Protein AF-0000000083319371 (afdb_homodimer)

Radius of gyration: 29.81 Å; Cα contacts (8 Å, |Δi|>4): 1776; chains: 2; bounding box: 54×99×68 Å

pLDDT: mean 91.1, std 11.88, range [32.25, 98.81]

Foldseek 3Di:
DQDQDPQQEGEDDQPDDLVNLLVCLPPPSHQEYEYEPVHDYDLRNLLSVLVSCQSPVRHEYEYEHAEPHAAECCSCVNRLSHAHYEYANAQHHPPLLSQLSNQNHAEYEDHHAADAEPCSVLSHDLNHQYYEYEYYPHQRYACLSNLSNLQHAYYEYYNHDHPLLSLLNNANHAEYEYEQEAQQDPCSAQSHQRHAYYEYENHEDCERLNCLSVQNYAYYAYEHHHNHAAYQNLLSHQNHAEYHYEQAANHADYDAQLSHQNHAEYAYYNHNHQADVNVLRHPRYQEYEAEAYERDALVRVVVCLVQADHQKYAYYYPDPVRRVSNVVVLVVSQWDDDPRRMTGHDPVCVVVNVVVNVD/DQDQDPQQEGEDDQPDDLVNLLVCLPPPSHQEYEYEPVHDYDLRNLLSVLVSCQSPVRHEYEYEHAEPHAAECCSCVNRLSHAHYEYANAQHHPPLLSQLSNQNHAEYEDHHAADAEPCSVLSHDLNHQYYEYEYYPHQRYACLSVLSNLQHAYYEYYNHDHPLLSLLNNANHAYYEYEQEAQQDPCSAQSHQRHAYYEYENHEDCERLVCLSVANHAYYAYEHHHNHAAYQNLLSHQNHAEYHYEQAANHADYDAQLSHQNHAEYAYYNHNHQADVNVLNHNRHQEYEAEAYERDALVRVVVCLVQADHQKYAYDYPDPVRRVSNVVVLVVSQWDDDPRRMTGHDPVRVVVNVVVNVD

Organism: Saccharibacillus brassicae (NCBI:txid2583377)

Sequence (718 aa):
MEEIGLGGRLQGNANWAPADIAALAAEPSLRILQYSEQEVPDAERLDALNRLFAARPDVELRLYGFHLRPADLSVLKRLPEVQKLSVDCCSRVENLGALGGLAKLRELTLDVFELDSFDVLGEVRSGLDCLALGKTRSKKPDLSVLRRFAGLERLSLAGQRKHLDVLHVLGKLRELTVYGVPLGDLSFLGGNPELAELSLGFGGAEELDGLRAAERLERLSLTSVRGLSRLDVLAALPRLRELKLRNQPKLAALPDLSGLPHLRAIECYEVALESLGWASTAPGLDQLALLDVKTLEAGDFAELLAVCRPPRIRVSMLRAAQREAVSRLLAQTGYVEGKRNEWRMPEVGRNNARQSRQGMEEIGLGGRLQGNANWAPADIAALAAEPSLRILQYSEQEVPDAERLDALNRLFAARPDVELRLYGFHLRPADLSVLKRLPEVQKLSVDCCSRVENLGALGGLAKLRELTLDVFELDSFDVLGEVRSGLDCLALGKTRSKKPDLSVLRRFAGLERLSLAGQRKHLDVLHVLGKLRELTVYGVPLGDLSFLGGNPELAELSLGFGGAEELDGLRAAERLERLSLTSVRGLSRLDVLAALPRLRELKLRNQPKLAALPDLSGLPHLRAIECYEVALESLGWASTAPGLDQLALLDVKTLEAGDFAELLAVCRPPRIRVSMLRAAQREAVSRLLAQTGYVEGKRNEWRMPEVGRNNARQSRQG

Structure (mmCIF, N/CA/C/O backbone):
data_AF-0000000083319371-model_v1
#
loop_
_entity.id
_entity.type
_entity.pdbx_description
1 polymer 'Leucine-rich repeat domain-containing protein'
#
loop_
_atom_site.group_PDB
_atom_site.id
_atom_site.type_symbol
_atom_site.label_atom_id
_atom_site.label_alt_id
_atom_site.label_comp_id
_atom_site.label_asym_id
_atom_site.label_entity_id
_atom_site.label_seq_id
_atom_site.pdbx_PDB_ins_code
_atom_site.Cartn_x
_atom_site.Cartn_y
_atom_site.Cartn_z
_atom_site.occupancy
_atom_site.B_iso_or_equiv
_atom_site.auth_seq_id
_atom_site.auth_comp_id
_atom_site.auth_asym_id
_atom_site.auth_atom_id
_atom_site.pdbx_PDB_model_num
ATOM 1 N N . MET A 1 1 ? 9.289 1.299 21.078 1 35.5 1 MET A N 1
ATOM 2 C CA . MET A 1 1 ? 9.875 0.639 19.922 1 35.5 1 MET A CA 1
ATOM 3 C C . MET A 1 1 ? 8.859 0.542 18.781 1 35.5 1 MET A C 1
ATOM 5 O O . MET A 1 1 ? 7.699 0.182 19.016 1 35.5 1 MET A O 1
ATOM 9 N N . GLU A 1 2 ? 9.094 1.241 17.891 1 45.12 2 GLU A N 1
ATOM 10 C CA . GLU A 1 2 ? 8.164 1.279 16.766 1 45.12 2 GLU A CA 1
ATOM 11 C C . GLU A 1 2 ? 7.773 -0.128 16.328 1 45.12 2 GLU A C 1
ATOM 13 O O . GLU A 1 2 ? 8.617 -1.026 16.281 1 45.12 2 GLU A O 1
ATOM 18 N N . GLU A 1 3 ? 6.695 -0.523 16.531 1 53.25 3 GLU A N 1
ATOM 19 C CA . GLU A 1 3 ? 6.207 -1.876 16.281 1 53.25 3 GLU A CA 1
ATOM 20 C C . GLU A 1 3 ? 6.422 -2.279 14.82 1 53.25 3 GLU A C 1
ATOM 22 O O . GLU A 1 3 ? 6.035 -1.55 13.906 1 53.25 3 GLU A O 1
ATOM 27 N N . ILE A 1 4 ? 7.465 -3.045 14.711 1 46.91 4 ILE A N 1
ATOM 28 C CA . ILE A 1 4 ? 7.672 -3.725 13.438 1 46.91 4 ILE A CA 1
ATOM 29 C C . ILE A 1 4 ? 6.418 -4.516 13.062 1 46.91 4 ILE A C 1
ATOM 31 O O . ILE A 1 4 ? 5.918 -5.309 13.867 1 46.91 4 ILE A O 1
ATOM 35 N N . GLY A 1 5 ? 5.828 -4.094 11.992 1 53.09 5 GLY A N 1
ATOM 36 C CA . GLY A 1 5 ? 4.562 -4.652 11.539 1 53.09 5 GLY A CA 1
ATOM 37 C C . GLY A 1 5 ? 4.707 -6.027 10.914 1 53.09 5 GLY A C 1
ATOM 38 O O . GLY A 1 5 ? 5.754 -6.66 11.031 1 53.09 5 GLY A O 1
ATOM 39 N N . LEU A 1 6 ? 3.738 -6.484 10.273 1 58.5 6 LEU A N 1
ATOM 40 C CA . LEU A 1 6 ? 3.662 -7.738 9.531 1 58.5 6 LEU A CA 1
ATOM 41 C C . LEU A 1 6 ? 4.738 -7.797 8.453 1 58.5 6 LEU A C 1
ATOM 43 O O . LEU A 1 6 ? 4.984 -6.809 7.758 1 58.5 6 LEU A O 1
ATOM 47 N N . GLY A 1 7 ? 5.477 -8.945 8.484 1 65.88 7 GLY A N 1
ATOM 48 C CA . GLY A 1 7 ? 6.473 -9.18 7.453 1 65.88 7 GLY A CA 1
ATOM 49 C C . GLY A 1 7 ? 7.773 -8.438 7.703 1 65.88 7 GLY A C 1
ATOM 50 O O . GLY A 1 7 ? 8.586 -8.273 6.789 1 65.88 7 GLY A O 1
ATOM 51 N N . GLY A 1 8 ? 7.852 -7.848 9.078 1 81.81 8 GLY A N 1
ATOM 52 C CA . GLY A 1 8 ? 9.094 -7.156 9.383 1 81.81 8 GLY A CA 1
ATOM 53 C C . GLY A 1 8 ? 9.148 -5.75 8.82 1 81.81 8 GLY A C 1
ATOM 54 O O . GLY A 1 8 ? 10.227 -5.188 8.648 1 81.81 8 GLY A O 1
ATOM 55 N N . ARG A 1 9 ? 8.039 -5.172 8.555 1 87.94 9 ARG A N 1
ATOM 56 C CA . ARG A 1 9 ? 7.973 -3.848 7.945 1 87.94 9 ARG A CA 1
ATOM 57 C C . ARG A 1 9 ? 7.879 -2.762 9.008 1 87.94 9 ARG A C 1
ATOM 59 O O . ARG A 1 9 ? 7.141 -2.902 9.984 1 87.94 9 ARG A O 1
ATOM 66 N N . LEU A 1 10 ? 8.641 -1.658 8.773 1 88.88 10 LEU A N 1
ATOM 67 C CA . LEU A 1 10 ? 8.617 -0.525 9.688 1 88.88 10 LEU A CA 1
ATOM 68 C C . LEU A 1 10 ? 8.469 0.789 8.93 1 88.88 10 LEU A C 1
ATOM 70 O O . LEU A 1 10 ? 9.227 1.053 7.988 1 88.88 10 LEU A O 1
ATOM 74 N N . GLN A 1 11 ? 7.449 1.521 9.375 1 89 11 GLN A N 1
ATOM 75 C CA . GLN A 1 11 ? 7.23 2.838 8.789 1 89 11 GLN A CA 1
ATOM 76 C C . GLN A 1 11 ? 8.156 3.881 9.414 1 89 11 GLN A C 1
ATOM 78 O O . GLN A 1 11 ? 8.211 4.012 10.633 1 89 11 GLN A O 1
ATOM 83 N N . GLY A 1 12 ? 8.797 4.633 8.523 1 86.06 12 GLY A N 1
ATOM 84 C CA . GLY A 1 12 ? 9.609 5.727 9.016 1 86.06 12 GLY A CA 1
ATOM 85 C C . GLY A 1 12 ? 8.812 6.801 9.727 1 86.06 12 GLY A C 1
ATOM 86 O O . GLY A 1 12 ? 7.645 7.027 9.398 1 86.06 12 GLY A O 1
ATOM 87 N N . ASN A 1 13 ? 9.484 7.406 10.594 1 78.5 13 ASN A N 1
ATOM 88 C CA . ASN A 1 13 ? 8.867 8.438 11.422 1 78.5 13 ASN A CA 1
ATOM 89 C C . ASN A 1 13 ? 9.742 9.68 11.516 1 78.5 13 ASN A C 1
ATOM 91 O O . ASN A 1 13 ? 10.945 9.586 11.758 1 78.5 13 ASN A O 1
ATOM 95 N N . ALA A 1 14 ? 9.125 10.797 11.352 1 70.25 14 ALA A N 1
ATOM 96 C CA . ALA A 1 14 ? 9.844 12.07 11.375 1 70.25 14 ALA A CA 1
ATOM 97 C C . ALA A 1 14 ? 10.398 12.359 12.766 1 70.25 14 ALA A C 1
ATOM 99 O O . ALA A 1 14 ? 11.328 13.156 12.922 1 70.25 14 ALA A O 1
ATOM 100 N N . ASN A 1 15 ? 9.914 11.672 13.695 1 71.31 15 ASN A N 1
ATOM 101 C CA . ASN A 1 15 ? 10.312 11.945 15.078 1 71.31 15 ASN A CA 1
ATOM 102 C C . ASN A 1 15 ? 11.484 11.07 15.508 1 71.31 15 ASN A C 1
ATOM 104 O O . ASN A 1 15 ? 11.969 11.195 16.641 1 71.31 15 ASN A O 1
ATOM 108 N N . TRP A 1 16 ? 11.984 10.328 14.602 1 80.94 16 TRP A N 1
ATOM 109 C CA . TRP A 1 16 ? 13.102 9.461 14.945 1 80.94 16 TRP A CA 1
ATOM 110 C C . TRP A 1 16 ? 14.383 10.273 15.117 1 80.94 16 TRP A C 1
ATOM 112 O O . TRP A 1 16 ? 14.727 11.086 14.266 1 80.94 16 TRP A O 1
ATOM 122 N N . ALA A 1 17 ? 15.039 10.078 16.234 1 78.06 17 ALA A N 1
ATOM 123 C CA . ALA A 1 17 ? 16.422 10.516 16.375 1 78.06 17 ALA A CA 1
ATOM 124 C C . ALA A 1 17 ? 17.375 9.516 15.742 1 78.06 17 ALA A C 1
ATOM 126 O O . ALA A 1 17 ? 17.031 8.344 15.562 1 78.06 17 ALA A O 1
ATOM 127 N N . PRO A 1 18 ? 18.516 9.961 15.391 1 82.94 18 PRO A N 1
ATOM 128 C CA . PRO A 1 18 ? 19.5 9.031 14.82 1 82.94 18 PRO A CA 1
ATOM 129 C C . PRO A 1 18 ? 19.75 7.812 15.703 1 82.94 18 PRO A C 1
ATOM 131 O O . PRO A 1 18 ? 19.938 6.703 15.195 1 82.94 18 PRO A O 1
ATOM 134 N N . ALA A 1 19 ? 19.641 8.047 16.953 1 83.44 19 ALA A N 1
ATOM 135 C CA . ALA A 1 19 ? 19.859 6.941 17.891 1 83.44 19 ALA A CA 1
ATOM 136 C C . ALA A 1 19 ? 18.734 5.906 17.781 1 83.44 19 ALA A C 1
ATOM 138 O O . ALA A 1 19 ? 18.984 4.707 17.953 1 83.44 19 ALA A O 1
ATOM 139 N N . ASP A 1 20 ? 17.562 6.328 17.531 1 85.19 20 ASP A N 1
ATOM 140 C CA . ASP A 1 20 ? 16.438 5.426 17.344 1 85.19 20 ASP A CA 1
ATOM 141 C C . ASP A 1 20 ? 16.641 4.539 16.109 1 85.19 20 ASP A C 1
ATOM 143 O O . ASP A 1 20 ? 16.375 3.338 16.156 1 85.19 20 ASP A O 1
ATOM 147 N N . ILE A 1 21 ? 17.156 5.113 15.125 1 90.31 21 ILE A N 1
ATOM 148 C CA . ILE A 1 21 ? 17.406 4.395 13.883 1 90.31 21 ILE A CA 1
ATOM 149 C C . ILE A 1 21 ? 18.547 3.389 14.086 1 90.31 21 ILE A C 1
ATOM 151 O O . ILE A 1 21 ? 18.453 2.248 13.625 1 90.31 21 ILE A O 1
ATOM 155 N N . ALA A 1 22 ? 19.562 3.812 14.812 1 90.31 22 ALA A N 1
ATOM 156 C CA . ALA A 1 22 ? 20.688 2.924 15.102 1 90.31 22 ALA A CA 1
ATOM 157 C C . ALA A 1 22 ? 20.219 1.689 15.867 1 90.31 22 ALA A C 1
ATOM 159 O O . ALA A 1 22 ? 20.719 0.583 15.633 1 90.31 22 ALA A O 1
ATOM 160 N N . ALA A 1 23 ? 19.297 1.885 16.688 1 90.12 23 ALA A N 1
ATOM 161 C CA . ALA A 1 23 ? 18.781 0.791 17.5 1 90.12 23 ALA A CA 1
ATOM 162 C C . ALA A 1 23 ? 18.031 -0.231 16.641 1 90.12 23 ALA A C 1
ATOM 164 O O . ALA A 1 23 ? 17.969 -1.412 17 1 90.12 23 ALA A O 1
ATOM 165 N N . LEU A 1 24 ? 17.578 0.199 15.547 1 90.81 24 LEU A N 1
ATOM 166 C CA . LEU A 1 24 ? 16.844 -0.688 14.648 1 90.81 24 LEU A CA 1
ATOM 167 C C . LEU A 1 24 ? 17.766 -1.735 14.039 1 90.81 24 LEU A C 1
ATOM 169 O O . LEU A 1 24 ? 17.312 -2.805 13.625 1 90.81 24 LEU A O 1
ATOM 173 N N . ALA A 1 25 ? 19 -1.488 13.961 1 91.38 25 ALA A N 1
ATOM 174 C CA . ALA A 1 25 ? 19.969 -2.412 13.367 1 91.38 25 ALA A CA 1
ATOM 175 C C . ALA A 1 25 ? 20.047 -3.707 14.164 1 91.38 25 ALA A C 1
ATOM 177 O O . ALA A 1 25 ? 20.391 -4.758 13.625 1 91.38 25 ALA A O 1
ATOM 178 N N . ALA A 1 26 ? 19.672 -3.605 15.383 1 90.44 26 ALA A N 1
ATOM 179 C CA . ALA A 1 26 ? 19.766 -4.777 16.25 1 90.44 26 ALA A CA 1
ATOM 180 C C . ALA A 1 26 ? 18.484 -5.582 16.219 1 90.44 26 ALA A C 1
ATOM 182 O O . ALA A 1 26 ? 18.406 -6.66 16.828 1 90.44 26 ALA A O 1
ATOM 183 N N . GLU A 1 27 ? 17.562 -5.148 15.516 1 89.69 27 GLU A N 1
ATOM 184 C CA . GLU A 1 27 ? 16.266 -5.824 15.477 1 89.69 27 GLU A CA 1
ATOM 185 C C . GLU A 1 27 ? 16.25 -6.926 14.422 1 89.69 27 GLU A C 1
ATOM 187 O O . GLU A 1 27 ? 16.094 -6.652 13.234 1 89.69 27 GLU A O 1
ATOM 192 N N . PRO A 1 28 ? 16.219 -8.133 14.781 1 87.94 28 PRO A N 1
ATOM 193 C CA . PRO A 1 28 ? 16.359 -9.227 13.82 1 87.94 28 PRO A CA 1
ATOM 194 C C . PRO A 1 28 ? 15.133 -9.398 12.938 1 87.94 28 PRO A C 1
ATOM 196 O O . PRO A 1 28 ? 15.227 -9.922 11.828 1 87.94 28 PRO A O 1
ATOM 199 N N . SER A 1 29 ? 14.023 -8.969 13.367 1 87.5 29 SER A N 1
ATOM 200 C CA . SER A 1 29 ? 12.781 -9.18 12.625 1 87.5 29 SER A CA 1
ATOM 201 C C . SER A 1 29 ? 12.602 -8.125 11.539 1 87.5 29 SER A C 1
ATOM 203 O O . SER A 1 29 ? 11.742 -8.273 10.664 1 87.5 29 SER A O 1
ATOM 205 N N . LEU A 1 30 ? 13.43 -7.055 11.578 1 91.12 30 LEU A N 1
ATOM 206 C CA . LEU A 1 30 ? 13.312 -5.984 10.594 1 91.12 30 LEU A CA 1
ATOM 207 C C . LEU A 1 30 ? 13.695 -6.477 9.203 1 91.12 30 LEU A C 1
ATOM 209 O O . LEU A 1 30 ? 14.773 -7.051 9.016 1 91.12 30 LEU A O 1
ATOM 213 N N . ARG A 1 31 ? 12.773 -6.27 8.242 1 94 31 ARG A N 1
ATOM 214 C CA . ARG A 1 31 ? 13.047 -6.711 6.875 1 94 31 ARG A CA 1
ATOM 215 C C . ARG A 1 31 ? 12.945 -5.547 5.895 1 94 31 ARG A C 1
ATOM 217 O O . ARG A 1 31 ? 13.719 -5.473 4.934 1 94 31 ARG A O 1
ATOM 224 N N . ILE A 1 32 ? 11.961 -4.637 6.238 1 95.31 32 ILE A N 1
ATOM 225 C CA . ILE A 1 32 ? 11.703 -3.531 5.324 1 95.31 32 ILE A CA 1
ATOM 226 C C . ILE A 1 32 ? 11.547 -2.236 6.117 1 95.31 32 ILE A C 1
ATOM 228 O O . ILE A 1 32 ? 10.766 -2.178 7.07 1 95.31 32 ILE A O 1
ATOM 232 N N . LEU A 1 33 ? 12.25 -1.256 5.777 1 94.44 33 LEU A N 1
ATOM 233 C CA . LEU A 1 33 ? 12.039 0.12 6.219 1 94.44 33 LEU A CA 1
ATOM 234 C C . LEU A 1 33 ? 11.422 0.958 5.102 1 94.44 33 LEU A C 1
ATOM 236 O O . LEU A 1 33 ? 11.938 0.983 3.982 1 94.44 33 LEU A O 1
ATOM 240 N N . GLN A 1 34 ? 10.32 1.585 5.457 1 94.56 34 GLN A N 1
ATOM 241 C CA . GLN A 1 34 ? 9.617 2.264 4.375 1 94.56 34 GLN A CA 1
ATOM 242 C C . GLN A 1 34 ? 9.18 3.662 4.793 1 94.56 34 GLN A C 1
ATOM 244 O O . GLN A 1 34 ? 9.055 3.949 5.988 1 94.56 34 GLN A O 1
ATOM 249 N N . TYR A 1 35 ? 8.961 4.555 3.818 1 92.69 35 TYR A N 1
ATOM 250 C CA . TYR A 1 35 ? 8.344 5.852 4.062 1 92.69 35 TYR A CA 1
ATOM 251 C C . TYR A 1 35 ? 7.504 6.293 2.867 1 92.69 35 TYR A C 1
ATOM 253 O O . TYR A 1 35 ? 7.691 5.793 1.754 1 92.69 35 TYR A O 1
ATOM 261 N N . SER A 1 36 ? 6.539 7.141 3.109 1 91.94 36 SER A N 1
ATOM 262 C CA . SER A 1 36 ? 5.621 7.656 2.1 1 91.94 36 SER A CA 1
ATOM 263 C C . SER A 1 36 ? 5.668 9.18 2.037 1 91.94 36 SER A C 1
ATOM 265 O O . SER A 1 36 ? 6.527 9.805 2.658 1 91.94 36 SER A O 1
ATOM 267 N N . GLU A 1 37 ? 4.832 9.773 1.235 1 88.69 37 GLU A N 1
ATOM 268 C CA . GLU A 1 37 ? 4.914 11.172 0.824 1 88.69 37 GLU A CA 1
ATOM 269 C C . GLU A 1 37 ? 4.723 12.109 2.012 1 88.69 37 GLU A C 1
ATOM 271 O O . GLU A 1 37 ? 5.105 13.281 1.954 1 88.69 37 GLU A O 1
ATOM 276 N N . GLN A 1 38 ? 4.215 11.555 3.088 1 78.94 38 GLN A N 1
ATOM 277 C CA . GLN A 1 38 ? 3.982 12.422 4.234 1 78.94 38 GLN A CA 1
ATOM 278 C C . GLN A 1 38 ? 5.18 12.422 5.184 1 78.94 38 GLN A C 1
ATOM 280 O O . GLN A 1 38 ? 5.301 13.297 6.039 1 78.94 38 GLN A O 1
ATOM 285 N N . GLU A 1 39 ? 6.023 11.469 5.02 1 82.75 39 GLU A N 1
ATOM 286 C CA . GLU A 1 39 ? 7.125 11.328 5.969 1 82.75 39 GLU A CA 1
ATOM 287 C C . GLU A 1 39 ? 8.445 11.07 5.246 1 82.75 39 GLU A C 1
ATOM 289 O O . GLU A 1 39 ? 9.109 10.062 5.488 1 82.75 39 GLU A O 1
ATOM 294 N N . VAL A 1 40 ? 8.906 11.945 4.566 1 87.88 40 VAL A N 1
ATOM 295 C CA . VAL A 1 40 ? 10.195 11.828 3.889 1 87.88 40 VAL A CA 1
ATOM 296 C C . VAL A 1 40 ? 11.32 12.164 4.859 1 87.88 40 VAL A C 1
ATOM 298 O O . VAL A 1 40 ? 11.297 13.219 5.504 1 87.88 40 VAL A O 1
ATOM 301 N N . PRO A 1 41 ? 12.25 11.297 5.004 1 90.19 41 PRO A N 1
ATOM 302 C CA . PRO A 1 41 ? 13.336 11.562 5.953 1 90.19 41 PRO A CA 1
ATOM 303 C C . PRO A 1 41 ? 14.227 12.719 5.52 1 90.19 41 PRO A C 1
ATOM 305 O O . PRO A 1 41 ? 14.453 12.914 4.324 1 90.19 41 PRO A O 1
ATOM 308 N N . ASP A 1 42 ? 14.766 13.406 6.504 1 85.44 42 ASP A N 1
ATOM 309 C CA . ASP A 1 42 ? 15.727 14.469 6.227 1 85.44 42 ASP A CA 1
ATOM 310 C C . ASP A 1 42 ? 17.141 13.914 6.105 1 85.44 42 ASP A C 1
ATOM 312 O O . ASP A 1 42 ? 17.344 12.703 6.148 1 85.44 42 ASP A O 1
ATOM 316 N N . ALA A 1 43 ? 18.141 14.812 5.902 1 85 43 ALA A N 1
ATOM 317 C CA . ALA A 1 43 ? 19.531 14.422 5.625 1 85 43 ALA A CA 1
ATOM 318 C C . ALA A 1 43 ? 20.109 13.617 6.781 1 85 43 ALA A C 1
ATOM 320 O O . ALA A 1 43 ? 20.781 12.602 6.566 1 85 43 ALA A O 1
ATOM 321 N N . GLU A 1 44 ? 19.828 14 7.969 1 84.25 44 GLU A N 1
ATOM 322 C CA . GLU A 1 44 ? 20.391 13.328 9.133 1 84.25 44 GLU A CA 1
ATOM 323 C C . GLU A 1 44 ? 19.844 11.906 9.273 1 84.25 44 GLU A C 1
ATOM 325 O O . GLU A 1 44 ? 20.594 10.969 9.547 1 84.25 44 GLU A O 1
ATOM 330 N N . ARG A 1 45 ? 18.594 11.836 9.117 1 89.62 45 ARG A N 1
ATOM 331 C CA . ARG A 1 45 ? 17.969 10.523 9.188 1 89.62 45 ARG A CA 1
ATOM 332 C C . ARG A 1 45 ? 18.438 9.625 8.047 1 89.62 45 ARG A C 1
ATOM 334 O O . ARG A 1 45 ? 18.656 8.422 8.242 1 89.62 45 ARG A O 1
ATOM 341 N N . LEU A 1 46 ? 18.594 10.203 6.918 1 93.69 46 LEU A N 1
ATOM 342 C CA . LEU A 1 46 ? 19.109 9.43 5.789 1 93.69 46 LEU A CA 1
ATOM 343 C C . LEU A 1 46 ? 20.516 8.898 6.082 1 93.69 46 LEU A C 1
ATOM 345 O O . LEU A 1 46 ? 20.812 7.75 5.773 1 93.69 46 LEU A O 1
ATOM 349 N N . ASP A 1 47 ? 21.312 9.742 6.703 1 93.12 47 ASP A N 1
ATOM 350 C CA . ASP A 1 47 ? 22.656 9.305 7.066 1 93.12 47 ASP A CA 1
ATOM 351 C C . ASP A 1 47 ? 22.609 8.164 8.07 1 93.12 47 ASP A C 1
ATOM 353 O O . ASP A 1 47 ? 23.375 7.203 7.969 1 93.12 47 ASP A O 1
ATOM 357 N N . ALA A 1 48 ? 21.734 8.312 9 1 92.88 48 ALA A N 1
ATOM 358 C CA . ALA A 1 48 ? 21.562 7.242 9.984 1 92.88 48 ALA A CA 1
ATOM 359 C C . ALA A 1 48 ? 21.047 5.965 9.32 1 92.88 48 ALA A C 1
ATOM 361 O O . ALA A 1 48 ? 21.5 4.867 9.641 1 92.88 48 ALA A O 1
ATOM 362 N N . LEU A 1 49 ? 20.172 6.117 8.414 1 96.38 49 LEU A N 1
ATOM 363 C CA . LEU A 1 49 ? 19.641 4.98 7.668 1 96.38 49 LEU A CA 1
ATOM 364 C C . LEU A 1 49 ? 20.75 4.305 6.867 1 96.38 49 LEU A C 1
ATOM 366 O O . LEU A 1 49 ? 20.812 3.076 6.793 1 96.38 49 LEU A O 1
ATOM 370 N N . ASN A 1 50 ? 21.594 5.109 6.328 1 97.75 50 ASN A N 1
ATOM 371 C CA . ASN A 1 50 ? 22.688 4.535 5.562 1 97.75 50 ASN A CA 1
ATOM 372 C C . ASN A 1 50 ? 23.578 3.654 6.438 1 97.75 50 ASN A C 1
ATOM 374 O O . ASN A 1 50 ? 24.016 2.586 6.008 1 97.75 50 ASN A O 1
ATOM 378 N N . ARG A 1 51 ? 23.844 4.105 7.645 1 97.38 51 ARG A N 1
ATOM 379 C CA . ARG A 1 51 ? 24.625 3.297 8.586 1 97.38 51 ARG A CA 1
ATOM 380 C C . ARG A 1 51 ? 23.891 1.998 8.914 1 97.38 51 ARG A C 1
ATOM 382 O O . ARG A 1 51 ? 24.516 0.94 9.023 1 97.38 51 ARG A O 1
ATOM 389 N N . LEU A 1 52 ? 22.625 2.127 9.039 1 97.19 52 LEU A N 1
ATOM 390 C CA . LEU A 1 52 ? 21.812 0.939 9.281 1 97.19 52 LEU A CA 1
ATOM 391 C C . LEU A 1 52 ? 21.938 -0.05 8.133 1 97.19 52 LEU A C 1
ATOM 393 O O . LEU A 1 52 ? 22.172 -1.243 8.352 1 97.19 52 LEU A O 1
ATOM 397 N N . PHE A 1 53 ? 21.859 0.408 6.938 1 98.06 53 PHE A N 1
ATOM 398 C CA . PHE A 1 53 ? 21.906 -0.467 5.77 1 98.06 53 PHE A CA 1
ATOM 399 C C . PHE A 1 53 ? 23.297 -1.07 5.605 1 98.06 53 PHE A C 1
ATOM 401 O O . PHE A 1 53 ? 23.438 -2.182 5.09 1 98.06 53 PHE A O 1
ATOM 408 N N . ALA A 1 54 ? 24.312 -0.341 6.043 1 98.19 54 ALA A N 1
ATOM 409 C CA . ALA A 1 54 ? 25.672 -0.896 6.035 1 98.19 54 ALA A CA 1
ATOM 410 C C . ALA A 1 54 ? 25.781 -2.092 6.973 1 98.19 54 ALA A C 1
ATOM 412 O O . ALA A 1 54 ? 26.406 -3.094 6.645 1 98.19 54 ALA A O 1
ATOM 413 N N . ALA A 1 55 ? 25.125 -1.972 8.07 1 97.69 55 ALA A N 1
ATOM 414 C CA . ALA A 1 55 ? 25.172 -3.018 9.094 1 97.69 55 ALA A CA 1
ATOM 415 C C . ALA A 1 55 ? 24.203 -4.152 8.758 1 97.69 55 ALA A C 1
ATOM 417 O O . ALA A 1 55 ? 24.438 -5.301 9.133 1 97.69 55 ALA A O 1
ATOM 418 N N . ARG A 1 56 ? 23.156 -3.818 8.078 1 97.69 56 ARG A N 1
ATOM 419 C CA . ARG A 1 56 ? 22.078 -4.758 7.77 1 97.69 56 ARG A CA 1
ATOM 420 C C . ARG A 1 56 ? 21.75 -4.738 6.281 1 97.69 56 ARG A C 1
ATOM 422 O O . ARG A 1 56 ? 20.672 -4.301 5.883 1 97.69 56 ARG A O 1
ATOM 429 N N . PRO A 1 57 ? 22.578 -5.328 5.469 1 97.56 57 PRO A N 1
ATOM 430 C CA . PRO A 1 57 ? 22.359 -5.324 4.02 1 97.56 57 PRO A CA 1
ATOM 431 C C . PRO A 1 57 ? 21.125 -6.121 3.615 1 97.56 57 PRO A C 1
ATOM 433 O O . PRO A 1 57 ? 20.656 -6.02 2.477 1 97.56 57 PRO A O 1
ATOM 436 N N . ASP A 1 58 ? 20.562 -6.871 4.551 1 96.81 58 ASP A N 1
ATOM 437 C CA . ASP A 1 58 ? 19.391 -7.699 4.293 1 96.81 58 ASP A CA 1
ATOM 438 C C . ASP A 1 58 ? 18.109 -6.871 4.352 1 96.81 58 ASP A C 1
ATOM 440 O O . ASP A 1 58 ? 17.062 -7.316 3.902 1 96.81 58 ASP A O 1
ATOM 444 N N . VAL A 1 59 ? 18.188 -5.645 4.902 1 97 59 VAL A N 1
ATOM 445 C CA . VAL A 1 59 ? 17 -4.812 5.082 1 97 59 VAL A CA 1
ATOM 446 C C . VAL A 1 59 ? 16.719 -4.031 3.801 1 97 59 VAL A C 1
ATOM 448 O O . VAL A 1 59 ? 17.625 -3.438 3.219 1 97 59 VAL A O 1
ATOM 451 N N . GLU A 1 60 ? 15.469 -4.039 3.414 1 98.12 60 GLU A N 1
ATOM 452 C CA . GLU A 1 60 ? 15.023 -3.363 2.199 1 98.12 60 GLU A CA 1
ATOM 453 C C . GLU A 1 60 ? 14.523 -1.953 2.504 1 98.12 60 GLU A C 1
ATOM 455 O O . GLU A 1 60 ? 13.836 -1.734 3.506 1 98.12 60 GLU A O 1
ATOM 460 N N . LEU A 1 61 ? 14.922 -1.017 1.719 1 98.25 61 LEU A N 1
ATOM 461 C CA . LEU A 1 61 ? 14.305 0.306 1.726 1 98.25 61 LEU A CA 1
ATOM 462 C C . LEU A 1 61 ? 13.133 0.364 0.754 1 98.25 61 LEU A C 1
ATOM 464 O O . LEU A 1 61 ? 13.266 -0.026 -0.408 1 98.25 61 LEU A O 1
ATOM 468 N N . ARG A 1 62 ? 12.039 0.84 1.226 1 97.38 62 ARG A N 1
ATOM 469 C CA . ARG A 1 62 ? 10.859 0.945 0.368 1 97.38 62 ARG A CA 1
ATOM 470 C C . ARG A 1 62 ? 10.297 2.363 0.377 1 97.38 62 ARG A C 1
ATOM 472 O O . ARG A 1 62 ? 9.977 2.902 1.438 1 97.38 62 ARG A O 1
ATOM 479 N N . LEU A 1 63 ? 10.281 3.002 -0.782 1 97.19 63 LEU A N 1
ATOM 480 C CA . LEU A 1 63 ? 9.523 4.227 -1.028 1 97.19 63 LEU A CA 1
ATOM 481 C C . LEU A 1 63 ? 8.18 3.914 -1.67 1 97.19 63 LEU A C 1
ATOM 483 O O . LEU A 1 63 ? 8.117 3.264 -2.717 1 97.19 63 LEU A O 1
ATOM 487 N N . TYR A 1 64 ? 7.117 4.391 -1.014 1 93.44 64 TYR A N 1
ATOM 488 C CA . TYR A 1 64 ? 5.797 4.035 -1.524 1 93.44 64 TYR A CA 1
ATOM 489 C C . TYR A 1 64 ? 4.785 5.141 -1.246 1 93.44 64 TYR A C 1
ATOM 491 O O . TYR A 1 64 ? 5.055 6.051 -0.46 1 93.44 64 TYR A O 1
ATOM 499 N N . GLY A 1 65 ? 3.676 5.055 -1.956 1 90.25 65 GLY A N 1
ATOM 500 C CA . GLY A 1 65 ? 2.553 5.902 -1.597 1 90.25 65 GLY A CA 1
ATOM 501 C C . GLY A 1 65 ? 2.752 7.355 -1.99 1 90.25 65 GLY A C 1
ATOM 502 O O . GLY A 1 65 ? 2.336 8.266 -1.266 1 90.25 65 GLY A O 1
ATOM 503 N N . PHE A 1 66 ? 3.449 7.621 -3.035 1 92.06 66 PHE A N 1
ATOM 504 C CA . PHE A 1 66 ? 3.592 8.969 -3.576 1 92.06 66 PHE A CA 1
ATOM 505 C C . PHE A 1 66 ? 2.596 9.211 -4.703 1 92.06 66 PHE A C 1
ATOM 507 O O . PHE A 1 66 ? 2.791 8.727 -5.824 1 92.06 66 PHE A O 1
ATOM 514 N N . HIS A 1 67 ? 1.556 9.945 -4.406 1 87.75 67 HIS A N 1
ATOM 515 C CA . HIS A 1 67 ? 0.493 10.188 -5.375 1 87.75 67 HIS A CA 1
ATOM 516 C C . HIS A 1 67 ? 0.192 11.68 -5.496 1 87.75 67 HIS A C 1
ATOM 518 O O . HIS A 1 67 ? -0.302 12.141 -6.527 1 87.75 67 HIS A O 1
ATOM 524 N N . LEU A 1 68 ? 0.494 12.383 -4.449 1 88 68 LEU A N 1
ATOM 525 C CA . LEU A 1 68 ? 0.218 13.82 -4.441 1 88 68 LEU A CA 1
ATOM 526 C C . LEU A 1 68 ? 1.452 14.609 -4.855 1 88 68 LEU A C 1
ATOM 528 O O . LEU A 1 68 ? 1.342 15.773 -5.258 1 88 68 LEU A O 1
ATOM 532 N N . ARG A 1 69 ? 2.547 13.984 -4.703 1 88.94 69 ARG A N 1
ATOM 533 C CA . ARG A 1 69 ? 3.822 14.508 -5.188 1 88.94 69 ARG A CA 1
ATOM 534 C C . ARG A 1 69 ? 4.734 13.375 -5.656 1 88.94 69 ARG A C 1
ATOM 536 O O . ARG A 1 69 ? 4.562 12.227 -5.246 1 88.94 69 ARG A O 1
ATOM 543 N N . PRO A 1 70 ? 5.648 13.68 -6.527 1 93.19 70 PRO A N 1
ATOM 544 C CA . PRO A 1 70 ? 6.578 12.633 -6.945 1 93.19 70 PRO A CA 1
ATOM 545 C C . PRO A 1 70 ? 7.562 12.242 -5.844 1 93.19 70 PRO A C 1
ATOM 547 O O . PRO A 1 70 ? 7.938 13.078 -5.023 1 93.19 70 PRO A O 1
ATOM 550 N N . ALA A 1 71 ? 7.918 11.023 -5.789 1 95.81 71 ALA A N 1
ATOM 551 C CA . ALA A 1 71 ? 9.039 10.625 -4.938 1 95.81 71 ALA A CA 1
ATOM 552 C C . ALA A 1 71 ? 10.359 11.18 -5.473 1 95.81 71 ALA A C 1
ATOM 554 O O . ALA A 1 71 ? 10.648 11.055 -6.664 1 95.81 71 ALA A O 1
ATOM 555 N N . ASP A 1 72 ? 11.094 11.82 -4.68 1 95.94 72 ASP A N 1
ATOM 556 C CA . ASP A 1 72 ? 12.391 12.367 -5.062 1 95.94 72 ASP A CA 1
ATOM 557 C C . ASP A 1 72 ? 13.516 11.383 -4.758 1 95.94 72 ASP A C 1
ATOM 559 O O . ASP A 1 72 ? 13.914 11.227 -3.6 1 95.94 72 ASP A O 1
ATOM 563 N N . LEU A 1 73 ? 14.133 10.766 -5.805 1 97.88 73 LEU A N 1
ATOM 564 C CA . LEU A 1 73 ? 15.109 9.703 -5.602 1 97.88 73 LEU A CA 1
ATOM 565 C C . LEU A 1 73 ? 16.5 10.289 -5.375 1 97.88 73 LEU A C 1
ATOM 567 O O . LEU A 1 73 ? 17.453 9.555 -5.105 1 97.88 73 LEU A O 1
ATOM 571 N N . SER A 1 74 ? 16.672 11.672 -5.332 1 96.75 74 SER A N 1
ATOM 572 C CA . SER A 1 74 ? 17.953 12.266 -4.984 1 96.75 74 SER A CA 1
ATOM 573 C C . SER A 1 74 ? 18.391 11.867 -3.58 1 96.75 74 SER A C 1
ATOM 575 O O . SER A 1 74 ? 19.578 11.93 -3.248 1 96.75 74 SER A O 1
ATOM 577 N N . VAL A 1 75 ? 17.453 11.398 -2.783 1 95.94 75 VAL A N 1
ATOM 578 C CA . VAL A 1 75 ? 17.75 10.945 -1.428 1 95.94 75 VAL A CA 1
ATOM 579 C C . VAL A 1 75 ? 18.734 9.789 -1.475 1 95.94 75 VAL A C 1
ATOM 581 O O . VAL A 1 75 ? 19.5 9.578 -0.528 1 95.94 75 VAL A O 1
ATOM 584 N N . LEU A 1 76 ? 18.734 9.047 -2.539 1 98.12 76 LEU A N 1
ATOM 585 C CA . LEU A 1 76 ? 19.562 7.855 -2.654 1 98.12 76 LEU A CA 1
ATOM 586 C C . LEU A 1 76 ? 21.047 8.219 -2.68 1 98.12 76 LEU A C 1
ATOM 588 O O . LEU A 1 76 ? 21.891 7.367 -2.418 1 98.12 76 LEU A O 1
ATOM 592 N N . LYS A 1 77 ? 21.375 9.469 -3.041 1 97.25 77 LYS A N 1
ATOM 593 C CA . LYS A 1 77 ? 22.766 9.922 -3.016 1 97.25 77 LYS A CA 1
ATOM 594 C C . LYS A 1 77 ? 23.359 9.805 -1.613 1 97.25 77 LYS A C 1
ATOM 596 O O . LYS A 1 77 ? 24.562 9.633 -1.456 1 97.25 77 LYS A O 1
ATOM 601 N N . ARG A 1 78 ? 22.5 9.773 -0.634 1 96.62 78 ARG A N 1
ATOM 602 C CA . ARG A 1 78 ? 22.938 9.688 0.753 1 96.62 78 ARG A CA 1
ATOM 603 C C . ARG A 1 78 ? 22.828 8.266 1.282 1 96.62 78 ARG A C 1
ATOM 605 O O . ARG A 1 78 ? 23.078 8.016 2.465 1 96.62 78 ARG A O 1
ATOM 612 N N . LEU A 1 79 ? 22.484 7.348 0.437 1 98.38 79 LEU A N 1
ATOM 613 C CA . LEU A 1 79 ? 22.234 5.977 0.871 1 98.38 79 LEU A CA 1
ATOM 614 C C . LEU A 1 79 ? 23.031 4.988 0.028 1 98.38 79 LEU A C 1
ATOM 616 O O . LEU A 1 79 ? 22.484 4.012 -0.481 1 98.38 79 LEU A O 1
ATOM 620 N N . PRO A 1 80 ? 24.297 5.156 -0.096 1 98.19 80 PRO A N 1
ATOM 621 C CA . PRO A 1 80 ? 25.094 4.285 -0.958 1 98.19 80 PRO A CA 1
ATOM 622 C C . PRO A 1 80 ? 25.141 2.842 -0.461 1 98.19 80 PRO A C 1
ATOM 624 O O . PRO A 1 80 ? 25.531 1.939 -1.208 1 98.19 80 PRO A O 1
ATOM 627 N N . GLU A 1 81 ? 24.703 2.525 0.751 1 98.5 81 GLU A N 1
ATOM 628 C CA . GLU A 1 81 ? 24.844 1.189 1.323 1 98.5 81 GLU A CA 1
ATOM 629 C C . GLU A 1 81 ? 23.609 0.341 1.054 1 98.5 81 GLU A C 1
ATOM 631 O O . GLU A 1 81 ? 23.578 -0.846 1.387 1 98.5 81 GLU A O 1
ATOM 636 N N . VAL A 1 82 ? 22.609 0.889 0.371 1 98.62 82 VAL A N 1
ATOM 637 C CA . VAL A 1 82 ? 21.359 0.17 0.095 1 98.62 82 VAL A CA 1
ATOM 638 C C . VAL A 1 82 ? 21.625 -0.958 -0.899 1 98.62 82 VAL A C 1
ATOM 640 O O . VAL A 1 82 ? 22.203 -0.73 -1.967 1 98.62 82 VAL A O 1
ATOM 643 N N . GLN A 1 83 ? 21.156 -2.162 -0.542 1 98.75 83 GLN A N 1
ATOM 644 C CA . GLN A 1 83 ? 21.328 -3.301 -1.437 1 98.75 83 GLN A CA 1
ATOM 645 C C . GLN A 1 83 ? 19.984 -3.791 -1.972 1 98.75 83 GLN A C 1
ATOM 647 O O . GLN A 1 83 ? 19.938 -4.523 -2.963 1 98.75 83 GLN A O 1
ATOM 652 N N . LYS A 1 84 ? 18.969 -3.516 -1.28 1 98.81 84 LYS A N 1
ATOM 653 C CA . LYS A 1 84 ? 17.594 -3.848 -1.675 1 98.81 84 LYS A CA 1
ATOM 654 C C . LYS A 1 84 ? 16.703 -2.609 -1.667 1 98.81 84 LYS A C 1
ATOM 656 O O . LYS A 1 84 ? 16.547 -1.965 -0.629 1 98.81 84 LYS A O 1
ATOM 661 N N . LEU A 1 85 ? 16.125 -2.287 -2.807 1 98.81 85 LEU A N 1
ATOM 662 C CA . LEU A 1 85 ? 15.328 -1.068 -2.947 1 98.81 85 LEU A CA 1
ATOM 663 C C . LEU A 1 85 ? 14.016 -1.35 -3.674 1 98.81 85 LEU A C 1
ATOM 665 O O . LEU A 1 85 ? 14.008 -2.039 -4.695 1 98.81 85 LEU A O 1
ATOM 669 N N . SER A 1 86 ? 12.984 -0.812 -3.141 1 98.56 86 SER A N 1
ATOM 670 C CA . SER A 1 86 ? 11.695 -0.815 -3.82 1 98.56 86 SER A CA 1
ATOM 671 C C . SER A 1 86 ? 11.117 0.593 -3.914 1 98.56 86 SER A C 1
ATOM 673 O O . SER A 1 86 ? 11.055 1.312 -2.914 1 98.56 86 SER A O 1
ATOM 675 N N . VAL A 1 87 ? 10.773 0.957 -5.047 1 97.94 87 VAL A N 1
ATOM 676 C CA . VAL A 1 87 ? 9.961 2.137 -5.328 1 97.94 87 VAL A CA 1
ATOM 677 C C . VAL A 1 87 ? 8.648 1.715 -5.988 1 97.94 87 VAL A C 1
ATOM 679 O O . VAL A 1 87 ? 8.617 1.408 -7.18 1 97.94 87 VAL A O 1
ATOM 682 N N . ASP A 1 88 ? 7.648 1.707 -5.137 1 93.94 88 ASP A N 1
ATOM 683 C CA . ASP A 1 88 ? 6.434 1.092 -5.668 1 93.94 88 ASP A CA 1
ATOM 684 C C . ASP A 1 88 ? 5.188 1.813 -5.164 1 93.94 88 ASP A C 1
ATOM 686 O O . ASP A 1 88 ? 5.27 2.652 -4.262 1 93.94 88 ASP A O 1
ATOM 690 N N . CYS A 1 89 ? 4.098 1.574 -5.883 1 88.62 89 CYS A N 1
ATOM 691 C CA . CYS A 1 89 ? 2.834 2.229 -5.566 1 88.62 89 CYS A CA 1
ATOM 692 C C . CYS A 1 89 ? 2.979 3.746 -5.613 1 88.62 89 CYS A C 1
ATOM 694 O O . CYS A 1 89 ? 2.508 4.445 -4.715 1 88.62 89 CYS A O 1
ATOM 696 N N . CYS A 1 90 ? 3.678 4.137 -6.598 1 91.81 90 CYS A N 1
ATOM 697 C CA . CYS A 1 90 ? 3.896 5.559 -6.832 1 91.81 90 CYS A CA 1
ATOM 698 C C . CYS A 1 90 ? 3.361 5.98 -8.195 1 91.81 90 CYS A C 1
ATOM 700 O O . CYS A 1 90 ? 3.436 5.215 -9.156 1 91.81 90 CYS A O 1
ATOM 702 N N . SER A 1 91 ? 2.883 7.18 -8.242 1 88.88 91 SER A N 1
ATOM 703 C CA . SER A 1 91 ? 2.443 7.699 -9.531 1 88.88 91 SER A CA 1
ATOM 704 C C . SER A 1 91 ? 3.625 8.195 -10.367 1 88.88 91 SER A C 1
ATOM 706 O O . SER A 1 91 ? 3.748 7.852 -11.539 1 88.88 91 SER A O 1
ATOM 708 N N . ARG A 1 92 ? 4.543 8.969 -9.719 1 92 92 ARG A N 1
ATOM 709 C CA . ARG A 1 92 ? 5.672 9.594 -10.398 1 92 92 ARG A CA 1
ATOM 710 C C . ARG A 1 92 ? 6.902 9.633 -9.5 1 92 92 ARG A C 1
ATOM 712 O O . ARG A 1 92 ? 6.785 9.578 -8.273 1 92 92 ARG A O 1
ATOM 719 N N . VAL A 1 93 ? 8.047 9.734 -10.102 1 95.75 93 VAL A N 1
ATOM 720 C CA . VAL A 1 93 ? 9.305 9.891 -9.391 1 95.75 93 VAL A CA 1
ATOM 721 C C . VAL A 1 93 ? 10.156 10.961 -10.07 1 95.75 93 VAL A C 1
ATOM 723 O O . VAL A 1 93 ? 9.977 11.234 -11.266 1 95.75 93 VAL A O 1
ATOM 726 N N . GLU A 1 94 ? 10.969 11.617 -9.328 1 96.5 94 GLU A N 1
ATOM 727 C CA . GLU A 1 94 ? 11.953 12.57 -9.828 1 96.5 94 GLU A CA 1
ATOM 728 C C . GLU A 1 94 ? 13.375 12.125 -9.5 1 96.5 94 GLU A C 1
ATOM 730 O O . GLU A 1 94 ? 13.586 11.344 -8.562 1 96.5 94 GLU A O 1
ATOM 735 N N . ASN A 1 95 ? 14.367 12.547 -10.391 1 97 95 ASN A N 1
ATOM 736 C CA . ASN A 1 95 ? 15.781 12.266 -10.18 1 97 95 ASN A CA 1
ATOM 737 C C . ASN A 1 95 ? 16.062 10.766 -10.211 1 97 95 ASN A C 1
ATOM 739 O O . ASN A 1 95 ? 16.766 10.242 -9.344 1 97 95 ASN A O 1
ATOM 743 N N . LEU A 1 96 ? 15.422 10.109 -11.109 1 96.5 96 LEU A N 1
ATOM 744 C CA . LEU A 1 96 ? 15.523 8.664 -11.297 1 96.5 96 LEU A CA 1
ATOM 745 C C . LEU A 1 96 ? 16.969 8.25 -11.508 1 96.5 96 LEU A C 1
ATOM 747 O O . LEU A 1 96 ? 17.359 7.129 -11.156 1 96.5 96 LEU A O 1
ATOM 751 N N . GLY A 1 97 ? 17.812 9.156 -12.039 1 96.88 97 GLY A N 1
ATOM 752 C CA . GLY A 1 97 ? 19.203 8.875 -12.32 1 96.88 97 GLY A CA 1
ATOM 753 C C . GLY A 1 97 ? 20 8.531 -11.07 1 96.88 97 GLY A C 1
ATOM 754 O O . GLY A 1 97 ? 21.062 7.91 -11.164 1 96.88 97 GLY A O 1
ATOM 755 N N . ALA A 1 98 ? 19.531 8.859 -9.906 1 97.88 98 ALA A N 1
ATOM 756 C CA . ALA A 1 98 ? 20.219 8.586 -8.648 1 97.88 98 ALA A CA 1
ATOM 757 C C . ALA A 1 98 ? 20.375 7.086 -8.414 1 97.88 98 ALA A C 1
ATOM 759 O O . ALA A 1 98 ? 21.234 6.652 -7.645 1 97.88 98 ALA A O 1
ATOM 760 N N . LEU A 1 99 ? 19.609 6.285 -9.055 1 98.06 99 LEU A N 1
ATOM 761 C CA . LEU A 1 99 ? 19.719 4.832 -8.969 1 98.06 99 LEU A CA 1
ATOM 762 C C . LEU A 1 99 ? 21.109 4.371 -9.398 1 98.06 99 LEU A C 1
ATOM 764 O O . LEU A 1 99 ? 21.625 3.385 -8.867 1 98.06 99 LEU A O 1
ATOM 768 N N . GLY A 1 100 ? 21.688 5.086 -10.344 1 97.44 100 GLY A N 1
ATOM 769 C CA . GLY A 1 100 ? 22.984 4.73 -10.875 1 97.44 100 GLY A CA 1
ATOM 770 C C . GLY A 1 100 ? 24.109 4.855 -9.852 1 97.44 100 GLY A C 1
ATOM 771 O O . GLY A 1 100 ? 25.188 4.277 -10.023 1 97.44 100 GLY A O 1
ATOM 772 N N . GLY A 1 101 ? 23.875 5.559 -8.789 1 96.94 101 GLY A N 1
ATOM 773 C CA . GLY A 1 101 ? 24.875 5.777 -7.758 1 96.94 101 GLY A CA 1
ATOM 774 C C . GLY A 1 101 ? 24.906 4.68 -6.711 1 96.94 101 GLY A C 1
ATOM 775 O O . GLY A 1 101 ? 25.781 4.668 -5.84 1 96.94 101 GLY A O 1
ATOM 776 N N . LEU A 1 102 ? 24.016 3.701 -6.809 1 98.31 102 LEU A N 1
ATOM 777 C CA . LEU A 1 102 ? 23.953 2.625 -5.828 1 98.31 102 LEU A CA 1
ATOM 778 C C . LEU A 1 102 ? 24.844 1.453 -6.25 1 98.31 102 LEU A C 1
ATOM 780 O O . LEU A 1 102 ? 24.344 0.458 -6.785 1 98.31 102 LEU A O 1
ATOM 784 N N . ALA A 1 103 ? 26.047 1.462 -5.863 1 97.81 103 ALA A N 1
ATOM 785 C CA . ALA A 1 103 ? 27.078 0.53 -6.328 1 97.81 103 ALA A CA 1
ATOM 786 C C . ALA A 1 103 ? 26.891 -0.849 -5.703 1 97.81 103 ALA A C 1
ATOM 788 O O . ALA A 1 103 ? 27.406 -1.845 -6.211 1 97.81 103 ALA A O 1
ATOM 789 N N . LYS A 1 104 ? 26.109 -0.946 -4.648 1 98.38 104 LYS A N 1
ATOM 790 C CA . LYS A 1 104 ? 25.984 -2.217 -3.939 1 98.38 104 LYS A CA 1
ATOM 791 C C . LYS A 1 104 ? 24.609 -2.846 -4.168 1 98.38 104 LYS A C 1
ATOM 793 O O . LYS A 1 104 ? 24.297 -3.887 -3.59 1 98.38 104 LYS A O 1
ATOM 798 N N . LEU A 1 105 ? 23.797 -2.227 -5 1 98.56 105 LEU A N 1
ATOM 799 C CA . LEU A 1 105 ? 22.406 -2.656 -5.199 1 98.56 105 LEU A CA 1
ATOM 800 C C . LEU A 1 105 ? 22.359 -4.074 -5.758 1 98.56 105 LEU A C 1
ATOM 802 O O . LEU A 1 105 ? 23.094 -4.406 -6.695 1 98.56 105 LEU A O 1
ATOM 806 N N . ARG A 1 106 ? 21.469 -4.938 -5.219 1 98.5 106 ARG A N 1
ATOM 807 C CA . ARG A 1 106 ? 21.328 -6.324 -5.648 1 98.5 106 ARG A CA 1
ATOM 808 C C . ARG A 1 106 ? 19.891 -6.633 -6.062 1 98.5 106 ARG A C 1
ATOM 810 O O . ARG A 1 106 ? 19.656 -7.508 -6.898 1 98.5 106 ARG A O 1
ATOM 817 N N . GLU A 1 107 ? 18.969 -5.992 -5.414 1 98.81 107 GLU A N 1
ATOM 818 C CA . GLU A 1 107 ? 17.547 -6.18 -5.703 1 98.81 107 GLU A CA 1
ATOM 819 C C . GLU A 1 107 ? 16.859 -4.84 -5.941 1 98.81 107 GLU A C 1
ATOM 821 O O . GLU A 1 107 ? 17.047 -3.895 -5.172 1 98.81 107 GLU A O 1
ATOM 826 N N . LEU A 1 108 ? 16.078 -4.734 -6.984 1 98.75 108 LEU A N 1
ATOM 827 C CA . LEU A 1 108 ? 15.406 -3.488 -7.336 1 98.75 108 LEU A CA 1
ATOM 828 C C . LEU A 1 108 ? 13.977 -3.756 -7.797 1 98.75 108 LEU A C 1
ATOM 830 O O . LEU A 1 108 ? 13.742 -4.633 -8.633 1 98.75 108 LEU A O 1
ATOM 834 N N . THR A 1 109 ? 13.062 -3.115 -7.242 1 98.44 109 THR A N 1
ATOM 835 C CA . THR A 1 109 ? 11.68 -3.064 -7.723 1 98.44 109 THR A CA 1
ATOM 836 C C . THR A 1 109 ? 11.32 -1.652 -8.172 1 98.44 109 THR A C 1
ATOM 838 O O . THR A 1 109 ? 11.484 -0.694 -7.41 1 98.44 109 THR A O 1
ATOM 841 N N . LEU A 1 110 ? 10.914 -1.524 -9.344 1 97 110 LEU A N 1
ATOM 842 C CA . LEU A 1 110 ? 10.375 -0.277 -9.883 1 97 110 LEU A CA 1
ATOM 843 C C . LEU A 1 110 ? 8.938 -0.455 -10.336 1 97 110 LEU A C 1
ATOM 845 O O . LEU A 1 110 ? 8.68 -1.084 -11.367 1 97 110 LEU A O 1
ATOM 849 N N . ASP A 1 111 ? 8.055 0.043 -9.594 1 94.12 111 ASP A N 1
ATOM 850 C CA . ASP A 1 111 ? 6.621 0.037 -9.898 1 94.12 111 ASP A CA 1
ATOM 851 C C . ASP A 1 111 ? 6.031 1.438 -9.773 1 94.12 111 ASP A C 1
ATOM 853 O O . ASP A 1 111 ? 5.367 1.754 -8.781 1 94.12 111 ASP A O 1
ATOM 857 N N . VAL A 1 112 ? 6.305 2.188 -10.797 1 92.94 112 VAL A N 1
ATOM 858 C CA . VAL A 1 112 ? 5.91 3.588 -10.898 1 92.94 112 VAL A CA 1
ATOM 859 C C . VAL A 1 112 ? 4.992 3.779 -12.109 1 92.94 112 VAL A C 1
ATOM 861 O O . VAL A 1 112 ? 5.426 3.621 -13.25 1 92.94 112 VAL A O 1
ATOM 864 N N . PHE A 1 113 ? 3.846 4.234 -11.93 1 87.31 113 PHE A N 1
ATOM 865 C CA . PHE A 1 113 ? 2.768 4.145 -12.906 1 87.31 113 PHE A CA 1
ATOM 866 C C . PHE A 1 113 ? 3.049 5.039 -14.109 1 87.31 113 PHE A C 1
ATOM 868 O O . PHE A 1 113 ? 2.828 4.641 -15.258 1 87.31 113 PHE A O 1
ATOM 875 N N . GLU A 1 114 ? 3.658 6.16 -13.891 1 88.81 114 GLU A N 1
ATOM 876 C CA . GLU A 1 114 ? 3.803 7.117 -14.984 1 88.81 114 GLU A CA 1
ATOM 877 C C . GLU A 1 114 ? 5.195 7.043 -15.602 1 88.81 114 GLU A C 1
ATOM 879 O O . GLU A 1 114 ? 5.582 7.914 -16.391 1 88.81 114 GLU A O 1
ATOM 884 N N . LEU A 1 115 ? 5.898 6.07 -15.18 1 91.44 115 LEU A N 1
ATOM 885 C CA . LEU A 1 115 ? 7.191 5.871 -15.828 1 91.44 115 LEU A CA 1
ATOM 886 C C . LEU A 1 115 ? 7.023 5.582 -17.312 1 91.44 115 LEU A C 1
ATOM 888 O O . LEU A 1 115 ? 6.215 4.734 -17.703 1 91.44 115 LEU A O 1
ATOM 892 N N . ASP A 1 116 ? 7.766 6.273 -18.172 1 90.06 116 ASP A N 1
ATOM 893 C CA . ASP A 1 116 ? 7.539 6.145 -19.609 1 90.06 116 ASP A CA 1
ATOM 894 C C . ASP A 1 116 ? 8.641 5.312 -20.266 1 90.06 116 ASP A C 1
ATOM 896 O O . ASP A 1 116 ? 8.562 5 -21.453 1 90.06 116 ASP A O 1
ATOM 900 N N . SER A 1 117 ? 9.664 5.059 -19.516 1 93 117 SER A N 1
ATOM 901 C CA . SER A 1 117 ? 10.734 4.215 -20.031 1 93 117 SER A CA 1
ATOM 902 C C . SER A 1 117 ? 11.539 3.586 -18.891 1 93 117 SER A C 1
ATOM 904 O O . SER A 1 117 ? 11.484 4.051 -17.75 1 93 117 SER A O 1
ATOM 906 N N . PHE A 1 118 ? 12.305 2.535 -19.234 1 94.75 118 PHE A N 1
ATOM 907 C CA . PHE A 1 118 ? 13.211 1.903 -18.281 1 94.75 118 PHE A CA 1
ATOM 908 C C . PHE A 1 118 ? 14.664 2.223 -18.609 1 94.75 118 PHE A C 1
ATOM 910 O O . PHE A 1 118 ? 15.57 1.497 -18.203 1 94.75 118 PHE A O 1
ATOM 917 N N . ASP A 1 119 ? 14.953 3.297 -19.297 1 93.75 119 ASP A N 1
ATOM 918 C CA . ASP A 1 119 ? 16.297 3.686 -19.719 1 93.75 119 ASP A CA 1
ATOM 919 C C . ASP A 1 119 ? 17.219 3.877 -18.531 1 93.75 119 ASP A C 1
ATOM 921 O O . ASP A 1 119 ? 18.422 3.629 -18.625 1 93.75 119 ASP A O 1
ATOM 925 N N . VAL A 1 120 ? 16.656 4.203 -17.438 1 95.5 120 VAL A N 1
ATOM 926 C CA . VAL A 1 120 ? 17.438 4.484 -16.234 1 95.5 120 VAL A CA 1
ATOM 927 C C . VAL A 1 120 ? 18.188 3.229 -15.805 1 95.5 120 VAL A C 1
ATOM 929 O O . VAL A 1 120 ? 19.25 3.316 -15.164 1 95.5 120 VAL A O 1
ATOM 932 N N . LEU A 1 121 ? 17.688 2.104 -16.141 1 97.12 121 LEU A N 1
ATOM 933 C CA . LEU A 1 121 ? 18.344 0.847 -15.797 1 97.12 121 LEU A CA 1
ATOM 934 C C . LEU A 1 121 ? 19.734 0.765 -16.438 1 97.12 121 LEU A C 1
ATOM 936 O O . LEU A 1 121 ? 20.578 -0.01 -16 1 97.12 121 LEU A O 1
ATOM 940 N N . GLY A 1 122 ? 19.953 1.539 -17.531 1 96.69 122 GLY A N 1
ATOM 941 C CA . GLY A 1 122 ? 21.266 1.628 -18.141 1 96.69 122 GLY A CA 1
ATOM 942 C C . GLY A 1 122 ? 22.328 2.18 -17.203 1 96.69 122 GLY A C 1
ATOM 943 O O . GLY A 1 122 ? 23.516 1.935 -17.406 1 96.69 122 GLY A O 1
ATOM 944 N N . GLU A 1 123 ? 21.875 2.869 -16.188 1 96.5 123 GLU A N 1
ATOM 945 C CA . GLU A 1 123 ? 22.797 3.496 -15.242 1 96.5 123 GLU A CA 1
ATOM 946 C C . GLU A 1 123 ? 22.938 2.66 -13.969 1 96.5 123 GLU A C 1
ATOM 948 O O . GLU A 1 123 ? 23.828 2.904 -13.156 1 96.5 123 GLU A O 1
ATOM 953 N N . VAL A 1 124 ? 22.109 1.641 -13.805 1 97.56 124 VAL A N 1
ATOM 954 C CA . VAL A 1 124 ? 22.125 0.792 -12.617 1 97.56 124 VAL A CA 1
ATOM 955 C C . VAL A 1 124 ? 23.234 -0.253 -12.742 1 97.56 124 VAL A C 1
ATOM 957 O O . VAL A 1 124 ? 23.547 -0.702 -13.844 1 97.56 124 VAL A O 1
ATOM 960 N N . ARG A 1 125 ? 23.781 -0.615 -11.68 1 97 125 ARG A N 1
ATOM 961 C CA . ARG A 1 125 ? 24.828 -1.631 -11.711 1 97 125 ARG A CA 1
ATOM 962 C C . ARG A 1 125 ? 24.328 -2.906 -12.391 1 97 125 ARG A C 1
ATOM 964 O O . ARG A 1 125 ? 23.188 -3.305 -12.211 1 97 125 ARG A O 1
ATOM 971 N N . SER A 1 126 ? 25.141 -3.621 -13.102 1 96.25 126 SER A N 1
ATOM 972 C CA . SER A 1 126 ? 24.75 -4.785 -13.891 1 96.25 126 SER A CA 1
ATOM 973 C C . SER A 1 126 ? 24.625 -6.027 -13.023 1 96.25 126 SER A C 1
ATOM 975 O O . SER A 1 126 ? 24.016 -7.023 -13.438 1 96.25 126 SER A O 1
ATOM 977 N N . GLY A 1 127 ? 25.141 -5.98 -11.836 1 96.75 127 GLY A N 1
ATOM 978 C CA . GLY A 1 127 ? 25.188 -7.16 -10.984 1 96.75 127 GLY A CA 1
ATOM 979 C C . GLY A 1 127 ? 23.953 -7.34 -10.141 1 96.75 127 GLY A C 1
ATOM 980 O O . GLY A 1 127 ? 24.031 -7.703 -8.969 1 96.75 127 GLY A O 1
ATOM 981 N N . LEU A 1 128 ? 22.766 -7.059 -10.68 1 97.88 128 LEU A N 1
ATOM 982 C CA . LEU A 1 128 ? 21.516 -7.305 -9.961 1 97.88 128 LEU A CA 1
ATOM 983 C C . LEU A 1 128 ? 21.203 -8.797 -9.906 1 97.88 128 LEU A C 1
ATOM 985 O O . LEU A 1 128 ? 21.391 -9.508 -10.898 1 97.88 128 LEU A O 1
ATOM 989 N N . ASP A 1 129 ? 20.656 -9.227 -8.766 1 98.12 129 ASP A N 1
ATOM 990 C CA . ASP A 1 129 ? 20.172 -10.594 -8.602 1 98.12 129 ASP A CA 1
ATOM 991 C C . ASP A 1 129 ? 18.672 -10.68 -8.867 1 98.12 129 ASP A C 1
ATOM 993 O O . ASP A 1 129 ? 18.172 -11.711 -9.312 1 98.12 129 ASP A O 1
ATOM 997 N N . CYS A 1 130 ? 18.031 -9.641 -8.523 1 98.69 130 CYS A N 1
ATOM 998 C CA . CYS A 1 130 ? 16.578 -9.609 -8.594 1 98.69 130 CYS A CA 1
ATOM 999 C C . CYS A 1 130 ? 16.094 -8.273 -9.141 1 98.69 130 CYS A C 1
ATOM 1001 O O . CYS A 1 130 ? 16.578 -7.215 -8.734 1 98.69 130 CYS A O 1
ATOM 1003 N N . LEU A 1 131 ? 15.203 -8.305 -10.07 1 98.69 131 LEU A N 1
ATOM 1004 C CA . LEU A 1 131 ? 14.617 -7.113 -10.672 1 98.69 131 LEU A CA 1
ATOM 1005 C C . LEU A 1 131 ? 13.117 -7.293 -10.875 1 98.69 131 LEU A C 1
ATOM 1007 O O . LEU A 1 131 ? 12.672 -8.344 -11.344 1 98.69 131 LEU A O 1
ATOM 1011 N N . ALA A 1 132 ? 12.352 -6.352 -10.469 1 98.31 132 ALA A N 1
ATOM 1012 C CA . ALA A 1 132 ? 10.906 -6.34 -10.703 1 98.31 132 ALA A CA 1
ATOM 1013 C C . ALA A 1 132 ? 10.469 -5.023 -11.344 1 98.31 132 ALA A C 1
ATOM 1015 O O . ALA A 1 132 ? 10.789 -3.945 -10.836 1 98.31 132 ALA A O 1
ATOM 1016 N N . LEU A 1 133 ? 9.812 -5.117 -12.398 1 96.81 133 LEU A N 1
ATOM 1017 C CA . LEU A 1 133 ? 9.273 -3.961 -13.109 1 96.81 133 LEU A CA 1
ATOM 1018 C C . LEU A 1 133 ? 7.75 -4.023 -13.164 1 96.81 133 LEU A C 1
ATOM 1020 O O . LEU A 1 133 ? 7.184 -4.969 -13.711 1 96.81 133 LEU A O 1
ATOM 1024 N N . GLY A 1 134 ? 7.141 -3.066 -12.617 1 94 134 GLY A N 1
ATOM 1025 C CA . GLY A 1 134 ? 5.691 -3.045 -12.516 1 94 134 GLY A CA 1
ATOM 1026 C C . GLY A 1 134 ? 5.016 -2.473 -13.75 1 94 134 GLY A C 1
ATOM 1027 O O . GLY A 1 134 ? 5.688 -2.072 -14.703 1 94 134 GLY A O 1
ATOM 1028 N N . LYS A 1 135 ? 3.736 -2.451 -13.711 1 90.44 135 LYS A N 1
ATOM 1029 C CA . LYS A 1 135 ? 2.916 -1.945 -14.805 1 90.44 135 LYS A CA 1
ATOM 1030 C C . LYS A 1 135 ? 3 -0.424 -14.898 1 90.44 135 LYS A C 1
ATOM 1032 O O . LYS A 1 135 ? 2.994 0.268 -13.883 1 90.44 135 LYS A O 1
ATOM 1037 N N . THR A 1 136 ? 3.09 0.069 -16.078 1 89.81 136 THR A N 1
ATOM 1038 C CA . THR A 1 136 ? 3.088 1.505 -16.328 1 89.81 136 THR A CA 1
ATOM 1039 C C . THR A 1 136 ? 1.878 1.904 -17.172 1 89.81 136 THR A C 1
ATOM 1041 O O . THR A 1 136 ? 1.229 1.052 -17.781 1 89.81 136 THR A O 1
ATOM 1044 N N . ARG A 1 137 ? 1.608 3.135 -17.109 1 83 137 ARG A N 1
ATOM 1045 C CA . ARG A 1 137 ? 0.536 3.672 -17.938 1 83 137 ARG A CA 1
ATOM 1046 C C . ARG A 1 137 ? 0.855 3.502 -19.422 1 83 137 ARG A C 1
ATOM 1048 O O . ARG A 1 137 ? 0.003 3.07 -20.203 1 83 137 ARG A O 1
ATOM 1055 N N . SER A 1 138 ? 2.07 3.877 -19.672 1 82.25 138 SER A N 1
ATOM 1056 C CA . SER A 1 138 ? 2.545 3.752 -21.047 1 82.25 138 SER A CA 1
ATOM 1057 C C . SER A 1 138 ? 2.932 2.312 -21.359 1 82.25 138 SER A C 1
ATOM 1059 O O . SER A 1 138 ? 3.5 1.613 -20.531 1 82.25 138 SER A O 1
ATOM 1061 N N . LYS A 1 139 ? 2.613 1.847 -22.531 1 76.12 139 LYS A N 1
ATOM 1062 C CA . LYS A 1 139 ? 3.057 0.536 -23 1 76.12 139 LYS A CA 1
ATOM 1063 C C . LYS A 1 139 ? 4.379 0.64 -23.75 1 76.12 139 LYS A C 1
ATOM 1065 O O . LYS A 1 139 ? 4.824 -0.328 -24.375 1 76.12 139 LYS A O 1
ATOM 1070 N N . LYS A 1 140 ? 5.031 1.744 -23.594 1 73.69 140 LYS A N 1
ATOM 1071 C CA . LYS A 1 140 ? 6.18 2.113 -24.406 1 73.69 140 LYS A CA 1
ATOM 1072 C C . LYS A 1 140 ? 7.473 1.541 -23.844 1 73.69 140 LYS A C 1
ATOM 1074 O O . LYS A 1 140 ? 8.43 1.303 -24.578 1 73.69 140 LYS A O 1
ATOM 1079 N N . PRO A 1 141 ? 7.445 1.283 -22.609 1 80.62 141 PRO A N 1
ATOM 1080 C CA . PRO A 1 141 ? 8.758 0.896 -22.094 1 80.62 141 PRO A CA 1
ATOM 1081 C C . PRO A 1 141 ? 9.352 -0.314 -22.812 1 80.62 141 PRO A C 1
ATOM 1083 O O . PRO A 1 141 ? 8.625 -1.261 -23.125 1 80.62 141 PRO A O 1
ATOM 1086 N N . ASP A 1 142 ? 10.617 -0.177 -23.125 1 89.06 142 ASP A N 1
ATOM 1087 C CA . ASP A 1 142 ? 11.422 -1.148 -23.859 1 89.06 142 ASP A CA 1
ATOM 1088 C C . ASP A 1 142 ? 12.258 -1.997 -22.906 1 89.06 142 ASP A C 1
ATOM 1090 O O . ASP A 1 142 ? 13.078 -1.468 -22.156 1 89.06 142 ASP A O 1
ATOM 1094 N N . LEU A 1 143 ? 12.125 -3.342 -23.047 1 95.31 143 LEU A N 1
ATOM 1095 C CA . LEU A 1 143 ? 12.797 -4.223 -22.094 1 95.31 143 LEU A CA 1
ATOM 1096 C C . LEU A 1 143 ? 14.188 -4.602 -22.594 1 95.31 143 LEU A C 1
ATOM 1098 O O . LEU A 1 143 ? 14.914 -5.332 -21.922 1 95.31 143 LEU A O 1
ATOM 1102 N N . SER A 1 144 ? 14.664 -4.047 -23.703 1 94.94 144 SER A N 1
ATOM 1103 C CA . SER A 1 144 ? 15.953 -4.41 -24.281 1 94.94 144 SER A CA 1
ATOM 1104 C C . SER A 1 144 ? 17.094 -4.133 -23.312 1 94.94 144 SER A C 1
ATOM 1106 O O . SER A 1 144 ? 18.109 -4.824 -23.328 1 94.94 144 SER A O 1
ATOM 1108 N N . VAL A 1 145 ? 16.906 -3.164 -22.469 1 95.62 145 VAL A N 1
ATOM 1109 C CA . VAL A 1 145 ? 17.922 -2.748 -21.516 1 95.62 145 VAL A CA 1
ATOM 1110 C C . VAL A 1 145 ? 18.234 -3.887 -20.547 1 95.62 145 VAL A C 1
ATOM 1112 O O . VAL A 1 145 ? 19.297 -3.922 -19.938 1 95.62 145 VAL A O 1
ATOM 1115 N N . LEU A 1 146 ? 17.406 -4.875 -20.438 1 96.94 146 LEU A N 1
ATOM 1116 C CA . LEU A 1 146 ? 17.594 -5.98 -19.5 1 96.94 146 LEU A CA 1
ATOM 1117 C C . LEU A 1 146 ? 18.781 -6.84 -19.906 1 96.94 146 LEU A C 1
ATOM 1119 O O . LEU A 1 146 ? 19.297 -7.605 -19.078 1 96.94 146 LEU A O 1
ATOM 1123 N N . ARG A 1 147 ? 19.234 -6.734 -21.141 1 95.75 147 ARG A N 1
ATOM 1124 C CA . ARG A 1 147 ? 20.359 -7.516 -21.625 1 95.75 147 ARG A CA 1
ATOM 1125 C C . ARG A 1 147 ? 21.609 -7.277 -20.781 1 95.75 147 ARG A C 1
ATOM 1127 O O . ARG A 1 147 ? 22.484 -8.148 -20.688 1 95.75 147 ARG A O 1
ATOM 1134 N N . ARG A 1 148 ? 21.656 -6.223 -20.125 1 95.56 148 ARG A N 1
ATOM 1135 C CA . ARG A 1 148 ? 22.828 -5.836 -19.359 1 95.56 148 ARG A CA 1
ATOM 1136 C C . ARG A 1 148 ? 22.938 -6.652 -18.078 1 95.56 148 ARG A C 1
ATOM 1138 O O . ARG A 1 148 ? 24 -6.711 -17.453 1 95.56 148 ARG A O 1
ATOM 1145 N N . PHE A 1 149 ? 21.891 -7.27 -17.719 1 97.12 149 PHE A N 1
ATOM 1146 C CA . PHE A 1 149 ? 21.859 -7.973 -16.438 1 97.12 149 PHE A CA 1
ATOM 1147 C C . PHE A 1 149 ? 22.047 -9.469 -16.641 1 97.12 149 PHE A C 1
ATOM 1149 O O . PHE A 1 149 ? 21.188 -10.266 -16.266 1 97.12 149 PHE A O 1
ATOM 1156 N N . ALA A 1 150 ? 23.188 -9.859 -17.094 1 93.25 150 ALA A N 1
ATOM 1157 C CA . ALA A 1 150 ? 23.516 -11.234 -17.453 1 93.25 150 ALA A CA 1
ATOM 1158 C C . ALA A 1 150 ? 23.469 -12.148 -16.234 1 93.25 150 ALA A C 1
ATOM 1160 O O . ALA A 1 150 ? 23.25 -13.359 -16.375 1 93.25 150 ALA A O 1
ATOM 1161 N N . GLY A 1 151 ? 23.641 -11.578 -15.117 1 95.38 151 GLY A N 1
ATOM 1162 C CA . GLY A 1 151 ? 23.672 -12.367 -13.898 1 95.38 151 GLY A CA 1
ATOM 1163 C C . GLY A 1 151 ? 22.344 -12.422 -13.18 1 95.38 151 GLY A C 1
ATOM 1164 O O . GLY A 1 151 ? 22.25 -12.984 -12.086 1 95.38 151 GLY A O 1
ATOM 1165 N N . LEU A 1 152 ? 21.344 -11.898 -13.781 1 97.62 152 LEU A N 1
ATOM 1166 C CA . LEU A 1 152 ? 20.031 -11.805 -13.156 1 97.62 152 LEU A CA 1
ATOM 1167 C C . LEU A 1 152 ? 19.469 -13.195 -12.883 1 97.62 152 LEU A C 1
ATOM 1169 O O . LEU A 1 152 ? 19.453 -14.047 -13.766 1 97.62 152 LEU A O 1
ATOM 1173 N N . GLU A 1 153 ? 18.969 -13.469 -11.672 1 98.25 153 GLU A N 1
ATOM 1174 C CA . GLU A 1 153 ? 18.469 -14.773 -11.273 1 98.25 153 GLU A CA 1
ATOM 1175 C C . GLU A 1 153 ? 16.953 -14.766 -11.156 1 98.25 153 GLU A C 1
ATOM 1177 O O . GLU A 1 153 ? 16.297 -15.797 -11.359 1 98.25 153 GLU A O 1
ATOM 1182 N N . ARG A 1 154 ? 16.438 -13.664 -10.773 1 98.69 154 ARG A N 1
ATOM 1183 C CA . ARG A 1 154 ? 15 -13.523 -10.594 1 98.69 154 ARG A CA 1
ATOM 1184 C C . ARG A 1 154 ? 14.477 -12.273 -11.289 1 98.69 154 ARG A C 1
ATOM 1186 O O . ARG A 1 154 ? 15.047 -11.188 -11.148 1 98.69 154 ARG A O 1
ATOM 1193 N N . LEU A 1 155 ? 13.414 -12.422 -12.047 1 98.31 155 LEU A N 1
ATOM 1194 C CA . LEU A 1 155 ? 12.82 -11.32 -12.797 1 98.31 155 LEU A CA 1
ATOM 1195 C C . LEU A 1 155 ? 11.297 -11.367 -12.719 1 98.31 155 LEU A C 1
ATOM 1197 O O . LEU A 1 155 ? 10.695 -12.43 -12.875 1 98.31 155 LEU A O 1
ATOM 1201 N N . SER A 1 156 ? 10.719 -10.289 -12.406 1 98.12 156 SER A N 1
ATOM 1202 C CA . SER A 1 156 ? 9.273 -10.141 -12.414 1 98.12 156 SER A CA 1
ATOM 1203 C C . SER A 1 156 ? 8.836 -8.984 -13.305 1 98.12 156 SER A C 1
ATOM 1205 O O . SER A 1 156 ? 9.312 -7.855 -13.148 1 98.12 156 SER A O 1
ATOM 1207 N N . LEU A 1 157 ? 7.98 -9.273 -14.203 1 96.62 157 LEU A N 1
ATOM 1208 C CA . LEU A 1 157 ? 7.457 -8.281 -15.141 1 96.62 157 LEU A CA 1
ATOM 1209 C C . LEU A 1 157 ? 5.938 -8.211 -15.062 1 96.62 157 LEU A C 1
ATOM 1211 O O . LEU A 1 157 ? 5.254 -9.227 -15.211 1 96.62 157 LEU A O 1
ATOM 1215 N N . ALA A 1 158 ? 5.434 -7.074 -14.875 1 94.69 158 ALA A N 1
ATOM 1216 C CA . ALA A 1 158 ? 3.988 -6.871 -14.867 1 94.69 158 ALA A CA 1
ATOM 1217 C C . ALA A 1 158 ? 3.566 -5.867 -15.938 1 94.69 158 ALA A C 1
ATOM 1219 O O . ALA A 1 158 ? 3.947 -4.695 -15.883 1 94.69 158 ALA A O 1
ATOM 1220 N N . GLY A 1 159 ? 2.84 -6.352 -16.859 1 91.88 159 GLY A N 1
ATOM 1221 C CA . GLY A 1 159 ? 2.264 -5.48 -17.859 1 91.88 159 GLY A CA 1
ATOM 1222 C C . GLY A 1 159 ? 3.264 -5.043 -18.922 1 91.88 159 GLY A C 1
ATOM 1223 O O . GLY A 1 159 ? 3.014 -4.094 -19.672 1 91.88 159 GLY A O 1
ATOM 1224 N N . GLN A 1 160 ? 4.348 -5.664 -18.984 1 90.81 160 GLN A N 1
ATOM 1225 C CA . GLN A 1 160 ? 5.387 -5.277 -19.922 1 90.81 160 GLN A CA 1
ATOM 1226 C C . GLN A 1 160 ? 5.492 -6.281 -21.062 1 90.81 160 GLN A C 1
ATOM 1228 O O . GLN A 1 160 ? 5.809 -7.453 -20.844 1 90.81 160 GLN A O 1
ATOM 1233 N N . ARG A 1 161 ? 5.395 -5.809 -22.375 1 88 161 ARG A N 1
ATOM 1234 C CA . ARG A 1 161 ? 5.289 -6.793 -23.438 1 88 161 ARG A CA 1
ATOM 1235 C C . ARG A 1 161 ? 6.293 -6.508 -24.547 1 88 161 ARG A C 1
ATOM 1237 O O . ARG A 1 161 ? 6.559 -7.367 -25.391 1 88 161 ARG A O 1
ATOM 1244 N N . LYS A 1 162 ? 6.852 -5.273 -24.547 1 89.88 162 LYS A N 1
ATOM 1245 C CA . LYS A 1 162 ? 7.738 -4.93 -25.656 1 89.88 162 LYS A CA 1
ATOM 1246 C C . LYS A 1 162 ? 9.133 -5.516 -25.453 1 89.88 162 LYS A C 1
ATOM 1248 O O . LYS A 1 162 ? 9.734 -5.328 -24.391 1 89.88 162 LYS A O 1
ATOM 1253 N N . HIS A 1 163 ? 9.586 -6.293 -26.469 1 90.94 163 HIS A N 1
ATOM 1254 C CA . HIS A 1 163 ? 10.922 -6.871 -26.547 1 90.94 163 HIS A CA 1
ATOM 1255 C C . HIS A 1 163 ? 11.141 -7.902 -25.453 1 90.94 163 HIS A C 1
ATOM 1257 O O . HIS A 1 163 ? 12.18 -7.895 -24.781 1 90.94 163 HIS A O 1
ATOM 1263 N N . LEU A 1 164 ? 10.148 -8.688 -25.25 1 92.88 164 LEU A N 1
ATOM 1264 C CA . LEU A 1 164 ? 10.258 -9.797 -24.297 1 92.88 164 LEU A CA 1
ATOM 1265 C C . LEU A 1 164 ? 11.32 -10.797 -24.734 1 92.88 164 LEU A C 1
ATOM 1267 O O . LEU A 1 164 ? 11.797 -11.594 -23.938 1 92.88 164 LEU A O 1
ATOM 1271 N N . ASP A 1 165 ? 11.742 -10.703 -25.969 1 92 165 ASP A N 1
ATOM 1272 C CA . ASP A 1 165 ? 12.734 -11.617 -26.531 1 92 165 ASP A CA 1
ATOM 1273 C C . ASP A 1 165 ? 14.078 -11.453 -25.828 1 92 165 ASP A C 1
ATOM 1275 O O . ASP A 1 165 ? 14.938 -12.336 -25.906 1 92 165 ASP A O 1
ATOM 1279 N N . VAL A 1 166 ? 14.281 -10.383 -25.141 1 94.19 166 VAL A N 1
ATOM 1280 C CA . VAL A 1 166 ? 15.523 -10.133 -24.422 1 94.19 166 VAL A CA 1
ATOM 1281 C C . VAL A 1 166 ? 15.727 -11.219 -23.359 1 94.19 166 VAL A C 1
ATOM 1283 O O . VAL A 1 166 ? 16.859 -11.477 -22.938 1 94.19 166 VAL A O 1
ATOM 1286 N N . LEU A 1 167 ? 14.734 -11.875 -22.969 1 94.06 167 LEU A N 1
ATOM 1287 C CA . LEU A 1 167 ? 14.82 -12.906 -21.938 1 94.06 167 LEU A CA 1
ATOM 1288 C C . LEU A 1 167 ? 15.719 -14.055 -22.406 1 94.06 167 LEU A C 1
ATOM 1290 O O . LEU A 1 167 ? 16.281 -14.773 -21.578 1 94.06 167 LEU A O 1
ATOM 1294 N N . HIS A 1 168 ? 15.906 -14.195 -23.688 1 92.19 168 HIS A N 1
ATOM 1295 C CA . HIS A 1 168 ? 16.719 -15.273 -24.266 1 92.19 168 HIS A CA 1
ATOM 1296 C C . HIS A 1 168 ? 18.172 -15.141 -23.844 1 92.19 168 HIS A C 1
ATOM 1298 O O . HIS A 1 168 ? 18.891 -16.141 -23.781 1 92.19 168 HIS A O 1
ATOM 1304 N N . VAL A 1 169 ? 18.547 -13.945 -23.562 1 92.62 169 VAL A N 1
ATOM 1305 C CA . VAL A 1 169 ? 19.984 -13.742 -23.328 1 92.62 169 VAL A CA 1
ATOM 1306 C C . VAL A 1 169 ? 20.25 -13.703 -21.828 1 92.62 169 VAL A C 1
ATOM 1308 O O . VAL A 1 169 ? 21.391 -13.555 -21.391 1 92.62 169 VAL A O 1
ATOM 1311 N N . LEU A 1 170 ? 19.266 -13.852 -21.031 1 94.94 170 LEU A N 1
ATOM 1312 C CA . LEU A 1 170 ? 19.438 -13.906 -19.594 1 94.94 170 LEU A CA 1
ATOM 1313 C C . LEU A 1 170 ? 19.672 -15.344 -19.125 1 94.94 170 LEU A C 1
ATOM 1315 O O . LEU A 1 170 ? 18.797 -15.953 -18.516 1 94.94 170 LEU A O 1
ATOM 1319 N N . GLY A 1 171 ? 20.875 -15.82 -19.281 1 93.38 171 GLY A N 1
ATOM 1320 C CA . GLY A 1 171 ? 21.219 -17.219 -19.156 1 93.38 171 GLY A CA 1
ATOM 1321 C C . GLY A 1 171 ? 21.203 -17.719 -17.734 1 93.38 171 GLY A C 1
ATOM 1322 O O . GLY A 1 171 ? 21.141 -18.938 -17.484 1 93.38 171 GLY A O 1
ATOM 1323 N N . LYS A 1 172 ? 21.188 -16.859 -16.766 1 95.75 172 LYS A N 1
ATOM 1324 C CA . LYS A 1 172 ? 21.266 -17.281 -15.367 1 95.75 172 LYS A CA 1
ATOM 1325 C C . LYS A 1 172 ? 19.906 -17.172 -14.68 1 95.75 172 LYS A C 1
ATOM 1327 O O . LYS A 1 172 ? 19.781 -17.438 -13.484 1 95.75 172 LYS A O 1
ATOM 1332 N N . LEU A 1 173 ? 18.953 -16.812 -15.438 1 96.75 173 LEU A N 1
ATOM 1333 C CA . LEU A 1 173 ? 17.609 -16.625 -14.891 1 96.75 173 LEU A CA 1
ATOM 1334 C C . LEU A 1 173 ? 17.047 -17.938 -14.352 1 96.75 173 LEU A C 1
ATOM 1336 O O . LEU A 1 173 ? 16.984 -18.938 -15.078 1 96.75 173 LEU A O 1
ATOM 1340 N N . ARG A 1 174 ? 16.625 -17.953 -13.062 1 97.94 174 ARG A N 1
ATOM 1341 C CA . ARG A 1 174 ? 16.094 -19.141 -12.406 1 97.94 174 ARG A CA 1
ATOM 1342 C C . ARG A 1 174 ? 14.602 -19 -12.141 1 97.94 174 ARG A C 1
ATOM 1344 O O . ARG A 1 174 ? 13.875 -20 -12.148 1 97.94 174 ARG A O 1
ATOM 1351 N N . GLU A 1 175 ? 14.203 -17.812 -11.844 1 98.56 175 GLU A N 1
ATOM 1352 C CA . GLU A 1 175 ? 12.805 -17.531 -11.531 1 98.56 175 GLU A CA 1
ATOM 1353 C C . GLU A 1 175 ? 12.273 -16.375 -12.391 1 98.56 175 GLU A C 1
ATOM 1355 O O . GLU A 1 175 ? 12.883 -15.305 -12.445 1 98.56 175 GLU A O 1
ATOM 1360 N N . LEU A 1 176 ? 11.156 -16.609 -13.031 1 98.06 176 LEU A N 1
ATOM 1361 C CA . LEU A 1 176 ? 10.547 -15.609 -13.906 1 98.06 176 LEU A CA 1
ATOM 1362 C C . LEU A 1 176 ? 9.055 -15.477 -13.633 1 98.06 176 LEU A C 1
ATOM 1364 O O . LEU A 1 176 ? 8.344 -16.484 -13.547 1 98.06 176 LEU A O 1
ATOM 1368 N N . THR A 1 177 ? 8.609 -14.336 -13.414 1 97.94 177 THR A N 1
ATOM 1369 C CA . THR A 1 177 ? 7.191 -14.008 -13.336 1 97.94 177 THR A CA 1
ATOM 1370 C C . THR A 1 177 ? 6.797 -13.047 -14.453 1 97.94 177 THR A C 1
ATOM 1372 O O . THR A 1 177 ? 7.445 -12.023 -14.656 1 97.94 177 THR A O 1
ATOM 1375 N N . VAL A 1 178 ? 5.805 -13.383 -15.18 1 96.88 178 VAL A N 1
ATOM 1376 C CA . VAL A 1 178 ? 5.254 -12.523 -16.219 1 96.88 178 VAL A CA 1
ATOM 1377 C C . VAL A 1 178 ? 3.74 -12.406 -16.047 1 96.88 178 VAL A C 1
ATOM 1379 O O . VAL A 1 178 ? 3.01 -13.383 -16.25 1 96.88 178 VAL A O 1
ATOM 1382 N N . TYR A 1 179 ? 3.312 -11.258 -15.734 1 96.25 179 TYR A N 1
ATOM 1383 C CA . TYR A 1 179 ? 1.896 -11.023 -15.477 1 96.25 179 TYR A CA 1
ATOM 1384 C C . TYR A 1 179 ? 1.358 -9.922 -16.391 1 96.25 179 TYR A C 1
ATOM 1386 O O . TYR A 1 179 ? 2.086 -8.992 -16.75 1 96.25 179 TYR A O 1
ATOM 1394 N N . GLY A 1 180 ? 0.129 -10.062 -16.75 1 93.75 180 GLY A N 1
ATOM 1395 C CA . GLY A 1 180 ? -0.606 -8.969 -17.344 1 93.75 180 GLY A CA 1
ATOM 1396 C C . GLY A 1 180 ? -0.29 -8.773 -18.828 1 93.75 180 GLY A C 1
ATOM 1397 O O . GLY A 1 180 ? -0.33 -7.652 -19.328 1 93.75 180 GLY A O 1
ATOM 1398 N N . VAL A 1 181 ? 0.158 -9.773 -19.469 1 92.69 181 VAL A N 1
ATOM 1399 C CA . VAL A 1 181 ? 0.391 -9.75 -20.922 1 92.69 181 VAL A CA 1
ATOM 1400 C C . VAL A 1 181 ? -0.305 -10.938 -21.578 1 92.69 181 VAL A C 1
ATOM 1402 O O . VAL A 1 181 ? -0.583 -11.945 -20.922 1 92.69 181 VAL A O 1
ATOM 1405 N N . PRO A 1 182 ? -0.623 -10.766 -22.938 1 93.69 182 PRO A N 1
ATOM 1406 C CA . PRO A 1 182 ? -1.163 -11.945 -23.625 1 93.69 182 PRO A CA 1
ATOM 1407 C C . PRO A 1 182 ? -0.225 -13.148 -23.547 1 93.69 182 PRO A C 1
ATOM 1409 O O . PRO A 1 182 ? 0.995 -12.992 -23.656 1 93.69 182 PRO A O 1
ATOM 1412 N N . LEU A 1 183 ? -0.775 -14.312 -23.391 1 95.12 183 LEU A N 1
ATOM 1413 C CA . LEU A 1 183 ? 0.043 -15.492 -23.125 1 95.12 183 LEU A CA 1
ATOM 1414 C C . LEU A 1 183 ? -0.064 -16.5 -24.281 1 95.12 183 LEU A C 1
ATOM 1416 O O . LEU A 1 183 ? 0.422 -17.625 -24.172 1 95.12 183 LEU A O 1
ATOM 1420 N N . GLY A 1 184 ? -0.684 -16.062 -25.359 1 92.69 184 GLY A N 1
ATOM 1421 C CA . GLY A 1 184 ? -0.805 -16.922 -26.516 1 92.69 184 GLY A CA 1
ATOM 1422 C C . GLY A 1 184 ? 0.53 -17.25 -27.172 1 92.69 184 GLY A C 1
ATOM 1423 O O . GLY A 1 184 ? 0.685 -18.297 -27.797 1 92.69 184 GLY A O 1
ATOM 1424 N N . ASP A 1 185 ? 1.461 -16.312 -27.094 1 92.5 185 ASP A N 1
ATOM 1425 C CA . ASP A 1 185 ? 2.811 -16.484 -27.625 1 92.5 185 ASP A CA 1
ATOM 1426 C C . ASP A 1 185 ? 3.852 -16.422 -26.516 1 92.5 185 ASP A C 1
ATOM 1428 O O . ASP A 1 185 ? 4.105 -15.359 -25.953 1 92.5 185 ASP A O 1
ATOM 1432 N N . LEU A 1 186 ? 4.484 -17.578 -26.234 1 95.19 186 LEU A N 1
ATOM 1433 C CA . LEU A 1 186 ? 5.488 -17.641 -25.172 1 95.19 186 LEU A CA 1
ATOM 1434 C C . LEU A 1 186 ? 6.883 -17.859 -25.766 1 95.19 186 LEU A C 1
ATOM 1436 O O . LEU A 1 186 ? 7.727 -18.516 -25.156 1 95.19 186 LEU A O 1
ATOM 1440 N N . SER A 1 187 ? 7.137 -17.328 -26.938 1 91.94 187 SER A N 1
ATOM 1441 C CA . SER A 1 187 ? 8.398 -17.547 -27.656 1 91.94 187 SER A CA 1
ATOM 1442 C C . SER A 1 187 ? 9.57 -16.922 -26.891 1 91.94 187 SER A C 1
ATOM 1444 O O . SER A 1 187 ? 10.727 -17.219 -27.188 1 91.94 187 SER A O 1
ATOM 1446 N N . PHE A 1 188 ? 9.195 -16.125 -25.922 1 91.38 188 PHE A N 1
ATOM 1447 C CA . PHE A 1 188 ? 10.258 -15.516 -25.125 1 91.38 188 PHE A CA 1
ATOM 1448 C C . PHE A 1 188 ? 10.891 -16.516 -24.172 1 91.38 188 PHE A C 1
ATOM 1450 O O . PHE A 1 188 ? 11.938 -16.25 -23.594 1 91.38 188 PHE A O 1
ATOM 1457 N N . LEU A 1 189 ? 10.203 -17.625 -24.219 1 91.31 189 LEU A N 1
ATOM 1458 C CA . LEU A 1 189 ? 10.781 -18.719 -23.438 1 91.31 189 LEU A CA 1
ATOM 1459 C C . LEU A 1 189 ? 11.734 -19.562 -24.281 1 91.31 189 LEU A C 1
ATOM 1461 O O . LEU A 1 189 ? 11.672 -19.516 -25.516 1 91.31 189 LEU A O 1
ATOM 1465 N N . GLY A 1 190 ? 12.812 -20.328 -23.812 1 83.94 190 GLY A N 1
ATOM 1466 C CA . GLY A 1 190 ? 13.68 -21.234 -24.547 1 83.94 190 GLY A CA 1
ATOM 1467 C C . GLY A 1 190 ? 15.148 -20.891 -24.438 1 83.94 190 GLY A C 1
ATOM 1468 O O . GLY A 1 190 ? 16.016 -21.766 -24.609 1 83.94 190 GLY A O 1
ATOM 1469 N N . GLY A 1 191 ? 15.453 -19.703 -24.234 1 80.44 191 GLY A N 1
ATOM 1470 C CA . GLY A 1 191 ? 16.844 -19.312 -24.125 1 80.44 191 GLY A CA 1
ATOM 1471 C C . GLY A 1 191 ? 17.344 -19.25 -22.688 1 80.44 191 GLY A C 1
ATOM 1472 O O . GLY A 1 191 ? 18.391 -18.688 -22.406 1 80.44 191 GLY A O 1
ATOM 1473 N N . ASN A 1 192 ? 16.594 -19.906 -21.828 1 86.31 192 ASN A N 1
ATOM 1474 C CA . ASN A 1 192 ? 16.938 -19.828 -20.422 1 86.31 192 ASN A CA 1
ATOM 1475 C C . ASN A 1 192 ? 17.203 -21.219 -19.828 1 86.31 192 ASN A C 1
ATOM 1477 O O . ASN A 1 192 ? 16.328 -21.812 -19.188 1 86.31 192 ASN A O 1
ATOM 1481 N N . PRO A 1 193 ? 18.422 -21.703 -19.906 1 86.75 193 PRO A N 1
ATOM 1482 C CA . PRO A 1 193 ? 18.734 -23.078 -19.5 1 86.75 193 PRO A CA 1
ATOM 1483 C C . PRO A 1 193 ? 18.578 -23.297 -18 1 86.75 193 PRO A C 1
ATOM 1485 O O . PRO A 1 193 ? 18.469 -24.438 -17.547 1 86.75 193 PRO A O 1
ATOM 1488 N N . GLU A 1 194 ? 18.516 -22.219 -17.266 1 93.69 194 GLU A N 1
ATOM 1489 C CA . GLU A 1 194 ? 18.484 -22.406 -15.82 1 93.69 194 GLU A CA 1
ATOM 1490 C C . GLU A 1 194 ? 17.094 -22.109 -15.25 1 93.69 194 GLU A C 1
ATOM 1492 O O . GLU A 1 194 ? 16.891 -22.188 -14.039 1 93.69 194 GLU A O 1
ATOM 1497 N N . LEU A 1 195 ? 16.203 -21.781 -16.094 1 96.75 195 LEU A N 1
ATOM 1498 C CA . LEU A 1 195 ? 14.875 -21.391 -15.625 1 96.75 195 LEU A CA 1
ATOM 1499 C C . LEU A 1 195 ? 14.18 -22.562 -14.93 1 96.75 195 LEU A C 1
ATOM 1501 O O . LEU A 1 195 ? 13.844 -23.562 -15.57 1 96.75 195 LEU A O 1
ATOM 1505 N N . ALA A 1 196 ? 13.922 -22.422 -13.633 1 97.88 196 ALA A N 1
ATOM 1506 C CA . ALA A 1 196 ? 13.359 -23.516 -12.828 1 97.88 196 ALA A CA 1
ATOM 1507 C C . ALA A 1 196 ? 11.953 -23.172 -12.352 1 97.88 196 ALA A C 1
ATOM 1509 O O . ALA A 1 196 ? 11.148 -24.078 -12.094 1 97.88 196 ALA A O 1
ATOM 1510 N N . GLU A 1 197 ? 11.672 -21.953 -12.188 1 98.62 197 GLU A N 1
ATOM 1511 C CA . GLU A 1 197 ? 10.375 -21.516 -11.68 1 98.62 197 GLU A CA 1
ATOM 1512 C C . GLU A 1 197 ? 9.758 -20.469 -12.594 1 98.62 197 GLU A C 1
ATOM 1514 O O . GLU A 1 197 ? 10.398 -19.469 -12.922 1 98.62 197 GLU A O 1
ATOM 1519 N N . LEU A 1 198 ? 8.5 -20.719 -13.008 1 98.44 198 LEU A N 1
ATOM 1520 C CA . LEU A 1 198 ? 7.789 -19.812 -13.906 1 98.44 198 LEU A CA 1
ATOM 1521 C C . LEU A 1 198 ? 6.391 -19.5 -13.383 1 98.44 198 LEU A C 1
ATOM 1523 O O . LEU A 1 198 ? 5.648 -20.422 -13.016 1 98.44 198 LEU A O 1
ATOM 1527 N N . SER A 1 199 ? 6.086 -18.266 -13.305 1 98.31 199 SER A N 1
ATOM 1528 C CA . SER A 1 199 ? 4.742 -17.812 -12.961 1 98.31 199 SER A CA 1
ATOM 1529 C C . SER A 1 199 ? 4.133 -16.984 -14.078 1 98.31 199 SER A C 1
ATOM 1531 O O . SER A 1 199 ? 4.703 -15.961 -14.484 1 98.31 199 SER A O 1
ATOM 1533 N N . LEU A 1 200 ? 3.016 -17.391 -14.562 1 97.88 200 LEU A N 1
ATOM 1534 C CA . LEU A 1 200 ? 2.254 -16.672 -15.578 1 97.88 200 LEU A CA 1
ATOM 1535 C C . LEU A 1 200 ? 0.848 -16.359 -15.078 1 97.88 200 LEU A C 1
ATOM 1537 O O . LEU A 1 200 ? 0.252 -17.141 -14.344 1 97.88 200 LEU A O 1
ATOM 1541 N N . GLY A 1 201 ? 0.396 -15.172 -15.484 1 96.69 201 GLY A N 1
ATOM 1542 C CA . GLY A 1 201 ? -0.96 -14.891 -15.039 1 96.69 201 GLY A CA 1
ATOM 1543 C C . GLY A 1 201 ? -1.488 -13.562 -15.547 1 96.69 201 GLY A C 1
ATOM 1544 O O . GLY A 1 201 ? -0.746 -12.781 -16.141 1 96.69 201 GLY A O 1
ATOM 1545 N N . PHE A 1 202 ? -2.83 -13.422 -15.445 1 94.69 202 PHE A N 1
ATOM 1546 C CA . PHE A 1 202 ? -3.557 -12.195 -15.758 1 94.69 202 PHE A CA 1
ATOM 1547 C C . PHE A 1 202 ? -3.438 -11.852 -17.234 1 94.69 202 PHE A C 1
ATOM 1549 O O . PHE A 1 202 ? -3.363 -10.68 -17.609 1 94.69 202 PHE A O 1
ATOM 1556 N N . GLY A 1 203 ? -3.209 -12.781 -17.938 1 94.88 203 GLY A N 1
ATOM 1557 C CA . GLY A 1 203 ? -3.262 -12.75 -19.391 1 94.88 203 GLY A CA 1
ATOM 1558 C C . GLY A 1 203 ? -4.234 -13.758 -19.969 1 94.88 203 GLY A C 1
ATOM 1559 O O . GLY A 1 203 ? -4.879 -14.508 -19.234 1 94.88 203 GLY A O 1
ATOM 1560 N N . GLY A 1 204 ? -4.359 -13.727 -21.266 1 96 204 GLY A N 1
ATOM 1561 C CA . GLY A 1 204 ? -5.309 -14.625 -21.906 1 96 204 GLY A CA 1
ATOM 1562 C C . GLY A 1 204 ? -4.652 -15.648 -22.812 1 96 204 GLY A C 1
ATOM 1563 O O . GLY A 1 204 ? -3.658 -15.344 -23.469 1 96 204 GLY A O 1
ATOM 1564 N N . ALA A 1 205 ? -5.145 -16.859 -22.781 1 97.81 205 ALA A N 1
ATOM 1565 C CA . ALA A 1 205 ? -4.746 -17.938 -23.688 1 97.81 205 ALA A CA 1
ATOM 1566 C C . ALA A 1 205 ? -5.652 -19.156 -23.516 1 97.81 205 ALA A C 1
ATOM 1568 O O . ALA A 1 205 ? -6.105 -19.438 -22.406 1 97.81 205 ALA A O 1
ATOM 1569 N N . GLU A 1 206 ? -5.922 -19.828 -24.609 1 97.5 206 GLU A N 1
ATOM 1570 C CA . GLU A 1 206 ? -6.688 -21.062 -24.531 1 97.5 206 GLU A CA 1
ATOM 1571 C C . GLU A 1 206 ? -5.801 -22.234 -24.125 1 97.5 206 GLU A C 1
ATOM 1573 O O . GLU A 1 206 ? -6.266 -23.172 -23.484 1 97.5 206 GLU A O 1
ATOM 1578 N N . GLU A 1 207 ? -4.629 -22.125 -24.594 1 97.06 207 GLU A N 1
ATOM 1579 C CA . GLU A 1 207 ? -3.592 -23.094 -24.266 1 97.06 207 GLU A CA 1
ATOM 1580 C C . GLU A 1 207 ? -2.23 -22.422 -24.125 1 97.06 207 GLU A C 1
ATOM 1582 O O . GLU A 1 207 ? -2.08 -21.234 -24.438 1 97.06 207 GLU A O 1
ATOM 1587 N N . LEU A 1 208 ? -1.243 -23.156 -23.594 1 97.88 208 LEU A N 1
ATOM 1588 C CA . LEU A 1 208 ? 0.079 -22.594 -23.328 1 97.88 208 LEU A CA 1
ATOM 1589 C C . LEU A 1 208 ? 1.17 -23.484 -23.922 1 97.88 208 LEU A C 1
ATOM 1591 O O . LEU A 1 208 ? 2.145 -23.812 -23.234 1 97.88 208 LEU A O 1
ATOM 1595 N N . ASP A 1 209 ? 1.052 -23.828 -25.172 1 96.19 209 ASP A N 1
ATOM 1596 C CA . ASP A 1 209 ? 1.926 -24.797 -25.812 1 96.19 209 ASP A CA 1
ATOM 1597 C C . ASP A 1 209 ? 3.369 -24.312 -25.859 1 96.19 209 ASP A C 1
ATOM 1599 O O . ASP A 1 209 ? 4.309 -25.109 -25.859 1 96.19 209 ASP A O 1
ATOM 1603 N N . GLY A 1 210 ? 3.574 -23.031 -25.828 1 95.06 210 GLY A N 1
ATOM 1604 C CA . GLY A 1 210 ? 4.91 -22.453 -25.844 1 95.06 210 GLY A CA 1
ATOM 1605 C C . GLY A 1 210 ? 5.734 -22.859 -24.625 1 95.06 210 GLY A C 1
ATOM 1606 O O . GLY A 1 210 ? 6.961 -22.719 -24.625 1 95.06 210 GLY A O 1
ATOM 1607 N N . LEU A 1 211 ? 5.141 -23.391 -23.625 1 96.69 211 LEU A N 1
ATOM 1608 C CA . LEU A 1 211 ? 5.832 -23.844 -22.422 1 96.69 211 LEU A CA 1
ATOM 1609 C C . LEU A 1 211 ? 6.797 -24.969 -22.734 1 96.69 211 LEU A C 1
ATOM 1611 O O . LEU A 1 211 ? 7.691 -25.266 -21.938 1 96.69 211 LEU A O 1
ATOM 1615 N N . ARG A 1 212 ? 6.582 -25.609 -23.891 1 94.44 212 ARG A N 1
ATOM 1616 C CA . ARG A 1 212 ? 7.434 -26.719 -24.297 1 94.44 212 ARG A CA 1
ATOM 1617 C C . ARG A 1 212 ? 8.898 -26.297 -24.344 1 94.44 212 ARG A C 1
ATOM 1619 O O . ARG A 1 212 ? 9.797 -27.125 -24.141 1 94.44 212 ARG A O 1
ATOM 1626 N N . ALA A 1 213 ? 9.133 -25.031 -24.531 1 92.81 213 ALA A N 1
ATOM 1627 C CA . ALA A 1 213 ? 10.484 -24.484 -24.672 1 92.81 213 ALA A CA 1
ATOM 1628 C C . ALA A 1 213 ? 11.195 -24.438 -23.328 1 92.81 213 ALA A C 1
ATOM 1630 O O . ALA A 1 213 ? 12.422 -24.344 -23.266 1 92.81 213 ALA A O 1
ATOM 1631 N N . ALA A 1 214 ? 10.492 -24.469 -22.219 1 92.69 214 ALA A N 1
ATOM 1632 C CA . ALA A 1 214 ? 11.062 -24.422 -20.875 1 92.69 214 ALA A CA 1
ATOM 1633 C C . ALA A 1 214 ? 11.367 -25.812 -20.344 1 92.69 214 ALA A C 1
ATOM 1635 O O . ALA A 1 214 ? 10.797 -26.25 -19.344 1 92.69 214 ALA A O 1
ATOM 1636 N N . GLU A 1 215 ? 12.352 -26.469 -20.781 1 87.19 215 GLU A N 1
ATOM 1637 C CA . GLU A 1 215 ? 12.633 -27.891 -20.578 1 87.19 215 GLU A CA 1
ATOM 1638 C C . GLU A 1 215 ? 13.055 -28.172 -19.141 1 87.19 215 GLU A C 1
ATOM 1640 O O . GLU A 1 215 ? 12.875 -29.281 -18.641 1 87.19 215 GLU A O 1
ATOM 1645 N N . ARG A 1 216 ? 13.516 -27.25 -18.469 1 93.31 216 ARG A N 1
ATOM 1646 C CA . ARG A 1 216 ? 14.078 -27.5 -17.141 1 93.31 216 ARG A CA 1
ATOM 1647 C C . ARG A 1 216 ? 13.133 -27 -16.047 1 93.31 216 ARG A C 1
ATOM 1649 O O . ARG A 1 216 ? 13.5 -26.953 -14.875 1 93.31 216 ARG A O 1
ATOM 1656 N N . LEU A 1 217 ? 12 -26.672 -16.469 1 96.81 217 LEU A N 1
ATOM 1657 C CA . LEU A 1 217 ? 11.039 -26.094 -15.539 1 96.81 217 LEU A CA 1
ATOM 1658 C C . LEU A 1 217 ? 10.688 -27.078 -14.43 1 96.81 217 LEU A C 1
ATOM 1660 O O . LEU A 1 217 ? 10.375 -28.234 -14.711 1 96.81 217 LEU A O 1
ATOM 1664 N N . GLU A 1 218 ? 10.758 -26.656 -13.164 1 98.44 218 GLU A N 1
ATOM 1665 C CA . GLU A 1 218 ? 10.461 -27.484 -12.008 1 98.44 218 GLU A CA 1
ATOM 1666 C C . GLU A 1 218 ? 9.18 -27.031 -11.312 1 98.44 218 GLU A C 1
ATOM 1668 O O . GLU A 1 218 ? 8.484 -27.844 -10.695 1 98.44 218 GLU A O 1
ATOM 1673 N N . ARG A 1 219 ? 8.93 -25.781 -11.383 1 98.81 219 ARG A N 1
ATOM 1674 C CA . ARG A 1 219 ? 7.742 -25.219 -10.742 1 98.81 219 ARG A CA 1
ATOM 1675 C C . ARG A 1 219 ? 6.984 -24.297 -11.703 1 98.81 219 ARG A C 1
ATOM 1677 O O . ARG A 1 219 ? 7.582 -23.422 -12.336 1 98.81 219 ARG A O 1
ATOM 1684 N N . LEU A 1 220 ? 5.68 -24.547 -11.82 1 98.62 220 LEU A N 1
ATOM 1685 C CA . LEU A 1 220 ? 4.82 -23.75 -12.703 1 98.62 220 LEU A CA 1
ATOM 1686 C C . LEU A 1 220 ? 3.598 -23.234 -11.953 1 98.62 220 LEU A C 1
ATOM 1688 O O . LEU A 1 220 ? 2.9 -24.016 -11.289 1 98.62 220 LEU A O 1
ATOM 1692 N N . SER A 1 221 ? 3.418 -21.969 -12 1 98.38 221 SER A N 1
ATOM 1693 C CA . SER A 1 221 ? 2.238 -21.344 -11.406 1 98.38 221 SER A CA 1
ATOM 1694 C C . SER A 1 221 ? 1.447 -20.562 -12.453 1 98.38 221 SER A C 1
ATOM 1696 O O . SER A 1 221 ? 2 -19.703 -13.148 1 98.38 221 SER A O 1
ATOM 1698 N N . LEU A 1 222 ? 0.207 -20.875 -12.547 1 98 222 LEU A N 1
ATOM 1699 C CA . LEU A 1 222 ? -0.705 -20.172 -13.438 1 98 222 LEU A CA 1
ATOM 1700 C C . LEU A 1 222 ? -1.823 -19.5 -12.648 1 98 222 LEU A C 1
ATOM 1702 O O . LEU A 1 222 ? -2.525 -20.156 -11.875 1 98 222 LEU A O 1
ATOM 1706 N N . THR A 1 223 ? -1.938 -18.203 -12.844 1 96 223 THR A N 1
ATOM 1707 C CA . THR A 1 223 ? -2.928 -17.453 -12.086 1 96 223 THR A CA 1
ATOM 1708 C C . THR A 1 223 ? -3.838 -16.656 -13.016 1 96 223 THR A C 1
ATOM 1710 O O . THR A 1 223 ? -3.377 -15.773 -13.734 1 96 223 THR A O 1
ATOM 1713 N N . SER A 1 224 ? -5.113 -16.953 -13.031 1 94.62 224 SER A N 1
ATOM 1714 C CA . SER A 1 224 ? -6.137 -16.188 -13.742 1 94.62 224 SER A CA 1
ATOM 1715 C C . SER A 1 224 ? -5.781 -16.016 -15.211 1 94.62 224 SER A C 1
ATOM 1717 O O . SER A 1 224 ? -5.797 -14.898 -15.734 1 94.62 224 SER A O 1
ATOM 1719 N N . VAL A 1 225 ? -5.449 -17.078 -15.812 1 97.31 225 VAL A N 1
ATOM 1720 C CA . VAL A 1 225 ? -5.273 -17.062 -17.266 1 97.31 225 VAL A CA 1
ATOM 1721 C C . VAL A 1 225 ? -6.629 -17.172 -17.953 1 97.31 225 VAL A C 1
ATOM 1723 O O . VAL A 1 225 ? -7.242 -18.234 -17.969 1 97.31 225 VAL A O 1
ATOM 1726 N N . ARG A 1 226 ? -7.016 -16.078 -18.516 1 95.88 226 ARG A N 1
ATOM 1727 C CA . ARG A 1 226 ? -8.344 -16 -19.125 1 95.88 226 ARG A CA 1
ATOM 1728 C C . ARG A 1 226 ? -8.453 -16.922 -20.328 1 95.88 226 ARG A C 1
ATOM 1730 O O . ARG A 1 226 ? -7.621 -16.891 -21.234 1 95.88 226 ARG A O 1
ATOM 1737 N N . GLY A 1 227 ? -9.445 -17.781 -20.328 1 97.44 227 GLY A N 1
ATOM 1738 C CA . GLY A 1 227 ? -9.734 -18.625 -21.469 1 97.44 227 GLY A CA 1
ATOM 1739 C C . GLY A 1 227 ? -9.016 -19.953 -21.422 1 97.44 227 GLY A C 1
ATOM 1740 O O . GLY A 1 227 ? -9.258 -20.828 -22.266 1 97.44 227 GLY A O 1
ATOM 1741 N N . LEU A 1 228 ? -8.164 -20.172 -20.453 1 98.19 228 LEU A N 1
ATOM 1742 C CA . LEU A 1 228 ? -7.379 -21.406 -20.375 1 98.19 228 LEU A CA 1
ATOM 1743 C C . LEU A 1 228 ? -8.289 -22.625 -20.234 1 98.19 228 LEU A C 1
ATOM 1745 O O . LEU A 1 228 ? -9.031 -22.734 -19.266 1 98.19 228 LEU A O 1
ATOM 1749 N N . SER A 1 229 ? -8.273 -23.5 -21.25 1 97.94 229 SER A N 1
ATOM 1750 C CA . SER A 1 229 ? -9.18 -24.641 -21.234 1 97.94 229 SER A CA 1
ATOM 1751 C C . SER A 1 229 ? -8.43 -25.953 -21.422 1 97.94 229 SER A C 1
ATOM 1753 O O . SER A 1 229 ? -8.984 -27.031 -21.188 1 97.94 229 SER A O 1
ATOM 1755 N N . ARG A 1 230 ? -7.125 -25.828 -21.891 1 96.44 230 ARG A N 1
ATOM 1756 C CA . ARG A 1 230 ? -6.32 -27.016 -22.109 1 96.44 230 ARG A CA 1
ATOM 1757 C C . ARG A 1 230 ? -4.898 -26.828 -21.594 1 96.44 230 ARG A C 1
ATOM 1759 O O . ARG A 1 230 ? -4.336 -25.734 -21.719 1 96.44 230 ARG A O 1
ATOM 1766 N N . LEU A 1 231 ? -4.316 -27.875 -21.031 1 97.69 231 LEU A N 1
ATOM 1767 C CA . LEU A 1 231 ? -2.938 -27.844 -20.562 1 97.69 231 LEU A CA 1
ATOM 1768 C C . LEU A 1 231 ? -2.186 -29.094 -20.984 1 97.69 231 LEU A C 1
ATOM 1770 O O . LEU A 1 231 ? -1.417 -29.656 -20.203 1 97.69 231 LEU A O 1
ATOM 1774 N N . ASP A 1 232 ? -2.357 -29.547 -22.172 1 96.38 232 ASP A N 1
ATOM 1775 C CA . ASP A 1 232 ? -1.737 -30.75 -22.688 1 96.38 232 ASP A CA 1
ATOM 1776 C C . ASP A 1 232 ? -0.215 -30.641 -22.688 1 96.38 232 ASP A C 1
ATOM 1778 O O . ASP A 1 232 ? 0.49 -31.641 -22.625 1 96.38 232 ASP A O 1
ATOM 1782 N N . VAL A 1 233 ? 0.235 -29.438 -22.656 1 96.5 233 VAL A N 1
ATOM 1783 C CA . VAL A 1 233 ? 1.666 -29.172 -22.766 1 96.5 233 VAL A CA 1
ATOM 1784 C C . VAL A 1 233 ? 2.385 -29.719 -21.531 1 96.5 233 VAL A C 1
ATOM 1786 O O . VAL A 1 233 ? 3.602 -29.906 -21.547 1 96.5 233 VAL A O 1
ATOM 1789 N N . LEU A 1 234 ? 1.723 -29.953 -20.453 1 96.94 234 LEU A N 1
ATOM 1790 C CA . LEU A 1 234 ? 2.344 -30.422 -19.219 1 96.94 234 LEU A CA 1
ATOM 1791 C C . LEU A 1 234 ? 3.143 -31.703 -19.469 1 96.94 234 LEU A C 1
ATOM 1793 O O . LEU A 1 234 ? 4.191 -31.906 -18.859 1 96.94 234 LEU A O 1
ATOM 1797 N N . ALA A 1 235 ? 2.645 -32.531 -20.344 1 91.56 235 ALA A N 1
ATOM 1798 C CA . ALA A 1 235 ? 3.301 -33.781 -20.672 1 91.56 235 ALA A CA 1
ATOM 1799 C C . ALA A 1 235 ? 4.707 -33.531 -21.219 1 91.56 235 ALA A C 1
ATOM 1801 O O . ALA A 1 235 ? 5.551 -34.438 -21.172 1 91.56 235 ALA A O 1
ATOM 1802 N N . ALA A 1 236 ? 4.938 -32.406 -21.719 1 92.06 236 ALA A N 1
ATOM 1803 C CA . ALA A 1 236 ? 6.219 -32.062 -22.328 1 92.06 236 ALA A CA 1
ATOM 1804 C C . ALA A 1 236 ? 7.16 -31.406 -21.312 1 92.06 236 ALA A C 1
ATOM 1806 O O . ALA A 1 236 ? 8.219 -30.891 -21.672 1 92.06 236 ALA A O 1
ATOM 1807 N N . LEU A 1 237 ? 6.852 -31.422 -20.047 1 95.44 237 LEU A N 1
ATOM 1808 C CA . LEU A 1 237 ? 7.672 -30.828 -18.984 1 95.44 237 LEU A CA 1
ATOM 1809 C C . LEU A 1 237 ? 8.117 -31.906 -17.984 1 95.44 237 LEU A C 1
ATOM 1811 O O . LEU A 1 237 ? 7.734 -31.859 -16.812 1 95.44 237 LEU A O 1
ATOM 1815 N N . PRO A 1 238 ? 9.023 -32.75 -18.344 1 93.62 238 PRO A N 1
ATOM 1816 C CA . PRO A 1 238 ? 9.336 -33.969 -17.578 1 93.62 238 PRO A CA 1
ATOM 1817 C C . PRO A 1 238 ? 9.984 -33.656 -16.234 1 93.62 238 PRO A C 1
ATOM 1819 O O . PRO A 1 238 ? 10.016 -34.5 -15.336 1 93.62 238 PRO A O 1
ATOM 1822 N N . ARG A 1 239 ? 10.508 -32.438 -16.016 1 96.25 239 ARG A N 1
ATOM 1823 C CA . ARG A 1 239 ? 11.203 -32.125 -14.781 1 96.25 239 ARG A CA 1
ATOM 1824 C C . ARG A 1 239 ? 10.273 -31.422 -13.789 1 96.25 239 ARG A C 1
ATOM 1826 O O . ARG A 1 239 ? 10.688 -31.062 -12.688 1 96.25 239 ARG A O 1
ATOM 1833 N N . LEU A 1 240 ? 9.062 -3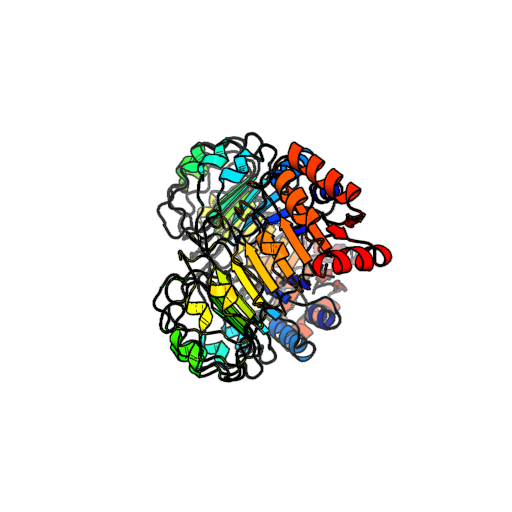1.234 -14.172 1 97.88 240 LEU A N 1
ATOM 1834 C CA . LEU A 1 240 ? 8.109 -30.516 -13.344 1 97.88 240 LEU A CA 1
ATOM 1835 C C . LEU A 1 240 ? 7.906 -31.219 -12.008 1 97.88 240 LEU A C 1
ATOM 1837 O O . LEU A 1 240 ? 7.672 -32.406 -11.961 1 97.88 240 LEU A O 1
ATOM 1841 N N . ARG A 1 241 ? 8 -30.453 -10.914 1 98.62 241 ARG A N 1
ATOM 1842 C CA . ARG A 1 241 ? 7.852 -30.984 -9.562 1 98.62 241 ARG A CA 1
ATOM 1843 C C . ARG A 1 241 ? 6.602 -30.438 -8.891 1 98.62 241 ARG A C 1
ATOM 1845 O O . ARG A 1 241 ? 5.984 -31.109 -8.062 1 98.62 241 ARG A O 1
ATOM 1852 N N . GLU A 1 242 ? 6.277 -29.234 -9.234 1 98.75 242 GLU A N 1
ATOM 1853 C CA . GLU A 1 242 ? 5.133 -28.578 -8.609 1 98.75 242 GLU A CA 1
ATOM 1854 C C . GLU A 1 242 ? 4.312 -27.812 -9.641 1 98.75 242 GLU A C 1
ATOM 1856 O O . GLU A 1 242 ? 4.867 -27.109 -10.484 1 98.75 242 GLU A O 1
ATOM 1861 N N . LEU A 1 243 ? 2.971 -27.984 -9.531 1 98.56 243 LEU A N 1
ATOM 1862 C CA . LEU A 1 243 ? 2.02 -27.281 -10.383 1 98.56 243 LEU A CA 1
ATOM 1863 C C . LEU A 1 243 ? 0.984 -26.547 -9.539 1 98.56 243 LEU A C 1
ATOM 1865 O O . LEU A 1 243 ? 0.305 -27.156 -8.703 1 98.56 243 LEU A O 1
ATOM 1869 N N . LYS A 1 244 ? 0.92 -25.281 -9.719 1 97.81 244 LYS A N 1
ATOM 1870 C CA . LYS A 1 244 ? -0.088 -24.453 -9.047 1 97.81 244 LYS A CA 1
ATOM 1871 C C . LYS A 1 244 ? -1.004 -23.766 -10.055 1 97.81 244 LYS A C 1
ATOM 1873 O O . LYS A 1 244 ? -0.531 -23.078 -10.961 1 97.81 244 LYS A O 1
ATOM 1878 N N . LEU A 1 245 ? -2.264 -24 -9.867 1 97.44 245 LEU A N 1
ATOM 1879 C CA . LEU A 1 245 ? -3.287 -23.406 -10.719 1 97.44 245 LEU A CA 1
ATOM 1880 C C . LEU A 1 245 ? -4.285 -22.609 -9.891 1 97.44 245 LEU A C 1
ATOM 1882 O O . LEU A 1 245 ? -4.867 -23.125 -8.938 1 97.44 245 LEU A O 1
ATOM 1886 N N . ARG A 1 246 ? -4.434 -21.375 -10.289 1 94.06 246 ARG A N 1
ATOM 1887 C CA . ARG A 1 246 ? -5.359 -20.531 -9.539 1 94.06 246 ARG A CA 1
ATOM 1888 C C . ARG A 1 246 ? -6.352 -19.844 -10.477 1 94.06 246 ARG A C 1
ATOM 1890 O O . ARG A 1 246 ? -5.965 -19.328 -11.523 1 94.06 246 ARG A O 1
ATOM 1897 N N . ASN A 1 247 ? -7.582 -19.859 -10.07 1 91.56 247 ASN A N 1
ATOM 1898 C CA . ASN A 1 247 ? -8.641 -19.125 -10.75 1 91.56 247 ASN A CA 1
ATOM 1899 C C . ASN A 1 247 ? -8.672 -19.438 -12.25 1 91.56 247 ASN A C 1
ATOM 1901 O O . ASN A 1 247 ? -8.516 -18.547 -13.078 1 91.56 247 ASN A O 1
ATOM 1905 N N . GLN A 1 248 ? -8.977 -20.719 -12.531 1 96.06 248 GLN A N 1
ATOM 1906 C CA . GLN A 1 248 ? -9.109 -21.203 -13.906 1 96.06 248 GLN A CA 1
ATOM 1907 C C . GLN A 1 248 ? -10.492 -21.781 -14.156 1 96.06 248 GLN A C 1
ATOM 1909 O O . GLN A 1 248 ? -10.672 -23 -14.156 1 96.06 248 GLN A O 1
ATOM 1914 N N . PRO A 1 249 ? -11.5 -20.969 -14.531 1 94.44 249 PRO A N 1
ATOM 1915 C CA . PRO A 1 249 ? -12.891 -21.406 -14.594 1 94.44 249 PRO A CA 1
ATOM 1916 C C . PRO A 1 249 ? -13.195 -22.234 -15.836 1 94.44 249 PRO A C 1
ATOM 1918 O O . PRO A 1 249 ? -14.25 -22.875 -15.922 1 94.44 249 PRO A O 1
ATOM 1921 N N . LYS A 1 250 ? -12.32 -22.25 -16.828 1 97.25 250 LYS A N 1
ATOM 1922 C CA . LYS A 1 250 ? -12.609 -22.984 -18.062 1 97.25 250 LYS A CA 1
ATOM 1923 C C . LYS A 1 250 ? -11.797 -24.266 -18.141 1 97.25 250 LYS A C 1
ATOM 1925 O O . LYS A 1 250 ? -11.977 -25.078 -19.062 1 97.25 250 LYS A O 1
ATOM 1930 N N . LEU A 1 251 ? -10.93 -24.422 -17.203 1 97.81 251 LEU A N 1
ATOM 1931 C CA . LEU A 1 251 ? -10.117 -25.625 -17.188 1 97.81 251 LEU A CA 1
ATOM 1932 C C . LEU A 1 251 ? -10.859 -26.781 -16.531 1 97.81 251 LEU A C 1
ATOM 1934 O O . LEU A 1 251 ? -10.969 -26.844 -15.305 1 97.81 251 LEU A O 1
ATOM 1938 N N . ALA A 1 252 ? -11.289 -27.766 -17.344 1 97.12 252 ALA A N 1
ATOM 1939 C CA . ALA A 1 252 ? -12.203 -28.797 -16.859 1 97.12 252 ALA A CA 1
ATOM 1940 C C . ALA A 1 252 ? -11.438 -30.062 -16.469 1 97.12 252 ALA A C 1
ATOM 1942 O O . ALA A 1 252 ? -11.953 -30.906 -15.742 1 97.12 252 ALA A O 1
ATOM 1943 N N . ALA A 1 253 ? -10.219 -30.172 -17.031 1 95.69 253 ALA A N 1
ATOM 1944 C CA . ALA A 1 253 ? -9.438 -31.375 -16.75 1 95.69 253 ALA A CA 1
ATOM 1945 C C . ALA A 1 253 ? -7.949 -31.125 -16.969 1 95.69 253 ALA A C 1
ATOM 1947 O O . ALA A 1 253 ? -7.566 -30.219 -17.703 1 95.69 253 ALA A O 1
ATOM 1948 N N . LEU A 1 254 ? -7.16 -31.875 -16.25 1 97.12 254 LEU A N 1
ATOM 1949 C CA . LEU A 1 254 ? -5.734 -31.969 -16.562 1 97.12 254 LEU A CA 1
ATOM 1950 C C . LEU A 1 254 ? -5.441 -33.156 -17.438 1 97.12 254 LEU A C 1
ATOM 1952 O O . LEU A 1 254 ? -6.238 -34.094 -17.516 1 97.12 254 LEU A O 1
ATOM 1956 N N . PRO A 1 255 ? -4.383 -33.094 -18.172 1 96.62 255 PRO A N 1
ATOM 1957 C CA . PRO A 1 255 ? -4.031 -34.219 -19.031 1 96.62 255 PRO A CA 1
ATOM 1958 C C . PRO A 1 255 ? -3.43 -35.406 -18.25 1 96.62 255 PRO A C 1
ATOM 1960 O O . PRO A 1 255 ? -3.359 -35.344 -17.031 1 96.62 255 PRO A O 1
ATOM 1963 N N . ASP A 1 256 ? -3.129 -36.469 -19.078 1 95.81 256 ASP A N 1
ATOM 1964 C CA . ASP A 1 256 ? -2.365 -37.562 -18.516 1 95.81 256 ASP A CA 1
ATOM 1965 C C . ASP A 1 256 ? -1.018 -37.094 -17.984 1 95.81 256 ASP A C 1
ATOM 1967 O O . ASP A 1 256 ? -0.293 -36.375 -18.656 1 95.81 256 ASP A O 1
ATOM 1971 N N . LEU A 1 257 ? -0.694 -37.5 -16.75 1 96.75 257 LEU A N 1
ATOM 1972 C CA . LEU A 1 257 ? 0.503 -37 -16.078 1 96.75 257 LEU A CA 1
ATOM 1973 C C . LEU A 1 257 ? 1.546 -38.094 -15.93 1 96.75 257 LEU A C 1
ATOM 1975 O O . LEU A 1 257 ? 2.492 -37.938 -15.148 1 96.75 257 LEU A O 1
ATOM 1979 N N . SER A 1 258 ? 1.393 -39.156 -16.609 1 95.56 258 SER A N 1
ATOM 1980 C CA . SER A 1 258 ? 2.293 -40.312 -1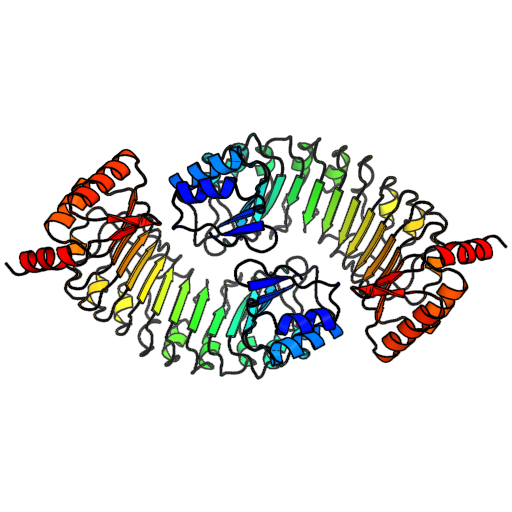6.484 1 95.56 258 SER A CA 1
ATOM 1981 C C . SER A 1 258 ? 3.707 -39.938 -16.922 1 95.56 258 SER A C 1
ATOM 1983 O O . SER A 1 258 ? 4.68 -40.531 -16.453 1 95.56 258 SER A O 1
ATOM 1985 N N . GLY A 1 259 ? 3.842 -38.969 -17.781 1 93.62 259 GLY A N 1
ATOM 1986 C CA . GLY A 1 259 ? 5.133 -38.531 -18.297 1 93.62 259 GLY A CA 1
ATOM 1987 C C . GLY A 1 259 ? 5.863 -37.594 -17.344 1 93.62 259 GLY A C 1
ATOM 1988 O O . GLY A 1 259 ? 6.934 -37.094 -17.688 1 93.62 259 GLY A O 1
ATOM 1989 N N . LEU A 1 260 ? 5.352 -37.406 -16.156 1 96.38 260 LEU A N 1
ATOM 1990 C CA . LEU A 1 260 ? 5.953 -36.5 -15.195 1 96.38 260 LEU A CA 1
ATOM 1991 C C . LEU A 1 260 ? 6.406 -37.25 -13.945 1 96.38 260 LEU A C 1
ATOM 1993 O O . LEU A 1 260 ? 5.812 -37.125 -12.875 1 96.38 260 LEU A O 1
ATOM 1997 N N . PRO A 1 261 ? 7.523 -37.969 -14 1 95 261 PRO A N 1
ATOM 1998 C CA . PRO A 1 261 ? 7.949 -38.812 -12.891 1 95 261 PRO A CA 1
ATOM 1999 C C . PRO A 1 261 ? 8.359 -38.031 -11.656 1 95 261 PRO A C 1
ATOM 2001 O O . PRO A 1 261 ? 8.367 -38.562 -10.539 1 95 261 PRO A O 1
ATOM 2004 N N . HIS A 1 262 ? 8.656 -36.719 -11.883 1 96.75 262 HIS A N 1
ATOM 2005 C CA . HIS A 1 262 ? 9.18 -35.906 -10.773 1 96.75 262 HIS A CA 1
ATOM 2006 C C . HIS A 1 262 ? 8.078 -35.062 -10.141 1 96.75 262 HIS A C 1
ATOM 2008 O O . HIS A 1 262 ? 8.328 -34.375 -9.156 1 96.75 262 HIS A O 1
ATOM 2014 N N . LEU A 1 263 ? 6.895 -35.125 -10.664 1 97.75 263 LEU A N 1
ATOM 2015 C CA . LEU A 1 263 ? 5.793 -34.344 -10.148 1 97.75 263 LEU A CA 1
ATOM 2016 C C . LEU A 1 263 ? 5.395 -34.781 -8.75 1 97.75 263 LEU A C 1
ATOM 2018 O O . LEU A 1 263 ? 5.055 -35.969 -8.547 1 97.75 263 LEU A O 1
ATOM 2022 N N . ARG A 1 264 ? 5.434 -33.812 -7.793 1 98 264 ARG A N 1
ATOM 2023 C CA . ARG A 1 264 ? 5.203 -34.156 -6.398 1 98 264 ARG A CA 1
ATOM 2024 C C . ARG A 1 264 ? 3.967 -33.469 -5.852 1 98 264 ARG A C 1
ATOM 2026 O O . ARG A 1 264 ? 3.297 -33.969 -4.953 1 98 264 ARG A O 1
ATOM 2033 N N . ALA A 1 265 ? 3.707 -32.312 -6.391 1 98.31 265 ALA A N 1
ATOM 2034 C CA . ALA A 1 265 ? 2.633 -31.531 -5.789 1 98.31 265 ALA A CA 1
ATOM 2035 C C . ALA A 1 265 ? 1.806 -30.828 -6.859 1 98.31 265 ALA A C 1
ATOM 2037 O O . ALA A 1 265 ? 2.355 -30.266 -7.809 1 98.31 265 ALA A O 1
ATOM 2038 N N . ILE A 1 266 ? 0.453 -30.859 -6.688 1 98.12 266 ILE A N 1
ATOM 2039 C CA . ILE A 1 266 ? -0.498 -30.109 -7.488 1 98.12 266 ILE A CA 1
ATOM 2040 C C . ILE A 1 266 ? -1.448 -29.344 -6.574 1 98.12 266 ILE A C 1
ATOM 2042 O O . ILE A 1 266 ? -2.031 -29.906 -5.652 1 98.12 266 ILE A O 1
ATOM 2046 N N . GLU A 1 267 ? -1.497 -28.109 -6.805 1 96.69 267 GLU A N 1
ATOM 2047 C CA . GLU A 1 267 ? -2.451 -27.281 -6.082 1 96.69 267 GLU A CA 1
ATOM 2048 C C . GLU A 1 267 ? -3.393 -26.562 -7.039 1 96.69 267 GLU A C 1
ATOM 2050 O O . GLU A 1 267 ? -2.945 -25.844 -7.938 1 96.69 267 GLU A O 1
ATOM 2055 N N . CYS A 1 268 ? -4.668 -26.766 -6.816 1 95.94 268 CYS A N 1
ATOM 2056 C CA . CYS A 1 268 ? -5.711 -26.078 -7.566 1 95.94 268 CYS A CA 1
ATOM 2057 C C . CYS A 1 268 ? -6.578 -25.234 -6.645 1 95.94 268 CYS A C 1
ATOM 2059 O O . CYS A 1 268 ? -7.188 -25.75 -5.707 1 95.94 268 CYS A O 1
ATOM 2061 N N . TYR A 1 269 ? -6.578 -24.031 -6.922 1 92.06 269 TYR A N 1
ATOM 2062 C CA . TYR A 1 269 ? -7.441 -23.094 -6.207 1 92.06 269 TYR A CA 1
ATOM 2063 C C . TYR A 1 269 ? -8.461 -22.469 -7.152 1 92.06 269 TYR A C 1
ATOM 2065 O O . TYR A 1 269 ? -8.102 -21.656 -8 1 92.06 269 TYR A O 1
ATOM 2073 N N . GLU A 1 270 ? -9.719 -22.734 -6.957 1 90.38 270 GLU A N 1
ATOM 2074 C CA . GLU A 1 270 ? -10.789 -22.219 -7.805 1 90.38 270 GLU A CA 1
ATOM 2075 C C . GLU A 1 270 ? -10.57 -22.609 -9.266 1 90.38 270 GLU A C 1
ATOM 2077 O O . GLU A 1 270 ? -10.578 -21.766 -10.148 1 90.38 270 GLU A O 1
ATOM 2082 N N . VAL A 1 271 ? -10.414 -23.906 -9.438 1 95.31 271 VAL A N 1
ATOM 2083 C CA . VAL A 1 271 ? -10.297 -24.484 -10.766 1 95.31 271 VAL A CA 1
ATOM 2084 C C . VAL A 1 271 ? -11.523 -25.344 -11.062 1 95.31 271 VAL A C 1
ATOM 2086 O O . VAL A 1 271 ? -12 -26.078 -10.195 1 95.31 271 VAL A O 1
ATOM 2089 N N . ALA A 1 272 ? -12.031 -25.281 -12.32 1 95.81 272 ALA A N 1
ATOM 2090 C CA . ALA A 1 272 ? -13.305 -25.906 -12.664 1 95.81 272 ALA A CA 1
ATOM 2091 C C . ALA A 1 272 ? -13.102 -27.328 -13.164 1 95.81 272 ALA A C 1
ATOM 2093 O O . ALA A 1 272 ? -13.633 -27.703 -14.211 1 95.81 272 ALA A O 1
ATOM 2094 N N . LEU A 1 273 ? -12.367 -28.062 -12.414 1 97.12 273 LEU A N 1
ATOM 2095 C CA . LEU A 1 273 ? -12.148 -29.453 -12.781 1 97.12 273 LEU A CA 1
ATOM 2096 C C . LEU A 1 273 ? -13.438 -30.25 -12.695 1 97.12 273 LEU A C 1
ATOM 2098 O O . LEU A 1 273 ? -14.234 -30.062 -11.773 1 97.12 273 LEU A O 1
ATOM 2102 N N . GLU A 1 274 ? -13.602 -31.203 -13.688 1 96.69 274 GLU A N 1
ATOM 2103 C CA . GLU A 1 274 ? -14.828 -31.984 -13.727 1 96.69 274 GLU A CA 1
ATOM 2104 C C . GLU A 1 274 ? -14.555 -33.438 -13.336 1 96.69 274 GLU A C 1
ATOM 2106 O O . GLU A 1 274 ? -15.492 -34.219 -13.109 1 96.69 274 GLU A O 1
ATOM 2111 N N . SER A 1 275 ? -13.391 -33.781 -13.305 1 95.12 275 SER A N 1
ATOM 2112 C CA . SER A 1 275 ? -12.984 -35.125 -12.883 1 95.12 275 SER A CA 1
ATOM 2113 C C . SER A 1 275 ? -11.586 -35.125 -12.273 1 95.12 275 SER A C 1
ATOM 2115 O O . SER A 1 275 ? -10.852 -34.125 -12.422 1 95.12 275 SER A O 1
ATOM 2117 N N . LEU A 1 276 ? -11.234 -36.188 -11.57 1 96.69 276 LEU A N 1
ATOM 2118 C CA . LEU A 1 276 ? -9.938 -36.281 -10.898 1 96.69 276 LEU A CA 1
ATOM 2119 C C . LEU A 1 276 ? -9.125 -37.438 -11.422 1 96.69 276 LEU A C 1
ATOM 2121 O O . LEU A 1 276 ? -8.07 -37.781 -10.867 1 96.69 276 LEU A O 1
ATOM 2125 N N . GLY A 1 277 ? -9.586 -38.031 -12.492 1 94.75 277 GLY A N 1
ATOM 2126 C CA . GLY A 1 277 ? -8.93 -39.219 -13.023 1 94.75 277 GLY A CA 1
ATOM 2127 C C . GLY A 1 277 ? -7.465 -39 -13.367 1 94.75 277 GLY A C 1
ATOM 2128 O O . GLY A 1 277 ? -6.637 -39.875 -13.211 1 94.75 277 GLY A O 1
ATOM 2129 N N . TRP A 1 278 ? -7.125 -37.812 -13.758 1 95.19 278 TRP A N 1
ATOM 2130 C CA . TRP A 1 278 ? -5.766 -37.469 -14.141 1 95.19 278 TRP A CA 1
ATOM 2131 C C . TRP A 1 278 ? -4.809 -37.625 -12.961 1 95.19 278 TRP A C 1
ATOM 2133 O O . TRP A 1 278 ? -3.621 -37.906 -13.156 1 95.19 278 TRP A O 1
ATOM 2143 N N . ALA A 1 279 ? -5.219 -37.469 -11.773 1 95.75 279 ALA A N 1
ATOM 2144 C CA . ALA A 1 279 ? -4.363 -37.5 -10.594 1 95.75 279 ALA A CA 1
ATOM 2145 C C . ALA A 1 279 ? -3.77 -38.875 -10.383 1 95.75 279 ALA A C 1
ATOM 2147 O O . ALA A 1 279 ? -2.648 -39.031 -9.891 1 95.75 279 ALA A O 1
ATOM 2148 N N . SER A 1 280 ? -4.535 -39.938 -10.781 1 94.62 280 SER A N 1
ATOM 2149 C CA . SER A 1 280 ? -4.078 -41.312 -10.602 1 94.62 280 SER A CA 1
ATOM 2150 C C . SER A 1 280 ? -2.973 -41.656 -11.594 1 94.62 280 SER A C 1
ATOM 2152 O O . SER A 1 280 ? -2.266 -42.656 -11.422 1 94.62 280 SER A O 1
ATOM 2154 N N . THR A 1 281 ? -2.814 -40.844 -12.586 1 95.25 281 THR A N 1
ATOM 2155 C CA . THR A 1 281 ? -1.807 -41.156 -13.602 1 95.25 281 THR A CA 1
ATOM 2156 C C . THR A 1 281 ? -0.447 -40.594 -13.188 1 95.25 281 THR A C 1
ATOM 2158 O O . THR A 1 281 ? 0.578 -40.938 -13.773 1 95.25 281 THR A O 1
ATOM 2161 N N . ALA A 1 282 ? -0.35 -39.75 -12.219 1 94.38 282 ALA A N 1
ATOM 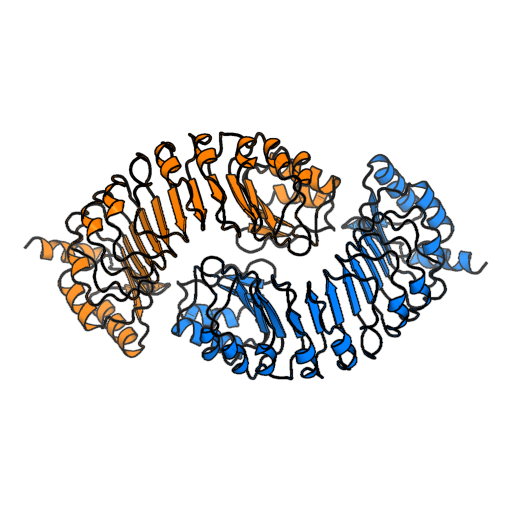2162 C CA . ALA A 1 282 ? 0.902 -39.156 -11.75 1 94.38 282 ALA A CA 1
ATOM 2163 C C . ALA A 1 282 ? 1.641 -40.094 -10.812 1 94.38 282 ALA A C 1
ATOM 2165 O O . ALA A 1 282 ? 1.259 -40.25 -9.648 1 94.38 282 ALA A O 1
ATOM 2166 N N . PRO A 1 283 ? 2.711 -40.719 -11.164 1 90.62 283 PRO A N 1
ATOM 2167 C CA . PRO A 1 283 ? 3.318 -41.781 -10.375 1 90.62 283 PRO A CA 1
ATOM 2168 C C . PRO A 1 283 ? 3.926 -41.281 -9.062 1 90.62 283 PRO A C 1
ATOM 2170 O O . PRO A 1 283 ? 3.986 -42.031 -8.086 1 90.62 283 PRO A O 1
ATOM 2173 N N . GLY A 1 284 ? 4.371 -40.094 -9.047 1 92.12 284 GLY A N 1
ATOM 2174 C CA . GLY A 1 284 ? 5.09 -39.625 -7.875 1 92.12 284 GLY A CA 1
ATOM 2175 C C . GLY A 1 284 ? 4.312 -38.594 -7.078 1 92.12 284 GLY A C 1
ATOM 2176 O O . GLY A 1 284 ? 4.879 -37.875 -6.238 1 92.12 284 GLY A O 1
ATOM 2177 N N . LEU A 1 285 ? 3.059 -38.469 -7.238 1 95.5 285 LEU A N 1
ATOM 2178 C CA . LEU A 1 285 ? 2.273 -37.406 -6.609 1 95.5 285 LEU A CA 1
ATOM 2179 C C . LEU A 1 285 ? 2.191 -37.625 -5.102 1 95.5 285 LEU A C 1
ATOM 2181 O O . LEU A 1 285 ? 1.71 -38.656 -4.641 1 95.5 285 LEU A O 1
ATOM 2185 N N . ASP A 1 286 ? 2.68 -36.625 -4.363 1 96.19 286 ASP A N 1
ATOM 2186 C CA . ASP A 1 286 ? 2.729 -36.688 -2.906 1 96.19 286 ASP A CA 1
ATOM 2187 C C . ASP A 1 286 ? 1.649 -35.812 -2.285 1 96.19 286 ASP A C 1
ATOM 2189 O O . ASP A 1 286 ? 1.075 -36.156 -1.249 1 96.19 286 ASP A O 1
ATOM 2193 N N . GLN A 1 287 ? 1.437 -34.719 -2.928 1 97 287 GLN A N 1
ATOM 2194 C CA . GLN A 1 287 ? 0.493 -33.75 -2.391 1 97 287 GLN A CA 1
ATOM 2195 C C . GLN A 1 287 ? -0.514 -33.312 -3.453 1 97 287 GLN A C 1
ATOM 2197 O O . GLN A 1 287 ? -0.129 -32.906 -4.551 1 97 287 GLN A O 1
ATOM 2202 N N . LEU A 1 288 ? -1.803 -33.406 -3.068 1 97.19 288 LEU A N 1
ATOM 2203 C CA . LEU A 1 288 ? -2.895 -32.938 -3.914 1 97.19 288 LEU A CA 1
ATOM 2204 C C . LEU A 1 288 ? -3.791 -31.969 -3.154 1 97.19 288 LEU A C 1
ATOM 2206 O O . LEU A 1 288 ? -4.398 -32.344 -2.146 1 97.19 288 LEU A O 1
ATOM 2210 N N . ALA A 1 289 ? -3.742 -30.719 -3.631 1 95.56 289 ALA A N 1
ATOM 2211 C CA . ALA A 1 289 ? -4.598 -29.719 -3.002 1 95.56 289 ALA A CA 1
ATOM 2212 C C . ALA A 1 289 ? -5.676 -29.234 -3.967 1 95.56 289 ALA A C 1
ATOM 2214 O O . ALA A 1 289 ? -5.371 -28.75 -5.062 1 95.56 289 ALA A O 1
ATOM 2215 N N . LEU A 1 290 ? -6.898 -29.391 -3.562 1 95.44 290 LEU A N 1
ATOM 2216 C CA . LEU A 1 290 ? -8.062 -28.891 -4.277 1 95.44 290 LEU A CA 1
ATOM 2217 C C . LEU A 1 290 ? -8.875 -27.953 -3.398 1 95.44 290 LEU A C 1
ATOM 2219 O O . LEU A 1 290 ? -9.68 -28.391 -2.578 1 95.44 290 LEU A O 1
ATOM 2223 N N . LEU A 1 291 ? -8.664 -26.703 -3.691 1 90.75 291 LEU A N 1
ATOM 2224 C CA . LEU A 1 291 ? -9.242 -25.703 -2.809 1 90.75 291 LEU A CA 1
ATOM 2225 C C . LEU A 1 291 ? -10.32 -24.906 -3.523 1 90.75 291 LEU A C 1
ATOM 2227 O O . LEU A 1 291 ? -10.164 -24.547 -4.695 1 90.75 291 LEU A O 1
ATOM 2231 N N . ASP A 1 292 ? -11.461 -24.688 -2.811 1 88.44 292 ASP A N 1
ATOM 2232 C CA . ASP A 1 292 ? -12.617 -23.969 -3.32 1 88.44 292 ASP A CA 1
ATOM 2233 C C . ASP A 1 292 ? -13.195 -24.656 -4.555 1 88.44 292 ASP A C 1
ATOM 2235 O O . ASP A 1 292 ? -13.383 -24.016 -5.598 1 88.44 292 ASP A O 1
ATOM 2239 N N . VAL A 1 293 ? -13.484 -25.906 -4.273 1 92.19 293 VAL A N 1
ATOM 2240 C CA . VAL A 1 293 ? -13.992 -26.766 -5.336 1 92.19 293 VAL A CA 1
ATOM 2241 C C . VAL A 1 293 ? -15.484 -26.547 -5.52 1 92.19 293 VAL A C 1
ATOM 2243 O O . VAL A 1 293 ? -16.25 -26.625 -4.559 1 92.19 293 VAL A O 1
ATOM 2246 N N . LYS A 1 294 ? -15.852 -26.328 -6.746 1 89.62 294 LYS A N 1
ATOM 2247 C CA . LYS A 1 294 ? -17.25 -26.062 -7.062 1 89.62 294 LYS A CA 1
ATOM 2248 C C . LYS A 1 294 ? -17.844 -27.172 -7.926 1 89.62 294 LYS A C 1
ATOM 2250 O O . LYS A 1 294 ? -19 -27.547 -7.75 1 89.62 294 LYS A O 1
ATOM 2255 N N . THR A 1 295 ? -17.094 -27.688 -8.797 1 94.56 295 THR A N 1
ATOM 2256 C CA . THR A 1 295 ? -17.609 -28.5 -9.891 1 94.56 295 THR A CA 1
ATOM 2257 C C . THR A 1 295 ? -17.547 -29.984 -9.523 1 94.56 295 THR A C 1
ATOM 2259 O O . THR A 1 295 ? -18.281 -30.797 -10.078 1 94.56 295 THR A O 1
ATOM 2262 N N . LEU A 1 296 ? -16.75 -30.359 -8.562 1 96.5 296 LEU A N 1
ATOM 2263 C CA . LEU A 1 296 ? -16.562 -31.75 -8.188 1 96.5 296 LEU A CA 1
ATOM 2264 C C . LEU A 1 296 ? -17.469 -32.125 -7.031 1 96.5 296 LEU A C 1
ATOM 2266 O O . LEU A 1 296 ? -17.906 -31.266 -6.266 1 96.5 296 LEU A O 1
ATOM 2270 N N . GLU A 1 297 ? -17.781 -33.406 -7.008 1 96.25 297 GLU A N 1
ATOM 2271 C CA . GLU A 1 297 ? -18.578 -33.969 -5.926 1 96.25 297 GLU A CA 1
ATOM 2272 C C . GLU A 1 297 ? -17.859 -35.094 -5.219 1 96.25 297 GLU A C 1
ATOM 2274 O O . GLU A 1 297 ? -16.781 -35.531 -5.66 1 96.25 297 GLU A O 1
ATOM 2279 N N . ALA A 1 298 ? -18.484 -35.562 -4.145 1 96.56 298 ALA A N 1
ATOM 2280 C CA . ALA A 1 298 ? -17.875 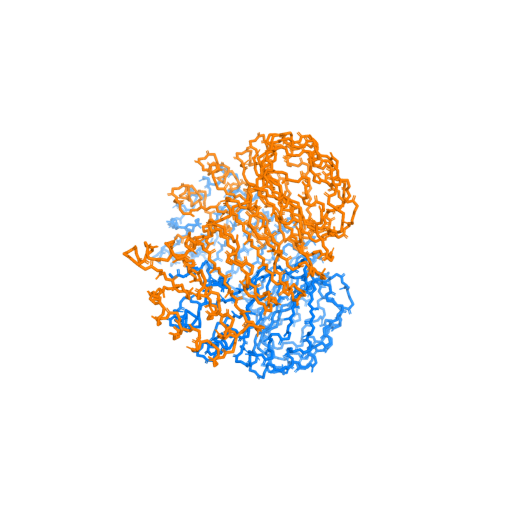-36.625 -3.332 1 96.56 298 ALA A CA 1
ATOM 2281 C C . ALA A 1 298 ? -17.594 -37.875 -4.168 1 96.56 298 ALA A C 1
ATOM 2283 O O . ALA A 1 298 ? -16.594 -38.562 -3.943 1 96.56 298 ALA A O 1
ATOM 2284 N N . GLY A 1 299 ? -18.422 -38.125 -5.105 1 96.81 299 GLY A N 1
ATOM 2285 C CA . GLY A 1 299 ? -18.219 -39.281 -5.977 1 96.81 299 GLY A CA 1
ATOM 2286 C C . GLY A 1 299 ? -16.922 -39.219 -6.762 1 96.81 299 GLY A C 1
ATOM 2287 O O . GLY A 1 299 ? -16.266 -40.25 -6.965 1 96.81 299 GLY A O 1
ATOM 2288 N N . ASP A 1 300 ? -16.547 -38.094 -7.207 1 97.12 300 ASP A N 1
ATOM 2289 C CA . ASP A 1 300 ? -15.305 -37.938 -7.945 1 97.12 300 ASP A CA 1
ATOM 2290 C C . ASP A 1 300 ? -14.094 -38.25 -7.066 1 97.12 300 ASP A C 1
ATOM 2292 O O . ASP A 1 300 ? -13.133 -38.844 -7.531 1 97.12 300 ASP A O 1
ATOM 2296 N N . PHE A 1 301 ? -14.172 -37.875 -5.855 1 97.38 301 PHE A N 1
ATOM 2297 C CA . PHE A 1 301 ? -13.109 -38.156 -4.91 1 97.38 301 PHE A CA 1
ATOM 2298 C C . PHE A 1 301 ? -13.055 -39.656 -4.605 1 97.38 301 PHE A C 1
ATOM 2300 O O . PHE A 1 301 ? -11.969 -40.219 -4.488 1 97.38 301 PHE A O 1
ATOM 2307 N N . ALA A 1 302 ? -14.258 -40.219 -4.473 1 97.19 302 ALA A N 1
ATOM 2308 C CA . ALA A 1 302 ? -14.32 -41.656 -4.23 1 97.19 302 ALA A CA 1
ATOM 2309 C C . ALA A 1 302 ? -13.648 -42.438 -5.352 1 97.19 302 ALA A C 1
ATOM 2311 O O . ALA A 1 302 ? -12.906 -43.375 -5.094 1 97.19 302 ALA A O 1
ATOM 2312 N N . GLU A 1 303 ? -13.914 -42.031 -6.512 1 96.5 303 GLU A N 1
ATOM 2313 C CA . GLU A 1 303 ? -13.312 -42.688 -7.672 1 96.5 303 GLU A CA 1
ATOM 2314 C C . GLU A 1 303 ? -11.789 -42.562 -7.641 1 96.5 303 GLU A C 1
ATOM 2316 O O . GLU A 1 303 ? -11.086 -43.531 -7.934 1 96.5 303 GLU A O 1
ATOM 2321 N N . LEU A 1 304 ? -11.328 -41.406 -7.336 1 95.81 304 LEU A N 1
ATOM 2322 C CA . LEU A 1 304 ? -9.883 -41.188 -7.258 1 95.81 304 LEU A CA 1
ATOM 2323 C C . LEU A 1 304 ? -9.266 -42.062 -6.176 1 95.81 304 LEU A C 1
ATOM 2325 O O . LEU A 1 304 ? -8.281 -42.781 -6.426 1 95.81 304 LEU A O 1
ATOM 2329 N N . LEU A 1 305 ? -9.898 -42.094 -5.012 1 95.19 305 LEU A N 1
ATOM 2330 C CA . LEU A 1 305 ? -9.32 -42.75 -3.846 1 95.19 305 LEU A CA 1
ATOM 2331 C C . LEU A 1 305 ? -9.383 -44.281 -3.99 1 95.19 305 LEU A C 1
ATOM 2333 O O . LEU A 1 305 ? -8.664 -45 -3.299 1 95.19 305 LEU A O 1
ATOM 2337 N N . ALA A 1 306 ? -10.242 -44.688 -4.891 1 94.19 306 ALA A N 1
ATOM 2338 C CA . ALA A 1 306 ? -10.328 -46.125 -5.176 1 94.19 306 ALA A CA 1
ATOM 2339 C C . ALA A 1 306 ? -9.086 -46.625 -5.922 1 94.19 306 ALA A C 1
ATOM 2341 O O . ALA A 1 306 ? -8.719 -47.781 -5.824 1 94.19 306 ALA A O 1
ATOM 2342 N N . VAL A 1 307 ? -8.445 -45.719 -6.586 1 92.12 307 VAL A N 1
ATOM 2343 C CA . VAL A 1 307 ? -7.344 -46.125 -7.461 1 92.12 307 VAL A CA 1
ATOM 2344 C C . VAL A 1 307 ? -6.023 -45.594 -6.906 1 92.12 307 VAL A C 1
ATOM 2346 O O . VAL A 1 307 ? -4.973 -46.219 -7.094 1 92.12 307 VAL A O 1
ATOM 2349 N N . CYS A 1 308 ? -6.113 -44.438 -6.312 1 91.06 308 CYS A N 1
ATOM 2350 C CA . CYS A 1 308 ? -4.91 -43.75 -5.863 1 91.06 308 CYS A CA 1
ATOM 2351 C C . CYS A 1 308 ? -5.184 -42.938 -4.613 1 91.06 308 CYS A C 1
ATOM 2353 O O . CYS A 1 308 ? -6.191 -42.219 -4.539 1 91.06 308 CYS A O 1
ATOM 2355 N N . ARG A 1 309 ? -4.234 -43.031 -3.66 1 93.25 309 ARG A N 1
ATOM 2356 C CA . ARG A 1 309 ? -4.363 -42.281 -2.422 1 93.25 309 ARG A CA 1
ATOM 2357 C C . ARG A 1 309 ? -3.109 -41.469 -2.156 1 93.25 309 ARG A C 1
ATOM 2359 O O . ARG A 1 309 ? -2.186 -41.906 -1.482 1 93.25 309 ARG A O 1
ATOM 2366 N N . PRO A 1 310 ? -3.162 -40.25 -2.635 1 93.88 310 PRO A N 1
ATOM 2367 C CA . PRO A 1 310 ? -2.012 -39.406 -2.334 1 93.88 310 PRO A CA 1
ATOM 2368 C C . PRO A 1 310 ? -1.762 -39.25 -0.835 1 93.88 310 PRO A C 1
ATOM 2370 O O . PRO A 1 310 ? -2.711 -39.156 -0.054 1 93.88 310 PRO A O 1
ATOM 2373 N N . PRO A 1 311 ? -0.481 -39.219 -0.383 1 94.88 311 PRO A N 1
ATOM 2374 C CA . PRO A 1 311 ? -0.154 -39.156 1.043 1 94.88 311 PRO A CA 1
ATOM 2375 C C . PRO A 1 311 ? -0.758 -37.906 1.729 1 94.88 311 PRO A C 1
ATOM 2377 O O . PRO A 1 311 ? -1.147 -38 2.898 1 94.88 311 PRO A O 1
ATOM 2380 N N . ARG A 1 312 ? -0.77 -36.875 1.004 1 96.19 312 ARG A N 1
ATOM 2381 C CA . ARG A 1 312 ? -1.323 -35.625 1.562 1 96.19 312 ARG A CA 1
ATOM 2382 C C . ARG A 1 312 ? -2.373 -35.031 0.632 1 96.19 312 ARG A C 1
ATOM 2384 O O . ARG A 1 312 ? -2.113 -34.844 -0.555 1 96.19 312 ARG A O 1
ATOM 2391 N N . ILE A 1 313 ? -3.541 -34.719 1.258 1 95.88 313 ILE A N 1
ATOM 2392 C CA . ILE A 1 313 ? -4.629 -34.094 0.493 1 95.88 313 ILE A CA 1
ATOM 2393 C C . ILE A 1 313 ? -5.184 -32.906 1.244 1 95.88 313 ILE A C 1
ATOM 2395 O O . ILE A 1 313 ? -5.359 -32.938 2.465 1 95.88 313 ILE A O 1
ATOM 2399 N N . ARG A 1 314 ? -5.277 -31.828 0.564 1 93.38 314 ARG A N 1
ATOM 2400 C CA . ARG A 1 314 ? -6.012 -30.672 1.062 1 93.38 314 ARG A CA 1
ATOM 2401 C C . ARG A 1 314 ? -7.242 -30.391 0.208 1 93.38 314 ARG A C 1
ATOM 2403 O O . ARG A 1 314 ? -7.148 -30.312 -1.018 1 93.38 314 ARG A O 1
ATOM 2410 N N . VAL A 1 315 ? -8.406 -30.234 0.898 1 92.56 315 VAL A N 1
ATOM 2411 C CA . VAL A 1 315 ? -9.633 -30.047 0.119 1 92.56 315 VAL A CA 1
ATOM 2412 C C . VAL A 1 315 ? -10.539 -29.047 0.816 1 92.56 315 VAL A C 1
ATOM 2414 O O . VAL A 1 315 ? -10.711 -29.094 2.037 1 92.56 315 VAL A O 1
ATOM 2417 N N . SER A 1 316 ? -11 -28.125 0.072 1 88.75 316 SER A N 1
ATOM 2418 C CA . SER A 1 316 ? -12.07 -27.234 0.501 1 88.75 316 SER A CA 1
ATOM 2419 C C . SER A 1 316 ? -13.18 -27.156 -0.544 1 88.75 316 SER A C 1
ATOM 2421 O O . SER A 1 316 ? -12.938 -26.781 -1.688 1 88.75 316 SER A O 1
ATOM 2423 N N . MET A 1 317 ? -14.422 -27.516 -0.082 1 89.81 317 MET A N 1
ATOM 2424 C CA . MET A 1 317 ? -15.578 -27.5 -0.969 1 89.81 317 MET A CA 1
ATOM 2425 C C . MET A 1 317 ? -16.422 -26.25 -0.75 1 89.81 317 MET A C 1
ATOM 2427 O O . MET A 1 317 ? -16.609 -25.812 0.386 1 89.81 317 MET A O 1
ATOM 2431 N N . LEU A 1 318 ? -16.969 -25.75 -1.811 1 83.56 318 LEU A N 1
ATOM 2432 C CA . LEU A 1 318 ? -17.797 -24.562 -1.677 1 83.56 318 LEU A CA 1
ATOM 2433 C C . LEU A 1 318 ? -19.188 -24.938 -1.182 1 83.56 318 LEU A C 1
ATOM 2435 O O . LEU A 1 318 ? -19.828 -24.156 -0.465 1 83.56 318 LEU A O 1
ATOM 2439 N N . ARG A 1 319 ? -19.672 -26.203 -1.576 1 84.44 319 ARG A N 1
ATOM 2440 C CA . ARG A 1 319 ? -20.969 -26.672 -1.128 1 84.44 319 ARG A CA 1
ATOM 2441 C C . ARG A 1 319 ? -20.859 -27.453 0.182 1 84.44 319 ARG A C 1
ATOM 2443 O O . ARG A 1 319 ? -20.125 -28.438 0.26 1 84.44 319 ARG A O 1
ATOM 2450 N N . ALA A 1 320 ? -21.656 -27.047 1.085 1 83.44 320 ALA A N 1
ATOM 2451 C CA . ALA A 1 320 ? -21.594 -27.609 2.434 1 83.44 320 ALA A CA 1
ATOM 2452 C C . ALA A 1 320 ? -21.828 -29.109 2.414 1 83.44 320 ALA A C 1
ATOM 2454 O O . ALA A 1 320 ? -21.109 -29.859 3.074 1 83.44 320 ALA A O 1
ATOM 2455 N N . ALA A 1 321 ? -22.859 -29.5 1.669 1 90.62 321 ALA A N 1
ATOM 2456 C CA . ALA A 1 321 ? -23.188 -30.922 1.608 1 90.62 321 ALA A CA 1
ATOM 2457 C C . ALA A 1 321 ? -22.016 -31.75 1.099 1 90.62 321 ALA A C 1
ATOM 2459 O O . ALA A 1 321 ? -21.734 -32.844 1.606 1 90.62 321 ALA A O 1
ATOM 2460 N N . GLN A 1 322 ? -21.328 -31.203 0.159 1 93.25 322 GLN A N 1
ATOM 2461 C CA . GLN A 1 322 ? -20.172 -31.891 -0.406 1 93.25 322 GLN A CA 1
ATOM 2462 C C . GLN A 1 322 ? -18.984 -31.859 0.558 1 93.25 322 GLN A C 1
ATOM 2464 O O . GLN A 1 322 ? -18.203 -32.812 0.605 1 93.25 322 GLN A O 1
ATOM 2469 N N . ARG A 1 323 ? -18.859 -30.828 1.244 1 90.88 323 ARG A N 1
ATOM 2470 C CA . ARG A 1 323 ? -17.797 -30.719 2.238 1 90.88 323 ARG A CA 1
ATOM 2471 C C . ARG A 1 323 ? -17.875 -31.844 3.258 1 90.88 323 ARG A C 1
ATOM 2473 O O . ARG A 1 323 ? -16.875 -32.5 3.535 1 90.88 323 ARG A O 1
ATOM 2480 N N . GLU A 1 324 ? -19.078 -32.031 3.762 1 92.25 324 GLU A N 1
ATOM 2481 C CA . GLU A 1 324 ? -19.297 -33.062 4.75 1 92.25 324 GLU A CA 1
ATOM 2482 C C . GLU A 1 324 ? -19.062 -34.469 4.141 1 92.25 324 GLU A C 1
ATOM 2484 O O . GLU A 1 324 ? -18.422 -35.312 4.758 1 92.25 324 GLU A O 1
ATOM 2489 N N . ALA A 1 325 ? -19.594 -34.625 2.941 1 96.62 325 ALA A N 1
ATOM 2490 C CA . ALA A 1 325 ? -19.469 -35.906 2.268 1 96.62 325 ALA A CA 1
ATOM 2491 C C . ALA A 1 325 ? -18 -36.25 1.999 1 96.62 325 ALA A C 1
ATOM 2493 O O . ALA A 1 325 ? -17.578 -37.406 2.215 1 96.62 325 ALA A O 1
ATOM 2494 N N . VAL A 1 326 ? -17.219 -35.344 1.566 1 96.5 326 VAL A N 1
ATOM 2495 C CA . VAL A 1 326 ? -15.82 -35.562 1.235 1 96.5 326 VAL A CA 1
ATOM 2496 C C . VAL A 1 326 ? -15.023 -35.812 2.512 1 96.5 326 VAL A C 1
ATOM 2498 O O . VAL A 1 326 ? -14.156 -36.688 2.545 1 96.5 326 VAL A O 1
ATOM 2501 N N . SER A 1 327 ? -15.336 -35.094 3.533 1 94.19 327 SER A N 1
ATOM 2502 C CA . SER A 1 327 ? -14.672 -35.312 4.816 1 94.19 327 SER A CA 1
ATOM 2503 C C . SER A 1 327 ? -14.898 -36.719 5.332 1 94.19 327 SER A C 1
ATOM 2505 O O . SER A 1 327 ? -13.969 -37.375 5.789 1 94.19 327 SER A O 1
ATOM 2507 N N . ARG A 1 328 ? -16.125 -37.094 5.289 1 95.88 328 ARG A N 1
ATOM 2508 C CA . ARG A 1 328 ? -16.469 -38.469 5.719 1 95.88 328 ARG A CA 1
ATOM 2509 C C . ARG A 1 328 ? -15.727 -39.5 4.887 1 95.88 328 ARG A C 1
ATOM 2511 O O . ARG A 1 328 ? -15.211 -40.469 5.422 1 95.88 328 ARG A O 1
ATOM 2518 N N . LEU A 1 329 ? -15.742 -39.281 3.609 1 96.88 329 LEU A N 1
ATOM 2519 C CA . LEU A 1 329 ? -15.062 -40.188 2.691 1 96.88 329 LEU A CA 1
ATOM 2520 C C . LEU A 1 329 ? -13.586 -40.312 3.037 1 96.88 329 LEU A C 1
ATOM 2522 O O . LEU A 1 329 ? -13.047 -41.406 3.092 1 96.88 329 LEU A O 1
ATOM 2526 N N . LEU A 1 330 ? -12.906 -39.219 3.236 1 96.19 330 LEU A N 1
ATOM 2527 C CA . LEU A 1 330 ? -11.484 -39.188 3.561 1 96.19 330 LEU A CA 1
ATOM 2528 C C . LEU A 1 330 ? -11.227 -39.906 4.883 1 96.19 330 LEU A C 1
ATOM 2530 O O . LEU A 1 330 ? -10.297 -40.719 4.988 1 96.19 330 LEU A O 1
ATOM 2534 N N . ALA A 1 331 ? -12.07 -39.688 5.801 1 95.06 331 ALA A N 1
ATOM 2535 C CA . ALA A 1 331 ? -11.953 -40.375 7.086 1 95.06 331 ALA A CA 1
ATOM 2536 C C . ALA A 1 331 ? -12.109 -41.906 6.918 1 95.06 331 ALA A C 1
ATOM 2538 O O . ALA A 1 331 ? -11.336 -42.688 7.484 1 95.06 331 ALA A O 1
ATOM 2539 N N . GLN A 1 332 ? -13.031 -42.25 6.141 1 95.25 332 GLN A N 1
ATOM 2540 C CA . GLN A 1 332 ? -13.336 -43.688 5.93 1 95.25 332 GLN A CA 1
ATOM 2541 C C . GLN A 1 332 ? -12.195 -44.375 5.191 1 95.25 332 GLN A C 1
ATOM 2543 O O . GLN A 1 332 ? -12.016 -45.594 5.332 1 95.25 332 GLN A O 1
ATOM 2548 N N . THR A 1 333 ? -11.5 -43.625 4.418 1 94.38 333 THR A N 1
ATOM 2549 C CA . THR A 1 333 ? -10.438 -44.219 3.609 1 94.38 333 THR A CA 1
ATOM 2550 C C . THR A 1 333 ? -9.109 -44.188 4.359 1 94.38 333 THR A C 1
ATOM 2552 O O . THR A 1 333 ? -8.07 -44.531 3.793 1 94.38 333 THR A O 1
ATOM 2555 N N . GLY A 1 334 ? -9.078 -43.719 5.602 1 93.19 334 GLY A N 1
ATOM 2556 C CA . GLY A 1 334 ? -7.914 -43.844 6.461 1 93.19 334 GLY A CA 1
ATOM 2557 C C . GLY A 1 334 ? -7.168 -42.562 6.688 1 93.19 334 GLY A C 1
ATOM 2558 O O . GLY A 1 334 ? -6.168 -42.531 7.406 1 93.19 334 GLY A O 1
ATOM 2559 N N . TYR A 1 335 ? -7.609 -41.531 6.023 1 95.69 335 TYR A N 1
ATOM 2560 C CA . TYR A 1 335 ? -6.934 -40.25 6.227 1 95.69 335 TYR A CA 1
ATOM 2561 C C . TYR A 1 335 ? -7.238 -39.688 7.609 1 95.69 335 TYR A C 1
ATOM 2563 O O . TYR A 1 335 ? -8.312 -39.938 8.164 1 95.69 335 TYR A O 1
ATOM 2571 N N . VAL A 1 336 ? -6.219 -38.875 8.109 1 95 336 VAL A N 1
ATOM 2572 C CA . VAL A 1 336 ? -6.395 -38.156 9.375 1 95 336 VAL A CA 1
ATOM 2573 C C . VAL A 1 336 ? -6.43 -36.656 9.125 1 95 336 VAL A C 1
ATOM 2575 O O . VAL A 1 336 ? -5.562 -36.094 8.438 1 95 336 VAL A O 1
ATOM 2578 N N . GLU A 1 337 ? -7.359 -36.031 9.672 1 90.81 337 GLU A N 1
ATOM 2579 C CA . GLU A 1 337 ? -7.547 -34.594 9.461 1 90.81 337 GLU A CA 1
ATOM 2580 C C . GLU A 1 337 ? -6.566 -33.781 10.305 1 90.81 337 GLU A C 1
ATOM 2582 O O . GLU A 1 337 ? -6.379 -34.062 11.492 1 90.81 337 GLU A O 1
ATOM 2587 N N . GLY A 1 338 ? -5.914 -32.875 9.656 1 83.31 338 GLY A N 1
ATOM 2588 C CA . GLY A 1 338 ? -5.055 -31.922 10.336 1 83.31 338 GLY A CA 1
ATOM 2589 C C . GLY A 1 338 ? -5.613 -30.516 10.344 1 83.31 338 GLY A C 1
ATOM 2590 O O . GLY A 1 338 ? -6.828 -30.328 10.453 1 83.31 338 GLY A O 1
ATOM 2591 N N . LYS A 1 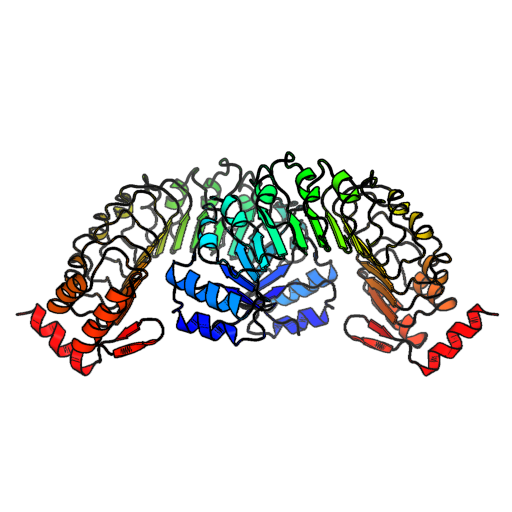339 ? -4.676 -29.562 10.359 1 74.69 339 LYS A N 1
ATOM 2592 C CA . LYS A 1 339 ? -5.059 -28.156 10.336 1 74.69 339 LYS A CA 1
ATOM 2593 C C . LYS A 1 339 ? -5.219 -27.656 8.906 1 74.69 339 LYS A C 1
ATOM 2595 O O . LYS A 1 339 ? -4.672 -28.25 7.973 1 74.69 339 LYS A O 1
ATOM 2600 N N . ARG A 1 340 ? -6.051 -26.734 8.555 1 73.81 340 ARG A N 1
ATOM 2601 C CA . ARG A 1 340 ? -6.18 -26.016 7.297 1 73.81 340 ARG A CA 1
ATOM 2602 C C . ARG A 1 340 ? -6.621 -26.938 6.168 1 73.81 340 ARG A C 1
ATOM 2604 O O . ARG A 1 340 ? -6.016 -26.953 5.098 1 73.81 340 ARG A O 1
ATOM 2611 N N . ASN A 1 341 ? -7.559 -27.734 6.523 1 79.25 341 ASN A N 1
ATOM 2612 C CA . ASN A 1 341 ? -8.188 -28.625 5.547 1 79.25 341 ASN A CA 1
ATOM 2613 C C . ASN A 1 341 ? -7.211 -29.703 5.059 1 79.25 341 ASN A C 1
ATOM 2615 O O . ASN A 1 341 ? -7.363 -30.219 3.957 1 79.25 341 ASN A O 1
ATOM 2619 N N . GLU A 1 342 ? -6.234 -29.891 5.879 1 89.56 342 GLU A N 1
ATOM 2620 C CA . GLU A 1 342 ? -5.234 -30.875 5.488 1 89.56 342 GLU A CA 1
ATOM 2621 C C . GLU A 1 342 ? -5.602 -32.25 6.004 1 89.56 342 GLU A C 1
ATOM 2623 O O . GLU A 1 342 ? -6.074 -32.406 7.133 1 89.56 342 GLU A O 1
ATOM 2628 N N . TRP A 1 343 ? -5.453 -33.25 5.113 1 93.81 343 TRP A N 1
ATOM 2629 C CA . TRP A 1 343 ? -5.633 -34.656 5.426 1 93.81 343 TRP A CA 1
ATOM 2630 C C . TRP A 1 343 ? -4.367 -35.469 5.109 1 93.81 343 TRP A C 1
ATOM 2632 O O . TRP A 1 343 ? -3.779 -35.312 4.039 1 93.81 343 TRP A O 1
ATOM 2642 N N . ARG A 1 344 ? -3.92 -36.281 6.055 1 95.12 344 ARG A N 1
ATOM 2643 C CA . ARG A 1 344 ? -2.686 -37.062 5.867 1 95.12 344 ARG A CA 1
ATOM 2644 C C . ARG A 1 344 ? -2.928 -38.562 6.027 1 95.12 344 ARG A C 1
ATOM 2646 O O . ARG A 1 344 ? -3.68 -38.969 6.91 1 95.12 344 ARG A O 1
ATOM 2653 N N . MET A 1 345 ? -2.348 -39.312 5.156 1 92.69 345 MET A N 1
ATOM 2654 C CA . MET A 1 345 ? -2.357 -40.75 5.281 1 92.69 345 MET A CA 1
ATOM 2655 C C . MET A 1 345 ? -1.261 -41.219 6.23 1 92.69 345 MET A C 1
ATOM 2657 O O . MET A 1 345 ? -0.093 -40.875 6.062 1 92.69 345 MET A O 1
ATOM 2661 N N . PRO A 1 346 ? -1.629 -41.906 7.352 1 85.19 346 PRO A N 1
ATOM 2662 C CA . PRO A 1 346 ? -0.614 -42.375 8.297 1 85.19 346 PRO A CA 1
ATOM 2663 C C . PRO A 1 346 ? 0.428 -43.281 7.648 1 85.19 346 PRO A C 1
ATOM 2665 O O . PRO A 1 346 ? 0.158 -43.875 6.609 1 85.19 346 PRO A O 1
ATOM 2668 N N . GLU A 1 347 ? 1.772 -43.156 8.008 1 70.19 347 GLU A N 1
ATOM 2669 C CA . GLU A 1 347 ? 2.887 -43.938 7.484 1 70.19 347 GLU A CA 1
ATOM 2670 C C . GLU A 1 347 ? 2.516 -45.406 7.371 1 70.19 347 GLU A C 1
ATOM 2672 O O . GLU A 1 347 ? 2.912 -46.094 6.414 1 70.19 347 GLU A O 1
ATOM 2677 N N . VAL A 1 348 ? 2.045 -46.188 8.367 1 54.44 348 VAL A N 1
ATOM 2678 C CA . VAL A 1 348 ? 1.753 -47.625 8.336 1 54.44 348 VAL A CA 1
ATOM 2679 C C . VAL A 1 348 ? 0.804 -47.938 7.18 1 54.44 348 VAL A C 1
ATOM 2681 O O . VAL A 1 348 ? 0.88 -49 6.578 1 54.44 348 VAL A O 1
ATOM 2684 N N . GLY A 1 349 ? -0.025 -47.125 6.832 1 45.25 349 GLY A N 1
ATOM 2685 C CA . GLY A 1 349 ? -1.054 -47.344 5.824 1 45.25 349 GLY A CA 1
ATOM 2686 C C . GLY A 1 349 ? -0.552 -47.156 4.406 1 45.25 349 GLY A C 1
ATOM 2687 O O . GLY A 1 349 ? -1.278 -47.406 3.445 1 45.25 349 GLY A O 1
ATOM 2688 N N . ARG A 1 350 ? 0.565 -46.375 4.113 1 50.56 350 ARG A N 1
ATOM 2689 C CA . ARG A 1 350 ? 1.139 -46.062 2.809 1 50.56 350 ARG A CA 1
ATOM 2690 C C . ARG A 1 350 ? 1.544 -47.344 2.061 1 50.56 350 ARG A C 1
ATOM 2692 O O . ARG A 1 350 ? 1.471 -47.375 0.832 1 50.56 350 ARG A O 1
ATOM 2699 N N . ASN A 1 351 ? 2.039 -48.281 2.777 1 44.81 351 ASN A N 1
ATOM 2700 C CA . ASN A 1 351 ? 2.467 -49.531 2.174 1 44.81 351 ASN A CA 1
ATOM 2701 C C . ASN A 1 351 ? 1.318 -50.25 1.447 1 44.81 351 ASN A C 1
ATOM 2703 O O . ASN A 1 351 ? 1.526 -50.875 0.411 1 44.81 351 ASN A O 1
ATOM 2707 N N . ASN A 1 352 ? 0.145 -50.219 1.946 1 42.09 352 ASN A N 1
ATOM 2708 C CA . ASN A 1 352 ? -0.938 -50.969 1.339 1 42.09 352 ASN A CA 1
ATOM 2709 C C . ASN A 1 352 ? -1.488 -50.281 0.097 1 42.09 352 ASN A C 1
ATOM 2711 O O . ASN A 1 352 ? -2.051 -50.938 -0.786 1 42.09 352 ASN A O 1
ATOM 2715 N N . ALA A 1 353 ? -1.406 -49.031 -0.131 1 47.53 353 ALA A N 1
ATOM 2716 C CA . ALA A 1 353 ? -1.922 -48.281 -1.286 1 47.53 353 ALA A CA 1
ATOM 2717 C C . ALA A 1 353 ? -0.999 -48.438 -2.492 1 47.53 353 ALA A C 1
ATOM 2719 O O . ALA A 1 353 ? -1.461 -48.5 -3.635 1 47.53 353 ALA A O 1
ATOM 2720 N N . ARG A 1 354 ? 0.351 -48.5 -2.473 1 45.81 354 ARG A N 1
ATOM 2721 C CA . ARG A 1 354 ? 1.29 -48.812 -3.553 1 45.81 354 ARG A CA 1
ATOM 2722 C C . ARG A 1 354 ? 1.118 -50.219 -4.059 1 45.81 354 ARG A C 1
ATOM 2724 O O . ARG A 1 354 ? 1.448 -50.531 -5.207 1 45.81 354 ARG A O 1
ATOM 2731 N N . GLN A 1 355 ? 0.828 -51.188 -3.26 1 40.88 355 GLN A N 1
ATOM 2732 C CA . GLN A 1 355 ? 0.747 -52.562 -3.691 1 40.88 355 GLN A CA 1
ATOM 2733 C C . GLN A 1 355 ? -0.432 -52.781 -4.637 1 40.88 355 GLN A C 1
ATOM 2735 O O . GLN A 1 355 ? -0.378 -53.656 -5.52 1 40.88 355 GLN A O 1
ATOM 2740 N N . SER A 1 356 ? -1.532 -51.969 -4.535 1 40.47 356 SER A N 1
ATOM 2741 C CA . SER A 1 356 ? -2.645 -52.281 -5.422 1 40.47 356 SER A CA 1
ATOM 2742 C C . SER A 1 356 ? -2.422 -51.688 -6.816 1 40.47 356 SER A C 1
ATOM 2744 O O . SER A 1 356 ? -3.152 -52.031 -7.754 1 40.47 356 SER A O 1
ATOM 2746 N N . ARG A 1 357 ? -1.551 -50.688 -7.094 1 44.47 357 ARG A N 1
ATOM 2747 C CA . ARG A 1 357 ? -1.242 -50.219 -8.43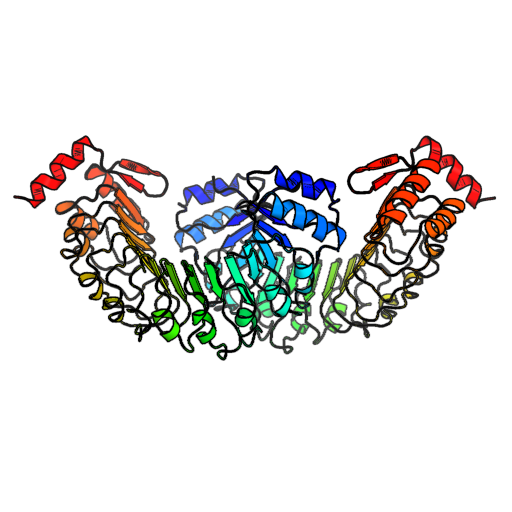8 1 44.47 357 ARG A CA 1
ATOM 2748 C C . ARG A 1 357 ? -0.399 -51.25 -9.195 1 44.47 357 ARG A C 1
ATOM 2750 O O . ARG A 1 357 ? -0.282 -51.188 -10.422 1 44.47 357 ARG A O 1
ATOM 2757 N N . GLN A 1 358 ? 0.528 -52.062 -8.555 1 38.25 358 GLN A N 1
ATOM 2758 C CA . GLN A 1 358 ? 1.359 -53.031 -9.281 1 38.25 358 GLN A CA 1
ATOM 2759 C C . GLN A 1 358 ? 0.564 -54.281 -9.648 1 38.25 358 GLN A C 1
ATOM 2761 O O . GLN A 1 358 ? 1.026 -55.094 -10.438 1 38.25 358 GLN A O 1
ATOM 2766 N N . GLY A 1 359 ? -0.539 -54.656 -8.891 1 33.03 359 GLY A N 1
ATOM 2767 C CA . GLY A 1 359 ? -1.269 -55.812 -9.375 1 33.03 359 GLY A CA 1
ATOM 2768 C C . GLY A 1 359 ? -2.357 -55.438 -10.375 1 33.03 359 GLY A C 1
ATOM 2769 O O . GLY A 1 359 ? -2.887 -54.344 -10.352 1 33.03 359 GLY A O 1
ATOM 2770 N N . MET B 1 1 ? -0.997 -18.281 14.266 1 35.34 1 MET B N 1
ATOM 2771 C CA . MET B 1 1 ? -1.829 -17.094 14.266 1 35.34 1 MET B CA 1
ATOM 2772 C C . MET B 1 1 ? -1.255 -16.031 13.336 1 35.34 1 MET B C 1
ATOM 2774 O O . MET B 1 1 ? -0.051 -15.766 13.352 1 35.34 1 MET B O 1
ATOM 2778 N N . GLU B 1 2 ? -1.893 -15.883 12.367 1 45.09 2 GLU B N 1
ATOM 2779 C CA . GLU B 1 2 ? -1.404 -14.938 11.375 1 45.09 2 GLU B CA 1
ATOM 2780 C C . GLU B 1 2 ? -0.988 -13.617 12.023 1 45.09 2 GLU B C 1
ATOM 2782 O O . GLU B 1 2 ? -1.661 -13.133 12.93 1 45.09 2 GLU B O 1
ATOM 2787 N N . GLU B 1 3 ? 0.15 -13.336 12.078 1 53.09 3 GLU B N 1
ATOM 2788 C CA . GLU B 1 3 ? 0.721 -12.18 12.766 1 53.09 3 GLU B CA 1
ATOM 2789 C C . GLU B 1 3 ? 0.083 -10.875 12.289 1 53.09 3 GLU B C 1
ATOM 2791 O O . GLU B 1 3 ? 0.006 -10.633 11.078 1 53.09 3 GLU B O 1
ATOM 2796 N N . ILE B 1 4 ? -0.811 -10.461 13.133 1 47.03 4 ILE B N 1
ATOM 2797 C CA . ILE B 1 4 ? -1.34 -9.109 12.953 1 47.03 4 ILE B CA 1
ATOM 2798 C C . ILE B 1 4 ? -0.188 -8.109 12.875 1 47.03 4 ILE B C 1
ATOM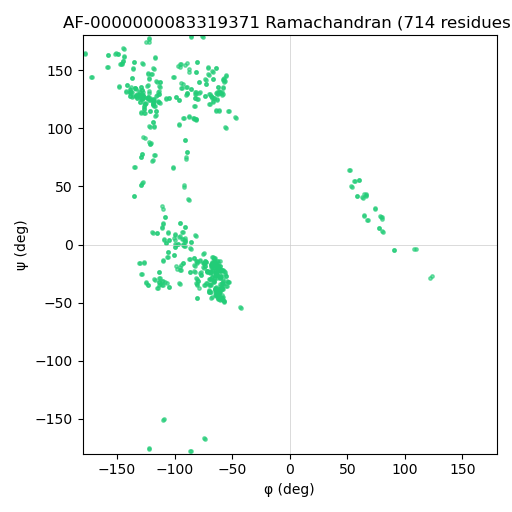 2800 O O . ILE B 1 4 ? 0.686 -8.094 13.742 1 47.03 4 ILE B O 1
ATOM 2804 N N . GLY B 1 5 ? -0.087 -7.523 11.734 1 52.75 5 GLY B N 1
ATOM 2805 C CA . GLY B 1 5 ? 1.014 -6.621 11.43 1 52.75 5 GLY B CA 1
ATOM 2806 C C . GLY B 1 5 ? 0.895 -5.281 12.133 1 52.75 5 GLY B C 1
ATOM 2807 O O . GLY B 1 5 ? 0.07 -5.117 13.039 1 52.75 5 GLY B O 1
ATOM 2808 N N . LEU B 1 6 ? 1.647 -4.348 11.75 1 58.56 6 LEU B N 1
ATOM 2809 C CA . LEU B 1 6 ? 1.672 -2.965 12.219 1 58.56 6 LEU B CA 1
ATOM 2810 C C . LEU B 1 6 ? 0.318 -2.297 12 1 58.56 6 LEU B C 1
ATOM 2812 O O . LEU B 1 6 ? -0.306 -2.471 10.953 1 58.56 6 LEU B O 1
ATOM 2816 N N . GLY B 1 7 ? -0.174 -1.687 13.133 1 65.88 7 GLY B N 1
ATOM 2817 C CA . GLY B 1 7 ? -1.411 -0.926 13.047 1 65.88 7 GLY B CA 1
ATOM 2818 C C . GLY B 1 7 ? -2.652 -1.797 13.102 1 65.88 7 GLY B C 1
ATOM 2819 O O . GLY B 1 7 ? -3.744 -1.352 12.742 1 65.88 7 GLY B O 1
ATOM 2820 N N . GLY B 1 8 ? -2.348 -3.219 13.484 1 82.06 8 GLY B N 1
ATOM 2821 C CA . GLY B 1 8 ? -3.506 -4.094 13.586 1 82.06 8 GLY B CA 1
ATOM 2822 C C . GLY B 1 8 ? -3.986 -4.602 12.234 1 82.06 8 GLY B C 1
ATOM 2823 O O . GLY B 1 8 ? -5.145 -5 12.094 1 82.06 8 GLY B O 1
ATOM 2824 N N . ARG B 1 9 ? -3.137 -4.633 11.281 1 88 9 ARG B N 1
ATOM 2825 C CA . ARG B 1 9 ? -3.5 -5.047 9.922 1 88 9 ARG B CA 1
ATOM 2826 C C . ARG B 1 9 ? -3.221 -6.527 9.711 1 88 9 ARG B C 1
ATOM 2828 O O . ARG B 1 9 ? -2.176 -7.035 10.125 1 88 9 ARG B O 1
ATOM 2835 N N . LEU B 1 10 ? -4.188 -7.184 9.016 1 88.94 10 LEU B N 1
ATOM 2836 C CA . LEU B 1 10 ? -4.035 -8.602 8.703 1 88.94 10 LEU B CA 1
ATOM 2837 C C . LEU B 1 10 ? -4.375 -8.875 7.242 1 88.94 10 LEU B C 1
ATOM 2839 O O . LEU B 1 10 ? -5.438 -8.477 6.762 1 88.94 10 LEU B O 1
ATOM 2843 N N . GLN B 1 11 ? -3.408 -9.539 6.609 1 88.94 11 GLN B N 1
ATOM 2844 C CA . GLN B 1 11 ? -3.625 -9.938 5.223 1 88.94 11 GLN B CA 1
ATOM 2845 C C . GLN B 1 11 ? -4.426 -11.227 5.137 1 88.94 11 GLN B C 1
ATOM 2847 O O . GLN B 1 11 ? -4.078 -12.227 5.777 1 88.94 11 GLN B O 1
ATOM 2852 N N . GLY B 1 12 ? -5.438 -11.172 4.289 1 86.12 12 GLY B N 1
ATOM 2853 C CA . GLY B 1 12 ? -6.199 -12.391 4.055 1 86.12 12 GLY B CA 1
ATOM 2854 C C . GLY B 1 12 ? -5.383 -13.492 3.402 1 86.12 12 GLY B C 1
ATOM 2855 O O . GLY B 1 12 ? -4.449 -13.211 2.646 1 86.12 12 GLY B O 1
ATOM 2856 N N . ASN B 1 13 ? -5.801 -14.641 3.699 1 78.44 13 ASN B N 1
ATOM 2857 C CA . ASN B 1 13 ? -5.105 -15.828 3.213 1 78.44 13 ASN B CA 1
ATOM 2858 C C . ASN B 1 13 ? -6.082 -16.859 2.65 1 78.44 13 ASN B C 1
ATOM 2860 O O . ASN B 1 13 ? -7.094 -17.172 3.277 1 78.44 13 ASN B O 1
ATOM 2864 N N . ALA B 1 14 ? -5.742 -17.375 1.515 1 70 14 ALA B N 1
ATOM 2865 C CA . ALA B 1 14 ? -6.605 -18.344 0.843 1 70 14 ALA B CA 1
ATOM 2866 C C . ALA B 1 14 ? -6.684 -19.641 1.632 1 70 14 ALA B C 1
ATOM 2868 O O . ALA B 1 14 ? -7.617 -20.438 1.453 1 70 14 ALA B O 1
ATOM 2869 N N . ASN B 1 15 ? -5.793 -19.797 2.518 1 71.31 15 ASN B N 1
ATOM 2870 C CA . ASN B 1 15 ? -5.734 -21.047 3.248 1 71.31 15 ASN B CA 1
ATOM 2871 C C . ASN B 1 15 ? -6.527 -20.984 4.551 1 71.31 15 ASN B C 1
ATOM 2873 O O . ASN B 1 15 ? -6.605 -21.969 5.285 1 71.31 15 ASN B O 1
ATOM 2877 N N . TRP B 1 16 ? -7.191 -19.906 4.75 1 80.81 16 TRP B N 1
ATOM 2878 C CA . TRP B 1 16 ? -7.969 -19.781 5.977 1 80.81 16 TRP B CA 1
ATOM 2879 C C . TRP B 1 16 ? -9.227 -20.641 5.926 1 80.81 16 TRP B C 1
ATOM 2881 O O . TRP B 1 16 ? -9.977 -20.594 4.945 1 80.81 16 TRP B O 1
ATOM 2891 N N . ALA B 1 17 ? -9.406 -21.438 6.941 1 78.12 17 ALA B N 1
ATOM 2892 C CA . ALA B 1 17 ? -10.711 -22.047 7.188 1 78.12 17 ALA B CA 1
ATOM 2893 C C . ALA B 1 17 ? -11.648 -21.062 7.891 1 78.12 17 ALA B C 1
ATOM 2895 O O . ALA B 1 17 ? -11.195 -20.109 8.523 1 78.12 17 ALA B O 1
ATOM 2896 N N . PRO B 1 18 ? -12.906 -21.297 7.75 1 83 18 PRO B N 1
ATOM 2897 C CA . PRO B 1 18 ? -13.859 -20.422 8.438 1 83 18 PRO B CA 1
ATOM 2898 C C . PRO B 1 18 ? -13.578 -20.297 9.938 1 83 18 PRO B C 1
ATOM 2900 O O . PRO B 1 18 ? -13.742 -19.234 10.516 1 83 18 PRO B O 1
ATOM 2903 N N . ALA B 1 19 ? -13.078 -21.344 10.453 1 83.5 19 ALA B N 1
ATOM 2904 C CA . ALA B 1 19 ? -12.789 -21.344 11.883 1 83.5 19 ALA B CA 1
ATOM 2905 C C . ALA B 1 19 ? -11.617 -20.406 12.203 1 83.5 19 ALA B C 1
ATOM 2907 O O . ALA B 1 19 ? -11.586 -19.781 13.258 1 83.5 19 ALA B O 1
ATOM 2908 N N . ASP B 1 20 ? -10.688 -20.312 11.328 1 85.12 20 ASP B N 1
ATOM 2909 C CA . ASP B 1 20 ? -9.562 -19.406 11.492 1 85.12 20 ASP B CA 1
ATOM 2910 C C . ASP B 1 20 ? -10.031 -17.953 11.5 1 85.12 20 ASP B C 1
ATOM 2912 O O . ASP B 1 20 ? -9.57 -17.141 12.312 1 85.12 20 ASP B O 1
ATOM 2916 N N . ILE B 1 21 ? -10.953 -17.688 10.68 1 90.31 21 ILE B N 1
ATOM 2917 C CA . ILE B 1 21 ? -11.5 -16.344 10.578 1 90.31 21 ILE B CA 1
ATOM 2918 C C . ILE B 1 21 ? -12.305 -16.016 11.828 1 90.31 21 ILE B C 1
ATOM 2920 O O . ILE B 1 21 ? -12.211 -14.906 12.367 1 90.31 21 ILE B O 1
ATOM 2924 N N . ALA B 1 22 ? -13.062 -16.984 12.289 1 90.31 22 ALA B N 1
ATOM 2925 C CA . ALA B 1 22 ? -13.859 -16.781 13.5 1 90.31 22 ALA B CA 1
ATOM 2926 C C . ALA B 1 22 ? -12.961 -16.469 14.695 1 90.31 22 ALA B C 1
ATOM 2928 O O . ALA B 1 22 ? -13.32 -15.648 15.539 1 90.31 22 ALA B O 1
ATOM 2929 N N . ALA B 1 23 ? -11.852 -17.047 14.695 1 90.06 23 ALA B N 1
ATOM 2930 C CA . ALA B 1 23 ? -10.914 -16.844 15.797 1 90.06 23 ALA B CA 1
ATOM 2931 C C . ALA B 1 23 ? -10.359 -15.43 15.789 1 90.06 23 ALA B C 1
ATOM 2933 O O . ALA B 1 23 ? -9.984 -14.898 16.844 1 90.06 23 ALA B O 1
ATOM 2934 N N . LEU B 1 24 ? -10.391 -14.828 14.68 1 90.88 24 LEU B N 1
ATOM 2935 C CA . LEU B 1 24 ? -9.875 -13.469 14.555 1 90.88 24 LEU B CA 1
ATOM 2936 C C . LEU B 1 24 ? -10.773 -12.484 15.297 1 90.88 24 LEU B C 1
ATOM 2938 O O . LEU B 1 24 ? -10.328 -11.398 15.68 1 90.88 24 LEU B O 1
ATOM 2942 N N . ALA B 1 25 ? -11.977 -12.781 15.5 1 91.31 25 ALA B N 1
ATOM 2943 C CA . ALA B 1 25 ? -12.922 -11.898 16.156 1 91.31 25 ALA B CA 1
ATOM 2944 C C . ALA B 1 25 ? -12.523 -11.648 17.609 1 91.31 25 ALA B C 1
ATOM 2946 O O . ALA B 1 25 ? -12.859 -10.609 18.188 1 91.31 25 ALA B O 1
ATOM 2947 N N . ALA B 1 26 ? -11.766 -12.539 18.109 1 90.44 26 ALA B N 1
ATOM 2948 C CA . ALA B 1 26 ? -11.367 -12.422 19.516 1 90.44 26 ALA B CA 1
ATOM 2949 C C . ALA B 1 26 ? -10.055 -11.664 19.641 1 90.44 26 ALA B C 1
ATOM 2951 O O . ALA B 1 26 ? -9.602 -11.375 20.766 1 90.44 26 ALA B O 1
ATOM 2952 N N . GLU B 1 27 ? -9.516 -11.281 18.594 1 89.69 27 GLU B N 1
ATOM 2953 C CA . GLU B 1 27 ? -8.227 -10.594 18.625 1 89.69 27 GLU B CA 1
ATOM 2954 C C . GLU B 1 27 ? -8.398 -9.094 18.812 1 89.69 27 GLU B C 1
ATOM 2956 O O . GLU B 1 27 ? -8.719 -8.375 17.859 1 89.69 27 GLU B O 1
ATOM 2961 N N . PRO B 1 28 ? -8.047 -8.555 19.906 1 88 28 PRO B N 1
ATOM 2962 C CA . PRO B 1 28 ? -8.336 -7.152 20.188 1 88 28 PRO B CA 1
ATOM 2963 C C . PRO B 1 28 ? -7.477 -6.191 19.375 1 88 28 PRO B C 1
ATOM 2965 O O . PRO B 1 28 ? -7.871 -5.043 19.156 1 88 28 PRO B O 1
ATOM 2968 N N . SER B 1 29 ? -6.379 -6.602 18.922 1 87.5 29 SER B N 1
ATOM 2969 C CA . SER B 1 29 ? -5.457 -5.719 18.219 1 87.5 29 SER B CA 1
ATOM 2970 C C . SER B 1 29 ? -5.832 -5.582 16.75 1 87.5 29 SER B C 1
ATOM 2972 O O . SER B 1 29 ? -5.324 -4.703 16.062 1 87.5 29 SER B O 1
ATOM 2974 N N . LEU B 1 30 ? -6.77 -6.457 16.281 1 91.12 30 LEU B N 1
ATOM 2975 C CA . LEU B 1 30 ? -7.172 -6.418 14.875 1 91.12 30 LEU B CA 1
ATOM 2976 C C . LEU B 1 30 ? -7.934 -5.137 14.562 1 91.12 30 LEU B C 1
ATOM 2978 O O . LEU B 1 30 ? -8.898 -4.797 15.258 1 91.12 30 LEU B O 1
ATOM 2982 N N . ARG B 1 31 ? -7.453 -4.422 13.523 1 94.12 31 ARG B N 1
ATOM 2983 C CA . ARG B 1 31 ? -8.102 -3.172 13.148 1 94.12 31 ARG B CA 1
ATOM 2984 C C . ARG B 1 31 ? -8.539 -3.199 11.688 1 94.12 31 ARG B C 1
ATOM 2986 O O . ARG B 1 31 ? -9.594 -2.666 11.344 1 94.12 31 ARG B O 1
ATOM 2993 N N . ILE B 1 32 ? -7.656 -3.898 10.883 1 95.38 32 ILE B N 1
ATOM 2994 C CA . ILE B 1 32 ? -7.91 -3.914 9.445 1 95.38 32 ILE B CA 1
ATOM 2995 C C . ILE B 1 32 ? -7.695 -5.324 8.898 1 95.38 32 ILE B C 1
ATOM 2997 O O . ILE B 1 32 ? -6.652 -5.938 9.141 1 95.38 32 ILE B O 1
ATOM 3001 N N . LEU B 1 33 ? -8.625 -5.828 8.227 1 94.44 33 LEU B N 1
ATOM 3002 C CA . LEU B 1 33 ? -8.5 -7.02 7.402 1 94.44 33 LEU B CA 1
ATOM 3003 C C . LEU B 1 33 ? -8.453 -6.652 5.922 1 94.44 33 LEU B C 1
ATOM 3005 O O . LEU B 1 33 ? -9.32 -5.93 5.426 1 94.44 33 LEU B O 1
ATOM 3009 N N . GLN B 1 34 ? -7.402 -7.152 5.277 1 94.56 34 GLN B N 1
ATOM 3010 C CA . GLN B 1 34 ? -7.242 -6.691 3.904 1 94.56 34 GLN B CA 1
ATOM 3011 C C . GLN B 1 34 ? -6.914 -7.848 2.967 1 94.56 34 GLN B C 1
ATOM 3013 O O . GLN B 1 34 ? -6.434 -8.898 3.406 1 94.56 34 GLN B O 1
ATOM 3018 N N . TYR B 1 35 ? -7.195 -7.68 1.662 1 92.75 35 TYR B N 1
ATOM 3019 C CA . TYR B 1 35 ? -6.75 -8.609 0.633 1 92.75 35 TYR B CA 1
ATOM 3020 C C . TYR B 1 35 ? -6.465 -7.887 -0.676 1 92.75 35 TYR B C 1
ATOM 3022 O O . TYR B 1 35 ? -6.949 -6.77 -0.892 1 92.75 35 TYR B O 1
ATOM 3030 N N . SER B 1 36 ? -5.625 -8.461 -1.485 1 91.94 36 SER B N 1
ATOM 3031 C CA . SER B 1 36 ? -5.215 -7.91 -2.771 1 91.94 36 SER B CA 1
ATOM 3032 C C . SER B 1 36 ? -5.527 -8.867 -3.914 1 91.94 36 SER B C 1
ATOM 3034 O O . SER B 1 36 ? -6.219 -9.875 -3.717 1 91.94 36 SER B O 1
ATOM 3036 N N . GLU B 1 37 ? -5.125 -8.539 -5.105 1 88.75 37 GLU B N 1
ATOM 3037 C CA . GLU B 1 37 ? -5.578 -9.164 -6.344 1 88.75 37 GLU B CA 1
ATOM 3038 C C . GLU B 1 37 ? -5.145 -10.625 -6.414 1 88.75 37 GLU B C 1
ATOM 3040 O O . GLU B 1 37 ? -5.711 -11.414 -7.18 1 88.75 37 GLU B O 1
ATOM 3045 N N . GLN B 1 38 ? -4.203 -10.977 -5.555 1 79.06 38 GLN B N 1
ATOM 3046 C CA . GLN B 1 38 ? -3.736 -12.359 -5.613 1 79.06 38 GLN B CA 1
ATOM 3047 C C . GLN B 1 38 ? -4.512 -13.242 -4.641 1 79.06 38 GLN B C 1
ATOM 3049 O O . GLN B 1 38 ? -4.48 -14.469 -4.75 1 79.06 38 GLN B O 1
ATOM 3054 N N . GLU B 1 39 ? -5.184 -12.633 -3.732 1 82.69 39 GLU B N 1
ATOM 3055 C CA . GLU B 1 39 ? -5.848 -13.414 -2.689 1 82.69 39 GLU B CA 1
ATOM 3056 C C . GLU B 1 39 ? -7.277 -12.93 -2.467 1 82.69 39 GLU B C 1
ATOM 3058 O O . GLU B 1 39 ? -7.645 -12.547 -1.352 1 82.69 39 GLU B O 1
ATOM 3063 N N . VAL B 1 40 ? -8.086 -13.078 -3.354 1 87.94 40 VAL B N 1
ATOM 3064 C CA . VAL B 1 40 ? -9.492 -12.711 -3.209 1 87.94 40 VAL B CA 1
ATOM 3065 C C . VAL B 1 40 ? -10.25 -13.828 -2.506 1 87.94 40 VAL B C 1
ATOM 3067 O O . VAL B 1 40 ? -10.18 -14.992 -2.916 1 87.94 40 VAL B O 1
ATOM 3070 N N . PRO B 1 41 ? -10.914 -13.508 -1.459 1 90.19 41 PRO B N 1
ATOM 3071 C CA . PRO B 1 41 ? -11.633 -14.555 -0.725 1 90.19 41 PRO B CA 1
ATOM 3072 C C . PRO B 1 41 ? -12.797 -15.148 -1.52 1 90.19 41 PRO B C 1
ATOM 3074 O O . PRO B 1 41 ? -13.453 -14.438 -2.279 1 90.19 41 PRO B O 1
ATOM 3077 N N . ASP B 1 42 ? -13.055 -16.406 -1.268 1 85.56 42 ASP B N 1
ATOM 3078 C CA . ASP B 1 42 ? -14.211 -17.062 -1.879 1 85.56 42 ASP B CA 1
ATOM 3079 C C . ASP B 1 42 ? -15.469 -16.844 -1.048 1 85.56 42 ASP B C 1
ATOM 3081 O O . ASP B 1 42 ? -15.445 -16.109 -0.056 1 85.56 42 ASP B O 1
ATOM 3085 N N . ALA B 1 43 ? -16.609 -17.438 -1.479 1 85.06 43 ALA B N 1
ATOM 3086 C CA . ALA B 1 43 ? -17.922 -17.203 -0.875 1 85.06 43 ALA B CA 1
ATOM 3087 C C . ALA B 1 43 ? -17.938 -17.625 0.593 1 85.06 43 ALA B C 1
ATOM 3089 O O . ALA B 1 43 ? -18.453 -16.906 1.447 1 85.06 43 ALA B O 1
ATOM 3090 N N . GLU B 1 44 ? -17.328 -18.688 0.907 1 84.19 44 GLU B N 1
ATOM 3091 C CA . GLU B 1 44 ? -17.344 -19.203 2.275 1 84.19 44 GLU B CA 1
ATOM 3092 C C . GLU B 1 44 ? -16.562 -18.281 3.209 1 84.19 44 GLU B C 1
ATOM 3094 O O . GLU B 1 44 ? -17 -17.984 4.32 1 84.19 44 GLU B O 1
ATOM 3099 N N . ARG B 1 45 ? -15.438 -17.922 2.734 1 89.56 45 ARG B N 1
ATOM 3100 C CA . ARG B 1 45 ? -14.617 -17.016 3.529 1 89.56 45 ARG B CA 1
ATOM 3101 C C . ARG B 1 45 ? -15.305 -15.656 3.691 1 89.56 45 ARG B C 1
ATOM 3103 O O . ARG B 1 45 ? -15.234 -15.047 4.758 1 89.56 45 ARG B O 1
ATOM 3110 N N . LEU B 1 46 ? -15.945 -15.227 2.66 1 93.75 46 LEU B N 1
ATOM 3111 C CA . LEU B 1 46 ? -16.688 -13.977 2.748 1 93.75 46 LEU B CA 1
ATOM 3112 C C . LEU B 1 46 ? -17.797 -14.07 3.793 1 93.75 46 LEU B C 1
ATOM 3114 O O . LEU B 1 46 ? -18 -13.133 4.57 1 93.75 46 LEU B O 1
ATOM 3118 N N . ASP B 1 47 ? -18.438 -15.203 3.814 1 93.12 47 ASP B N 1
ATOM 3119 C CA . ASP B 1 47 ? -19.484 -15.398 4.816 1 93.12 47 ASP B CA 1
ATOM 3120 C C . ASP B 1 47 ? -18.906 -15.383 6.227 1 93.12 47 ASP B C 1
ATOM 3122 O O . ASP B 1 47 ? -19.5 -14.797 7.137 1 93.12 47 ASP B O 1
ATOM 3126 N N . ALA B 1 48 ? -17.797 -16.016 6.352 1 92.94 48 ALA B N 1
ATOM 3127 C CA . ALA B 1 48 ? -17.125 -16.016 7.648 1 92.94 48 ALA B CA 1
ATOM 3128 C C . ALA B 1 48 ? -16.688 -14.602 8.023 1 92.94 48 ALA B C 1
ATOM 3130 O O . ALA B 1 48 ? -16.812 -14.188 9.18 1 92.94 48 ALA B O 1
ATOM 3131 N N . LEU B 1 49 ? -16.203 -13.898 7.082 1 96.38 49 LEU B N 1
ATOM 3132 C CA . LEU B 1 49 ? -15.797 -12.516 7.301 1 96.38 49 LEU B CA 1
ATOM 3133 C C . LEU B 1 49 ? -17 -11.664 7.715 1 96.38 49 LEU B C 1
ATOM 3135 O O . LEU B 1 49 ? -16.875 -10.812 8.594 1 96.38 49 LEU B O 1
ATOM 3139 N N . ASN B 1 50 ? -18.078 -11.93 7.102 1 97.75 50 ASN B N 1
ATOM 3140 C CA . ASN B 1 50 ? -19.266 -11.164 7.461 1 97.75 50 ASN B CA 1
ATOM 3141 C C . ASN B 1 50 ? -19.641 -11.375 8.93 1 97.75 50 ASN B C 1
ATOM 3143 O O . ASN B 1 50 ? -20.031 -10.422 9.609 1 97.75 50 ASN B O 1
ATOM 3147 N N . ARG B 1 51 ? -19.547 -12.602 9.391 1 97.38 51 ARG B N 1
ATOM 3148 C CA . ARG B 1 51 ? -19.812 -12.883 10.797 1 97.38 51 ARG B CA 1
ATOM 3149 C C . ARG B 1 51 ? -18.812 -12.148 11.688 1 97.38 51 ARG B C 1
ATOM 3151 O O . ARG B 1 51 ? -19.172 -11.633 12.742 1 97.38 51 ARG B O 1
ATOM 3158 N N . LEU B 1 52 ? -17.625 -12.117 11.234 1 97.19 52 LEU B N 1
ATOM 3159 C CA . LEU B 1 52 ? -16.594 -11.391 11.969 1 97.19 52 LEU B CA 1
ATOM 3160 C C . LEU B 1 52 ? -16.953 -9.906 12.062 1 97.19 52 LEU B C 1
ATOM 3162 O O . LEU B 1 52 ? -16.891 -9.32 13.148 1 97.19 52 LEU B O 1
ATOM 3166 N N . PHE B 1 53 ? -17.375 -9.32 11.008 1 98.06 53 PHE B N 1
ATOM 3167 C CA . PHE B 1 53 ? -17.688 -7.895 10.984 1 98.06 53 PHE B CA 1
ATOM 3168 C C . PHE B 1 53 ? -18.922 -7.602 11.812 1 98.06 53 PHE B C 1
ATOM 3170 O O . PHE B 1 53 ? -19.062 -6.512 12.383 1 98.06 53 PHE B O 1
ATOM 3177 N N . ALA B 1 54 ? -19.812 -8.57 11.891 1 98.12 54 ALA B N 1
ATOM 3178 C CA . ALA B 1 54 ? -20.984 -8.422 12.758 1 98.12 54 ALA B CA 1
ATOM 3179 C C . ALA B 1 54 ? -20.562 -8.336 14.227 1 98.12 54 ALA B C 1
ATOM 3181 O O . ALA B 1 54 ? -21.094 -7.535 14.992 1 98.12 54 ALA B O 1
ATOM 3182 N N . ALA B 1 55 ? -19.594 -9.125 14.547 1 97.62 55 ALA B N 1
ATOM 3183 C CA . ALA B 1 55 ? -19.109 -9.188 15.922 1 97.62 55 ALA B CA 1
ATOM 3184 C C . ALA B 1 55 ? -18.156 -8.039 16.219 1 97.62 55 ALA B C 1
ATOM 3186 O O . ALA B 1 55 ? -18.047 -7.602 17.375 1 97.62 55 ALA B O 1
ATOM 3187 N N . ARG B 1 56 ? -17.484 -7.598 15.227 1 97.69 56 ARG B N 1
ATOM 3188 C CA . ARG B 1 56 ? -16.453 -6.578 15.359 1 97.69 56 ARG B CA 1
ATOM 3189 C C . ARG B 1 56 ? -16.672 -5.441 14.367 1 97.69 56 ARG B C 1
ATOM 3191 O O . ARG B 1 56 ? -15.875 -5.262 13.438 1 97.69 56 ARG B O 1
ATOM 3198 N N . PRO B 1 57 ? -17.609 -4.586 14.617 1 97.5 57 PRO B N 1
ATOM 3199 C CA . PRO B 1 57 ? -17.906 -3.486 13.695 1 97.5 57 PRO B CA 1
ATOM 3200 C C . PRO B 1 57 ? -16.781 -2.465 13.617 1 97.5 57 PRO B C 1
ATOM 3202 O O . PRO B 1 57 ? -16.766 -1.619 12.719 1 97.5 57 PRO B O 1
ATOM 3205 N N . ASP B 1 58 ? -15.82 -2.574 14.531 1 96.88 58 ASP B N 1
ATOM 3206 C CA . ASP B 1 58 ? -14.695 -1.651 14.578 1 96.88 58 ASP B CA 1
ATOM 3207 C C . ASP B 1 58 ? -13.625 -2.033 13.555 1 96.88 58 ASP B C 1
ATOM 3209 O O . ASP B 1 58 ? -12.734 -1.238 13.258 1 96.88 58 ASP B O 1
ATOM 3213 N N . VAL B 1 59 ? -13.703 -3.256 13 1 97 59 VAL B N 1
ATOM 3214 C CA . VAL B 1 59 ? -12.68 -3.742 12.078 1 97 59 VAL B CA 1
ATOM 3215 C C . VAL B 1 59 ? -12.992 -3.27 10.664 1 97 59 VAL B C 1
ATOM 3217 O O . VAL B 1 59 ? -14.133 -3.383 10.203 1 97 59 VAL B O 1
ATOM 3220 N N . GLU B 1 60 ? -11.961 -2.775 10.008 1 98.12 60 GLU B N 1
ATOM 3221 C CA . GLU B 1 60 ? -12.086 -2.258 8.648 1 98.12 60 GLU B CA 1
ATOM 3222 C C . GLU B 1 60 ? -11.742 -3.332 7.617 1 98.12 60 GLU B C 1
ATOM 3224 O O . GLU B 1 60 ? -10.797 -4.102 7.801 1 98.12 60 GLU B O 1
ATOM 3229 N N . LEU B 1 61 ? -12.539 -3.438 6.609 1 98.25 61 LEU B N 1
ATOM 3230 C CA . LEU B 1 61 ? -12.18 -4.215 5.43 1 98.25 61 LEU B CA 1
ATOM 3231 C C . LEU B 1 61 ? -11.445 -3.348 4.41 1 98.25 61 LEU B C 1
ATOM 3233 O O . LEU B 1 61 ? -11.906 -2.26 4.066 1 98.25 61 LEU B O 1
ATOM 3237 N N . ARG B 1 62 ? -10.344 -3.828 3.955 1 97.38 62 ARG B N 1
ATOM 3238 C CA . ARG B 1 62 ? -9.57 -3.076 2.973 1 97.38 62 ARG B CA 1
ATOM 3239 C C . ARG B 1 62 ? -9.281 -3.926 1.739 1 97.38 62 ARG B C 1
ATOM 3241 O O . ARG B 1 62 ? -8.703 -5.008 1.848 1 97.38 62 ARG B O 1
ATOM 3248 N N . LEU B 1 63 ? -9.766 -3.479 0.59 1 97.19 63 LEU B N 1
ATOM 3249 C CA . LEU B 1 63 ? -9.352 -3.982 -0.715 1 97.19 63 LEU B CA 1
ATOM 3250 C C . LEU B 1 63 ? -8.273 -3.09 -1.326 1 97.19 63 LEU B C 1
ATOM 3252 O O . LEU B 1 63 ? -8.477 -1.883 -1.479 1 97.19 63 LEU B O 1
ATOM 3256 N N . TYR B 1 64 ? -7.141 -3.723 -1.669 1 93.44 64 TYR B N 1
ATOM 3257 C CA . TYR B 1 64 ? -6.043 -2.9 -2.16 1 93.44 64 TYR B CA 1
ATOM 3258 C C . TYR B 1 64 ? -5.195 -3.666 -3.17 1 93.44 64 TYR B C 1
ATOM 3260 O O . TYR B 1 64 ? -5.324 -4.887 -3.297 1 93.44 64 TYR B O 1
ATOM 3268 N N . GLY B 1 65 ? -4.402 -2.91 -3.904 1 90.25 65 GLY B N 1
ATOM 3269 C CA . GLY B 1 65 ? -3.377 -3.553 -4.711 1 90.25 65 GLY B CA 1
ATOM 3270 C C . GLY B 1 65 ? -3.932 -4.242 -5.941 1 90.25 65 GLY B C 1
ATOM 3271 O O . GLY B 1 65 ? -3.438 -5.297 -6.348 1 90.25 65 GLY B O 1
ATOM 3272 N N . PHE B 1 66 ? -4.988 -3.764 -6.496 1 92.06 66 PHE B N 1
ATOM 3273 C CA . PHE B 1 66 ? -5.527 -4.27 -7.75 1 92.06 66 PHE B CA 1
ATOM 3274 C C . PHE B 1 66 ? -5.039 -3.434 -8.93 1 92.06 66 PHE B C 1
ATOM 3276 O O . PHE B 1 66 ? -5.527 -2.326 -9.156 1 92.06 66 PHE B O 1
ATOM 3283 N N . HIS B 1 67 ? -4.09 -3.971 -9.648 1 87.69 67 HIS B N 1
ATOM 3284 C CA . HIS B 1 67 ? -3.484 -3.248 -10.766 1 87.69 67 HIS B CA 1
ATOM 3285 C C . HIS B 1 67 ? -3.49 -4.09 -12.039 1 87.69 67 HIS B C 1
ATOM 3287 O O . HIS B 1 67 ? -3.479 -3.547 -13.141 1 87.69 67 HIS B O 1
ATOM 3293 N N . LEU B 1 68 ? -3.516 -5.367 -11.836 1 88 68 LEU B N 1
ATOM 3294 C CA . LEU B 1 68 ? -3.492 -6.27 -12.984 1 88 68 LEU B CA 1
ATOM 3295 C C . LEU B 1 68 ? -4.906 -6.68 -13.383 1 88 68 LEU B C 1
ATOM 3297 O O . LEU B 1 68 ? -5.133 -7.125 -14.508 1 88 68 LEU B O 1
ATOM 3301 N N . ARG B 1 69 ? -5.762 -6.562 -12.453 1 88.81 69 ARG B N 1
ATOM 3302 C CA . ARG B 1 69 ? -7.188 -6.754 -12.68 1 88.81 69 ARG B CA 1
ATOM 3303 C C . ARG B 1 69 ? -8.008 -5.816 -11.805 1 88.81 69 ARG B C 1
ATOM 3305 O O . ARG B 1 69 ? -7.527 -5.332 -10.773 1 88.81 69 ARG B O 1
ATOM 3312 N N . PRO B 1 70 ? -9.211 -5.527 -12.219 1 93.12 70 PRO B N 1
ATOM 3313 C CA . PRO B 1 70 ? -10.047 -4.68 -11.359 1 93.12 70 PRO B CA 1
ATOM 3314 C C . PRO B 1 70 ? -10.508 -5.395 -10.094 1 93.12 70 PRO B C 1
ATOM 3316 O O . PRO B 1 70 ? -10.695 -6.613 -10.102 1 93.12 70 PRO B O 1
ATOM 3319 N N . ALA B 1 71 ? -10.633 -4.688 -9.047 1 95.75 71 ALA B N 1
ATOM 3320 C CA . ALA B 1 71 ? -11.305 -5.23 -7.871 1 95.75 71 ALA B CA 1
ATOM 3321 C C . ALA B 1 71 ? -12.797 -5.414 -8.133 1 95.75 71 ALA B C 1
ATOM 3323 O O . ALA B 1 71 ? -13.461 -4.5 -8.625 1 95.75 71 ALA B O 1
ATOM 3324 N N . ASP B 1 72 ? -13.297 -6.543 -7.891 1 95.88 72 ASP B N 1
ATOM 3325 C CA . ASP B 1 72 ? -14.719 -6.832 -8.07 1 95.88 72 ASP B CA 1
ATOM 3326 C C . ASP B 1 72 ? -15.492 -6.598 -6.777 1 95.88 72 ASP B C 1
ATOM 3328 O O . ASP B 1 72 ? -15.43 -7.406 -5.848 1 95.88 72 ASP B O 1
ATOM 3332 N N . LEU B 1 73 ? -16.328 -5.523 -6.711 1 97.88 73 LEU B N 1
ATOM 3333 C CA . LEU B 1 73 ? -16.984 -5.137 -5.473 1 97.88 73 LEU B CA 1
ATOM 3334 C C . LEU B 1 73 ? -18.297 -5.914 -5.285 1 97.88 73 LEU B C 1
ATOM 3336 O O . LEU B 1 73 ? -18.953 -5.781 -4.254 1 97.88 73 LEU B O 1
ATOM 3340 N N . SER B 1 74 ? -18.656 -6.871 -6.223 1 96.75 74 SER B N 1
ATOM 3341 C CA . SER B 1 74 ? -19.812 -7.723 -6.012 1 96.75 74 SER B CA 1
ATOM 3342 C C . SER B 1 74 ? -19.656 -8.562 -4.746 1 96.75 74 SER B C 1
ATOM 3344 O O . SER B 1 74 ? -20.656 -9.039 -4.188 1 96.75 74 SER B O 1
ATOM 3346 N N . VAL B 1 75 ? -18.438 -8.688 -4.266 1 95.94 75 VAL B N 1
ATOM 3347 C CA . VAL B 1 75 ? -18.156 -9.438 -3.045 1 95.94 75 VAL B CA 1
ATOM 3348 C C . VAL B 1 75 ? -18.906 -8.812 -1.873 1 95.94 75 VAL B C 1
ATOM 3350 O O . VAL B 1 75 ? -19.25 -9.492 -0.904 1 95.94 75 VAL B O 1
ATOM 3353 N N . LEU B 1 76 ? -19.156 -7.539 -1.95 1 98.06 76 LEU B N 1
ATOM 3354 C CA . LEU B 1 76 ? -19.766 -6.805 -0.849 1 98.06 76 LEU B CA 1
ATOM 3355 C C . LEU B 1 76 ? -21.203 -7.266 -0.617 1 98.06 76 LEU B C 1
ATOM 3357 O O . LEU B 1 76 ? -21.766 -7.039 0.458 1 98.06 76 LEU B O 1
ATOM 3361 N N . LYS B 1 77 ? -21.844 -7.875 -1.632 1 97.25 77 LYS B N 1
ATOM 3362 C CA . LYS B 1 77 ? -23.188 -8.414 -1.471 1 97.25 77 LYS B CA 1
ATOM 3363 C C . LYS B 1 77 ? -23.219 -9.469 -0.366 1 97.25 77 LYS B C 1
ATOM 3365 O O . LYS B 1 77 ? -24.266 -9.664 0.272 1 97.25 77 LYS B O 1
ATOM 3370 N N . ARG B 1 78 ? -22.094 -10.023 -0.07 1 96.62 78 ARG B N 1
ATOM 3371 C CA . ARG B 1 78 ? -22 -11.062 0.95 1 96.62 78 ARG B CA 1
ATOM 3372 C C . ARG B 1 78 ? -21.5 -10.492 2.27 1 96.62 78 ARG B C 1
ATOM 3374 O O . ARG B 1 78 ? -21.266 -11.242 3.223 1 96.62 78 ARG B O 1
ATOM 3381 N N . LEU B 1 79 ? -21.312 -9.211 2.328 1 98.38 79 LEU B N 1
ATOM 3382 C CA . LEU B 1 79 ? -20.719 -8.594 3.504 1 98.38 79 LEU B CA 1
ATOM 3383 C C . LEU B 1 79 ? -21.594 -7.453 4.02 1 98.38 79 LEU B C 1
ATOM 3385 O O . LEU B 1 79 ? -21.094 -6.344 4.25 1 98.38 79 LEU B O 1
ATOM 3389 N N . PRO B 1 80 ? -22.812 -7.672 4.266 1 98.19 80 PRO B N 1
ATOM 3390 C CA . PRO B 1 80 ? -23.719 -6.594 4.684 1 98.19 80 PRO B CA 1
ATOM 3391 C C . PRO B 1 80 ? -23.359 -6.016 6.047 1 98.19 80 PRO B C 1
ATOM 3393 O O . PRO B 1 80 ? -23.828 -4.938 6.41 1 98.19 80 PRO B O 1
ATOM 3396 N N . GLU B 1 81 ? -22.484 -6.641 6.836 1 98.5 81 GLU B N 1
ATOM 3397 C CA . GLU B 1 81 ? -22.203 -6.207 8.203 1 98.5 81 GLU B CA 1
ATOM 3398 C C . GLU B 1 81 ? -21.016 -5.246 8.242 1 98.5 81 GLU B C 1
ATOM 3400 O O . GLU B 1 81 ? -20.688 -4.703 9.297 1 98.5 81 GLU B O 1
ATOM 3405 N N . VAL B 1 82 ? -20.422 -4.938 7.09 1 98.62 82 VAL B N 1
ATOM 3406 C CA . VAL B 1 82 ? -19.25 -4.062 7.031 1 98.62 82 VAL B CA 1
ATOM 3407 C C . VAL B 1 82 ? -19.656 -2.631 7.375 1 98.62 82 VAL B C 1
ATOM 3409 O O . VAL B 1 82 ? -20.594 -2.09 6.785 1 98.62 82 VAL B O 1
ATOM 3412 N N . GLN B 1 83 ? -18.906 -2.033 8.305 1 98.75 83 GLN B N 1
ATOM 3413 C CA . GLN B 1 83 ? -19.188 -0.654 8.68 1 98.75 83 GLN B CA 1
ATOM 3414 C C . GLN B 1 83 ? -18.062 0.279 8.266 1 98.75 83 GLN B C 1
ATOM 3416 O O . GLN B 1 83 ? -18.234 1.497 8.211 1 98.75 83 GLN B O 1
ATOM 3421 N N . LYS B 1 84 ? -16.922 -0.245 8.109 1 98.81 84 LYS B N 1
ATOM 3422 C CA . LYS B 1 84 ? -15.734 0.486 7.648 1 98.81 84 LYS B CA 1
ATOM 3423 C C . LYS B 1 84 ? -15.109 -0.19 6.434 1 98.81 84 LYS B C 1
ATOM 3425 O O . LYS B 1 84 ? -14.703 -1.35 6.504 1 98.81 84 LYS B O 1
ATOM 3430 N N . LEU B 1 85 ? -15.016 0.536 5.332 1 98.81 85 LEU B N 1
ATOM 3431 C CA . LEU B 1 85 ? -14.531 -0.035 4.078 1 98.81 85 LEU B CA 1
ATOM 3432 C C . LEU B 1 85 ? -13.523 0.896 3.41 1 98.81 85 LEU B C 1
ATOM 3434 O O . LEU B 1 85 ? -13.758 2.105 3.32 1 98.81 85 LEU B O 1
ATOM 3438 N N . SER B 1 86 ? -12.477 0.316 2.969 1 98.56 86 SER B N 1
ATOM 3439 C CA . SER B 1 86 ? -11.516 1.029 2.131 1 98.56 86 SER B CA 1
ATOM 3440 C C . SER B 1 86 ? -11.242 0.269 0.838 1 98.56 86 SER B C 1
ATOM 3442 O O . SER B 1 86 ? -10.953 -0.931 0.865 1 98.56 86 SER B O 1
ATOM 3444 N N . VAL B 1 87 ? -11.375 0.918 -0.207 1 97.94 87 VAL B N 1
ATOM 3445 C CA . VAL B 1 87 ? -10.906 0.485 -1.521 1 97.94 87 VAL B CA 1
ATOM 3446 C C . VAL B 1 87 ? -9.859 1.461 -2.047 1 97.94 87 VAL B C 1
ATOM 3448 O O . VAL B 1 87 ? -10.195 2.547 -2.523 1 97.94 87 VAL B O 1
ATOM 3451 N N . ASP B 1 88 ? -8.633 1.002 -1.903 1 93.88 88 ASP B N 1
ATOM 3452 C CA . ASP B 1 88 ? -7.594 1.991 -2.18 1 93.88 88 ASP B CA 1
ATOM 3453 C C . ASP B 1 88 ? -6.387 1.347 -2.854 1 93.88 88 ASP B C 1
ATOM 3455 O O . ASP B 1 88 ? -6.289 0.119 -2.926 1 93.88 88 ASP B O 1
ATOM 3459 N N . CYS B 1 89 ? -5.59 2.201 -3.467 1 88.5 89 CYS B N 1
ATOM 3460 C CA . CYS B 1 89 ? -4.422 1.736 -4.203 1 88.5 89 CYS B CA 1
ATOM 3461 C C . CYS B 1 89 ? -4.82 0.754 -5.301 1 88.5 89 CYS B C 1
ATOM 3463 O O . CYS B 1 89 ? -4.195 -0.296 -5.457 1 88.5 89 CYS B O 1
ATOM 3465 N N . CYS B 1 90 ? -5.871 1.125 -5.914 1 91.75 90 CYS B N 1
ATOM 3466 C CA . CYS B 1 90 ? -6.387 0.325 -7.02 1 91.75 90 CYS B CA 1
ATOM 3467 C C . CYS B 1 90 ? -6.434 1.14 -8.305 1 91.75 90 CYS B C 1
ATOM 3469 O O . CYS B 1 90 ? -6.707 2.34 -8.273 1 91.75 90 CYS B O 1
ATOM 3471 N N . SER B 1 91 ? -6.207 0.464 -9.383 1 88.88 91 SER B N 1
ATOM 3472 C CA . SER B 1 91 ? -6.332 1.143 -10.672 1 88.88 91 SER B CA 1
ATOM 3473 C C . SER B 1 91 ? -7.793 1.235 -11.102 1 88.88 91 SER B C 1
ATOM 3475 O O . SER B 1 91 ? -8.258 2.305 -11.5 1 88.88 91 SER B O 1
ATOM 3477 N N . ARG B 1 92 ? -8.531 0.109 -10.984 1 92.06 92 ARG B N 1
ATOM 3478 C CA . ARG B 1 92 ? -9.914 0.013 -11.453 1 92.06 92 ARG B CA 1
ATOM 3479 C C . ARG B 1 92 ? -10.742 -0.874 -10.531 1 92.06 92 ARG B C 1
ATOM 3481 O O . ARG B 1 92 ? -10.203 -1.719 -9.82 1 92.06 92 ARG B O 1
ATOM 3488 N N . VAL B 1 93 ? -12.023 -0.683 -10.562 1 95.75 93 VAL B N 1
ATOM 3489 C CA . VAL B 1 93 ? -12.969 -1.519 -9.828 1 95.75 93 VAL B CA 1
ATOM 3490 C C . VAL B 1 93 ? -14.164 -1.855 -10.719 1 95.75 93 VAL B C 1
ATOM 3492 O O . VAL B 1 93 ? -14.461 -1.132 -11.672 1 95.75 93 VAL B O 1
ATOM 3495 N N . GLU B 1 94 ? -14.766 -2.969 -10.477 1 96.56 94 GLU B N 1
ATOM 3496 C CA . GLU B 1 94 ? -16 -3.381 -11.133 1 96.56 94 GLU B CA 1
ATOM 3497 C C . GLU B 1 94 ? -17.125 -3.562 -10.117 1 96.56 94 GLU B C 1
ATOM 3499 O O . GLU B 1 94 ? -16.875 -3.771 -8.93 1 96.56 94 GLU B O 1
ATOM 3504 N N . ASN B 1 95 ? -18.422 -3.348 -10.602 1 97.06 95 ASN B N 1
ATOM 3505 C CA . ASN B 1 95 ? -19.609 -3.539 -9.781 1 97.06 95 ASN B CA 1
ATOM 3506 C C . ASN B 1 95 ? -19.641 -2.58 -8.594 1 97.06 95 ASN B C 1
ATOM 3508 O O . ASN B 1 95 ? -19.906 -2.992 -7.465 1 97.06 95 ASN B O 1
ATOM 3512 N N . LEU B 1 96 ? -19.25 -1.38 -8.867 1 96.56 96 LEU B N 1
ATOM 3513 C CA . LEU B 1 96 ? -19.188 -0.312 -7.875 1 96.56 96 LEU B CA 1
ATOM 3514 C C . LEU B 1 96 ? -20.531 -0.113 -7.188 1 96.56 96 LEU B C 1
ATOM 3516 O O . LEU B 1 96 ? -20.578 0.298 -6.027 1 96.56 96 LEU B O 1
ATOM 3520 N N . GLY B 1 97 ? -21.625 -0.456 -7.879 1 96.81 97 GLY B N 1
ATOM 3521 C CA . GLY B 1 97 ? -22.969 -0.295 -7.348 1 96.81 97 GLY B CA 1
ATOM 3522 C C . GLY B 1 97 ? -23.219 -1.115 -6.098 1 96.81 97 GLY B C 1
ATOM 3523 O O . GLY B 1 97 ? -24.125 -0.815 -5.324 1 96.81 97 GLY B O 1
ATOM 3524 N N . ALA B 1 98 ? -22.438 -2.115 -5.816 1 97.81 98 ALA B N 1
ATOM 3525 C CA . ALA B 1 98 ? -22.594 -2.977 -4.648 1 97.81 98 ALA B CA 1
ATOM 3526 C C . ALA B 1 98 ? -22.406 -2.186 -3.355 1 97.81 98 ALA B C 1
ATOM 3528 O O . ALA B 1 98 ? -22.859 -2.609 -2.291 1 97.81 98 ALA B O 1
ATOM 3529 N N . LEU B 1 99 ? -21.797 -1.06 -3.404 1 98.06 99 LEU B N 1
ATOM 3530 C CA . LEU B 1 99 ? -21.625 -0.186 -2.248 1 98.06 99 LEU B CA 1
ATOM 3531 C C . LEU B 1 99 ? -22.984 0.208 -1.674 1 98.06 99 LEU B C 1
ATOM 3533 O O . LEU B 1 99 ? -23.125 0.382 -0.461 1 98.06 99 LEU B O 1
ATOM 3537 N N . GLY B 1 100 ? -23.969 0.329 -2.551 1 97.5 100 GLY B N 1
ATOM 3538 C CA . GLY B 1 100 ? -25.297 0.739 -2.145 1 97.5 100 GLY B CA 1
ATOM 3539 C C . GLY B 1 100 ? -25.984 -0.274 -1.25 1 97.5 100 GLY B C 1
ATOM 3540 O O . GLY B 1 100 ? -26.953 0.057 -0.552 1 97.5 100 GLY B O 1
ATOM 3541 N N . GLY B 1 101 ? -25.516 -1.487 -1.231 1 96.94 101 GLY B N 1
ATOM 3542 C CA . GLY B 1 101 ? -26.109 -2.553 -0.444 1 96.94 101 GLY B CA 1
ATOM 3543 C C . GLY B 1 101 ? -25.609 -2.598 0.984 1 96.94 101 GLY B C 1
ATOM 3544 O O . GLY B 1 101 ? -26.109 -3.371 1.804 1 96.94 101 GLY B O 1
ATOM 3545 N N . LEU B 1 102 ? -24.656 -1.74 1.335 1 98.31 102 LEU B N 1
ATOM 3546 C CA . LEU B 1 102 ? -24.094 -1.739 2.678 1 98.31 102 LEU B CA 1
ATOM 3547 C C . LEU B 1 102 ? -24.859 -0.798 3.596 1 98.31 102 LEU B C 1
ATOM 3549 O O . LEU B 1 102 ? -24.438 0.331 3.84 1 98.31 102 LEU B O 1
ATOM 3553 N N . ALA B 1 103 ? -25.859 -1.283 4.238 1 97.81 103 ALA B N 1
ATOM 3554 C CA . ALA B 1 103 ? -26.812 -0.492 5.008 1 97.81 103 ALA B CA 1
ATOM 3555 C C . ALA B 1 103 ? -26.203 -0.014 6.32 1 97.81 103 ALA B C 1
ATOM 3557 O O . ALA B 1 103 ? -26.703 0.933 6.934 1 97.81 103 ALA B O 1
ATOM 3558 N N . LYS B 1 104 ? -25.094 -0.605 6.738 1 98.38 104 LYS B N 1
ATOM 3559 C CA . LYS B 1 104 ? -24.531 -0.27 8.039 1 98.38 104 LYS B CA 1
ATOM 3560 C C . LYS B 1 104 ? -23.234 0.529 7.895 1 98.38 104 LYS B C 1
ATOM 3562 O O . LYS B 1 104 ? -22.578 0.841 8.891 1 98.38 104 LYS B O 1
ATOM 3567 N N . LEU B 1 105 ? -22.875 0.867 6.668 1 98.56 105 LEU B N 1
ATOM 3568 C CA . LEU B 1 105 ? -21.594 1.521 6.391 1 98.56 105 LEU B CA 1
ATOM 3569 C C . LEU B 1 105 ? -21.516 2.873 7.09 1 98.56 105 LEU B C 1
ATOM 3571 O O . LEU B 1 105 ? -22.469 3.664 7.035 1 98.56 105 LEU B O 1
ATOM 3575 N N . ARG B 1 106 ? -20.359 3.189 7.73 1 98.5 106 ARG B N 1
ATOM 3576 C CA . ARG B 1 106 ? -20.156 4.441 8.453 1 98.5 106 ARG B CA 1
ATOM 3577 C C . ARG B 1 106 ? -18.922 5.176 7.945 1 98.5 106 ARG B C 1
ATOM 3579 O O . ARG B 1 106 ? -18.859 6.406 8.016 1 98.5 106 ARG B O 1
ATOM 3586 N N . GLU B 1 107 ? -17.953 4.422 7.531 1 98.81 107 GLU B N 1
ATOM 3587 C CA . GLU B 1 107 ? -16.719 4.984 7.008 1 98.81 107 GLU B CA 1
ATOM 3588 C C . GLU B 1 107 ? -16.375 4.391 5.645 1 98.81 107 GLU B C 1
ATOM 3590 O O . GLU B 1 107 ? -16.438 3.176 5.457 1 98.81 107 GLU B O 1
ATOM 3595 N N . LEU B 1 108 ? -16.031 5.215 4.691 1 98.75 108 LEU B N 1
ATOM 3596 C CA . LEU B 1 108 ? -15.727 4.77 3.336 1 98.75 108 LEU B CA 1
ATOM 3597 C C . LEU B 1 108 ? -14.523 5.516 2.77 1 98.75 108 LEU B C 1
ATOM 3599 O O . LEU B 1 108 ? -14.453 6.742 2.855 1 98.75 108 LEU B O 1
ATOM 3603 N N . THR B 1 109 ? -13.586 4.836 2.303 1 98.44 109 THR B N 1
ATOM 3604 C CA . THR B 1 109 ? -12.492 5.379 1.508 1 98.44 109 THR B CA 1
ATOM 3605 C C . THR B 1 109 ? -12.539 4.84 0.081 1 98.44 109 THR B C 1
ATOM 3607 O O . THR B 1 109 ? -12.586 3.627 -0.129 1 98.44 109 THR B O 1
ATOM 3610 N N . LEU B 1 110 ? -12.602 5.691 -0.838 1 97 110 LEU B N 1
ATOM 3611 C CA . LEU B 1 110 ? -12.5 5.352 -2.254 1 97 110 LEU B CA 1
ATOM 3612 C C . LEU B 1 110 ? -11.297 6.039 -2.893 1 97 110 LEU B C 1
ATOM 3614 O O . LEU B 1 110 ? -11.32 7.254 -3.117 1 97 110 LEU B O 1
ATOM 3618 N N . ASP B 1 111 ? -10.297 5.309 -3.137 1 94.19 111 ASP B N 1
ATOM 3619 C CA . ASP B 1 111 ? -9.086 5.766 -3.805 1 94.19 111 ASP B CA 1
ATOM 3620 C C . ASP B 1 111 ? -8.719 4.852 -4.969 1 94.19 111 ASP B C 1
ATOM 3622 O O . ASP B 1 111 ? -7.812 4.023 -4.855 1 94.19 111 ASP B O 1
ATOM 3626 N N . VAL B 1 112 ? -9.453 5.07 -6.012 1 93 112 VAL B N 1
ATOM 3627 C CA . VAL B 1 112 ? -9.352 4.289 -7.242 1 93 112 VAL B CA 1
ATOM 3628 C C . VAL B 1 112 ? -8.961 5.199 -8.398 1 93 112 VAL B C 1
ATOM 3630 O O . VAL B 1 112 ? -9.734 6.07 -8.805 1 93 112 VAL B O 1
ATOM 3633 N N . PHE B 1 113 ? -7.902 4.953 -9.031 1 87.44 113 PHE B N 1
ATOM 3634 C CA . PHE B 1 113 ? -7.234 5.914 -9.906 1 87.44 113 PHE B CA 1
ATOM 3635 C C . PHE B 1 113 ? -8.055 6.16 -11.164 1 87.44 113 PHE B C 1
ATOM 3637 O O . PHE B 1 113 ? -8.18 7.301 -11.617 1 87.44 113 PHE B O 1
ATOM 3644 N N . GLU B 1 114 ? -8.719 5.16 -11.656 1 89 114 GLU B N 1
ATOM 3645 C CA . GLU B 1 114 ? -9.383 5.309 -12.945 1 89 114 GLU B CA 1
ATOM 3646 C C . GLU B 1 114 ? -10.875 5.586 -12.766 1 89 114 GLU B C 1
ATOM 3648 O O . GLU B 1 114 ? -11.633 5.535 -13.734 1 89 114 GLU B O 1
ATOM 3653 N N . LEU B 1 115 ? -11.219 5.809 -11.562 1 91.69 115 LEU B N 1
ATOM 3654 C CA . LEU B 1 115 ? -12.609 6.203 -11.344 1 91.69 115 LEU B CA 1
ATOM 3655 C C . LEU B 1 115 ? -12.922 7.516 -12.062 1 91.69 115 LEU B C 1
ATOM 3657 O O . LEU B 1 115 ? -12.164 8.484 -11.945 1 91.69 115 LEU B O 1
ATOM 3661 N N . ASP B 1 116 ? -14.016 7.574 -12.797 1 90.38 116 ASP B N 1
ATOM 3662 C CA . ASP B 1 116 ? -14.281 8.75 -13.617 1 90.38 116 ASP B CA 1
ATOM 3663 C C . ASP B 1 116 ? -15.398 9.602 -13.008 1 90.38 116 ASP B C 1
ATOM 3665 O O . ASP B 1 116 ? -15.695 10.688 -13.508 1 90.38 116 ASP B O 1
ATOM 3669 N N . SER B 1 117 ? -16.047 9.062 -12.031 1 93.19 117 SER B N 1
ATOM 3670 C CA . SER B 1 117 ? -17.078 9.82 -11.336 1 93.19 117 SER B CA 1
ATOM 3671 C C . SER B 1 117 ? -17.328 9.266 -9.938 1 93.19 117 SER B C 1
ATOM 3673 O O . SER B 1 117 ? -16.938 8.133 -9.633 1 93.19 117 SER B O 1
ATOM 3675 N N . PHE B 1 118 ? -17.984 10.086 -9.102 1 94.88 118 PHE B N 1
ATOM 3676 C CA . PHE B 1 118 ? -18.375 9.648 -7.766 1 94.88 118 PHE B CA 1
ATOM 3677 C C . PHE B 1 118 ? -19.891 9.438 -7.688 1 94.88 118 PHE B C 1
ATOM 3679 O O . PHE B 1 118 ? -20.469 9.469 -6.602 1 94.88 118 PHE B O 1
ATOM 3686 N N . ASP B 1 119 ? -20.562 9.195 -8.773 1 93.81 119 ASP B N 1
ATOM 3687 C CA . ASP B 1 119 ? -22.016 9.031 -8.844 1 93.81 119 ASP B CA 1
ATOM 3688 C C . ASP B 1 119 ? -22.484 7.871 -7.969 1 93.81 119 ASP B C 1
ATOM 3690 O O . ASP B 1 119 ? -23.594 7.902 -7.422 1 93.81 119 ASP B O 1
ATOM 3694 N N . VAL B 1 120 ? -21.641 6.945 -7.766 1 95.56 120 VAL B N 1
ATOM 3695 C CA . VAL B 1 120 ? -21.984 5.75 -7 1 95.56 120 VAL B CA 1
ATOM 3696 C C . VAL B 1 120 ? -22.328 6.141 -5.562 1 95.56 120 VAL B C 1
ATOM 3698 O O . VAL B 1 120 ? -23.094 5.441 -4.895 1 95.56 120 VAL B O 1
ATOM 3701 N N . LEU B 1 121 ? -21.797 7.215 -5.105 1 97.19 121 LEU B N 1
ATOM 3702 C CA . LEU B 1 121 ? -22.078 7.684 -3.754 1 97.19 121 LEU B CA 1
ATOM 3703 C C . LEU B 1 121 ? -23.578 7.988 -3.59 1 97.19 121 LEU B C 1
ATOM 3705 O O . LEU B 1 121 ? -24.078 8.031 -2.467 1 97.19 121 LEU B O 1
ATOM 3709 N N . GLY B 1 122 ? -24.281 8.234 -4.711 1 96.75 122 GLY B N 1
ATOM 3710 C CA . GLY B 1 122 ? -25.719 8.414 -4.68 1 96.75 122 GLY B CA 1
ATOM 3711 C C . GLY B 1 122 ? -26.469 7.195 -4.172 1 96.75 122 GLY B C 1
ATOM 3712 O O . GLY B 1 122 ? -27.594 7.309 -3.686 1 96.75 122 GLY B O 1
ATOM 3713 N N . GLU B 1 123 ? -25.812 6.059 -4.242 1 96.5 123 GLU B N 1
ATOM 3714 C CA . GLU B 1 123 ? -26.438 4.801 -3.834 1 96.5 123 GLU B CA 1
ATOM 3715 C C . GLU B 1 123 ? -25.984 4.395 -2.434 1 96.5 123 GLU B C 1
ATOM 3717 O O . GLU B 1 123 ? -26.562 3.49 -1.828 1 96.5 123 GLU B O 1
ATOM 3722 N N . VAL B 1 124 ? -25 5.074 -1.878 1 97.56 124 VAL B N 1
ATOM 3723 C CA . VAL B 1 124 ? -24.469 4.754 -0.562 1 97.56 124 VAL B CA 1
ATOM 3724 C C . VAL B 1 124 ? -25.359 5.348 0.523 1 97.56 124 VAL B C 1
ATOM 3726 O O . VAL B 1 124 ? -25.969 6.402 0.327 1 97.56 124 VAL B O 1
ATOM 3729 N N . ARG B 1 125 ? -25.438 4.719 1.593 1 97 125 ARG B N 1
ATOM 3730 C CA . ARG B 1 125 ? -26.25 5.234 2.688 1 97 125 ARG B CA 1
ATOM 3731 C C . ARG B 1 125 ? -25.828 6.648 3.066 1 97 125 ARG B C 1
ATOM 3733 O O . ARG B 1 125 ? -24.625 6.965 3.066 1 97 125 ARG B O 1
ATOM 3740 N N . SER B 1 126 ? -26.703 7.504 3.457 1 96.31 126 SER B N 1
ATOM 3741 C CA . SER B 1 126 ? -26.438 8.914 3.719 1 96.31 126 SER B CA 1
ATOM 3742 C C . SER B 1 126 ? -25.812 9.117 5.098 1 96.31 126 SER B C 1
ATOM 3744 O O . SER B 1 126 ? -25.25 10.172 5.379 1 96.31 126 SER B O 1
ATOM 3746 N N . GLY B 1 127 ? -25.891 8.125 5.941 1 96.81 127 GLY B N 1
ATOM 3747 C CA . GLY B 1 127 ? -25.453 8.266 7.32 1 96.81 127 GLY B CA 1
ATOM 3748 C C . GLY B 1 127 ? -23.969 7.973 7.508 1 96.81 127 GLY B C 1
ATOM 3749 O O . GLY B 1 127 ? -23.578 7.34 8.484 1 96.81 127 GLY B O 1
ATOM 3750 N N . LEU B 1 128 ? -23.109 8.375 6.574 1 97.94 128 LEU B N 1
ATOM 3751 C CA . LEU B 1 128 ? -21.672 8.219 6.734 1 97.94 128 LEU B CA 1
ATOM 3752 C C . LEU B 1 128 ? -21.125 9.211 7.758 1 97.94 128 LEU B C 1
ATOM 3754 O O . LEU B 1 128 ? -21.531 10.375 7.781 1 97.94 128 LEU B O 1
ATOM 3758 N N . ASP B 1 129 ? -20.156 8.742 8.555 1 98.06 129 ASP B N 1
ATOM 3759 C CA . ASP B 1 129 ? -19.422 9.594 9.484 1 98.06 129 ASP B CA 1
ATOM 3760 C C . ASP B 1 129 ? -18.109 10.094 8.867 1 98.06 129 ASP B C 1
ATOM 3762 O O . ASP B 1 129 ? -17.641 11.188 9.195 1 98.06 129 ASP B O 1
ATOM 3766 N N . CYS B 1 130 ? -17.578 9.258 8.086 1 98.69 130 CYS B N 1
ATOM 3767 C CA . CYS B 1 130 ? -16.25 9.523 7.516 1 98.69 130 CYS B CA 1
ATOM 3768 C C . CYS B 1 130 ? -16.203 9.125 6.043 1 98.69 130 CYS B C 1
ATOM 3770 O O . CYS B 1 130 ? -16.688 8.047 5.672 1 98.69 130 CYS B O 1
ATOM 3772 N N . LEU B 1 131 ? -15.727 9.984 5.219 1 98.69 131 LEU B N 1
ATOM 3773 C CA . LEU B 1 131 ? -15.578 9.734 3.791 1 98.69 131 LEU B CA 1
ATOM 3774 C C . LEU B 1 131 ? -14.234 10.25 3.283 1 98.69 131 LEU B C 1
ATOM 3776 O O . LEU B 1 131 ? -13.812 11.352 3.635 1 98.69 131 LEU B O 1
ATOM 3780 N N . ALA B 1 132 ? -13.539 9.453 2.561 1 98.38 132 ALA B N 1
ATOM 3781 C CA . ALA B 1 132 ? -12.289 9.852 1.914 1 98.38 132 ALA B CA 1
ATOM 3782 C C . ALA B 1 132 ? -12.312 9.531 0.423 1 98.38 132 ALA B C 1
ATOM 3784 O O . ALA B 1 132 ? -12.609 8.398 0.03 1 98.38 132 ALA B O 1
ATOM 3785 N N . LEU B 1 133 ? -12.07 10.469 -0.349 1 96.88 133 LEU B N 1
ATOM 3786 C CA . LEU B 1 133 ? -12 10.328 -1.799 1 96.88 133 LEU B CA 1
ATOM 3787 C C . LEU B 1 133 ? -10.602 10.656 -2.314 1 96.88 133 LEU B C 1
ATOM 3789 O O . LEU B 1 133 ? -10.117 11.773 -2.135 1 96.88 133 LEU B O 1
ATOM 3793 N N . GLY B 1 134 ? -10 9.727 -2.918 1 94.12 134 GLY B N 1
ATOM 3794 C CA . GLY B 1 134 ? -8.633 9.867 -3.381 1 94.12 134 GLY B CA 1
ATOM 3795 C C . GLY B 1 134 ? -8.531 10.508 -4.754 1 94.12 134 GLY B C 1
ATOM 3796 O O . GLY B 1 134 ? -9.547 10.836 -5.367 1 94.12 134 GLY B O 1
ATOM 3797 N N . LYS B 1 135 ? -7.34 10.672 -5.191 1 90.44 135 LYS B N 1
ATOM 3798 C CA . LYS B 1 135 ? -7.043 11.281 -6.484 1 90.44 135 LYS B CA 1
ATOM 3799 C C . LYS B 1 135 ? -7.402 10.336 -7.629 1 90.44 135 LYS B C 1
ATOM 3801 O O . LYS B 1 135 ? -7.152 9.133 -7.547 1 90.44 135 LYS B O 1
ATOM 3806 N N . THR B 1 136 ? -7.969 10.859 -8.641 1 89.94 136 THR B N 1
ATOM 3807 C CA . THR B 1 136 ? -8.289 10.102 -9.844 1 89.94 136 THR B CA 1
ATOM 3808 C C . THR B 1 136 ? -7.523 10.656 -11.047 1 89.94 136 THR B C 1
ATOM 3810 O O . THR B 1 136 ? -7.008 11.773 -11 1 89.94 136 THR B O 1
ATOM 3813 N N . ARG B 1 137 ? -7.445 9.836 -12.008 1 83.25 137 ARG B N 1
ATOM 3814 C CA . ARG B 1 137 ? -6.832 10.273 -13.258 1 83.25 137 ARG B CA 1
ATOM 3815 C C . ARG B 1 137 ? -7.621 11.414 -13.891 1 83.25 137 ARG B C 1
ATOM 3817 O O . ARG B 1 137 ? -7.035 12.414 -14.32 1 83.25 137 ARG B O 1
ATOM 3824 N N . SER B 1 138 ? -8.883 11.156 -13.883 1 82.31 138 SER B N 1
ATOM 3825 C CA . SER B 1 138 ? -9.781 12.164 -14.422 1 82.31 138 SER B CA 1
ATOM 3826 C C . SER B 1 138 ? -10.016 13.289 -13.422 1 82.31 138 SER B C 1
ATOM 3828 O O . SER B 1 138 ? -10.133 13.047 -12.219 1 82.31 138 SER B O 1
ATOM 3830 N N . LYS B 1 139 ? -10.062 14.5 -13.875 1 76.69 139 LYS B N 1
ATOM 3831 C CA . LYS B 1 139 ? -10.422 15.641 -13.031 1 76.69 139 LYS B CA 1
ATOM 3832 C C . LYS B 1 139 ? -11.922 15.906 -13.086 1 76.69 139 LYS B C 1
ATOM 3834 O O . LYS B 1 139 ? -12.398 16.922 -12.57 1 76.69 139 LYS B O 1
ATOM 3839 N N . LYS B 1 140 ? -12.641 14.961 -13.578 1 73.94 140 LYS B N 1
ATOM 3840 C CA . LYS B 1 140 ? -14.055 15.133 -13.922 1 73.94 140 LYS B CA 1
ATOM 3841 C C . LYS B 1 140 ? -14.953 14.883 -12.719 1 73.94 140 LYS B C 1
ATOM 3843 O O . LYS B 1 140 ? -16.047 15.43 -12.633 1 73.94 140 LYS B O 1
ATOM 3848 N N . PRO B 1 141 ? -14.461 14.156 -11.828 1 80.88 141 PRO B N 1
ATOM 3849 C CA . PRO B 1 141 ? -15.422 13.812 -10.781 1 80.88 141 PRO B CA 1
ATOM 3850 C C . PRO B 1 141 ? -16.016 15.047 -10.102 1 80.88 141 PRO B C 1
ATOM 3852 O O . PRO B 1 141 ? -15.305 16.016 -9.836 1 80.88 141 PRO B O 1
ATOM 3855 N N . ASP B 1 142 ? -17.312 14.984 -9.938 1 89.31 142 ASP B N 1
ATOM 3856 C CA . ASP B 1 142 ? -18.156 16.031 -9.367 1 89.31 142 ASP B CA 1
ATOM 3857 C C . ASP B 1 142 ? -18.469 15.75 -7.898 1 89.31 142 ASP B C 1
ATOM 3859 O O . ASP B 1 142 ? -19.031 14.711 -7.566 1 89.31 142 ASP B O 1
ATOM 3863 N N . LEU B 1 143 ? -18.188 16.766 -7.039 1 95.5 143 LEU B N 1
ATOM 3864 C CA . LEU B 1 143 ? -18.328 16.547 -5.605 1 95.5 143 LEU B CA 1
ATOM 3865 C C . LEU B 1 143 ? -19.719 16.922 -5.133 1 95.5 143 LEU B C 1
ATOM 3867 O O . LEU B 1 143 ? -20.047 16.781 -3.953 1 95.5 143 LEU B O 1
ATOM 3871 N N . SER B 1 144 ? -20.641 17.312 -6.016 1 95.06 144 SER B N 1
ATOM 3872 C CA . SER B 1 144 ? -21.969 17.766 -5.637 1 95.06 144 SER B CA 1
ATOM 3873 C C . SER B 1 144 ? -22.734 16.672 -4.887 1 95.06 144 SER B C 1
ATOM 3875 O O . SER B 1 144 ? -23.562 16.984 -4.027 1 95.06 144 SER B O 1
ATOM 3877 N N . VAL B 1 145 ? -22.422 15.453 -5.176 1 95.69 145 VAL B N 1
ATOM 3878 C CA . VAL B 1 145 ? -23.109 14.312 -4.582 1 95.69 145 VAL B CA 1
ATOM 3879 C C . VAL B 1 145 ? -22.859 14.289 -3.074 1 95.69 145 VAL B C 1
ATOM 3881 O O . VAL B 1 145 ? -23.625 13.688 -2.322 1 95.69 145 VAL B O 1
ATOM 3884 N N . LEU B 1 146 ? -21.906 15 -2.572 1 97 146 LEU B N 1
ATOM 3885 C CA . LEU B 1 146 ? -21.578 15.008 -1.154 1 97 146 LEU B CA 1
ATOM 3886 C C . LEU B 1 146 ? -22.672 15.672 -0.334 1 97 146 LEU B C 1
ATOM 3888 O O . LEU B 1 146 ? -22.75 15.484 0.883 1 97 146 LEU B O 1
ATOM 3892 N N . ARG B 1 147 ? -23.547 16.438 -0.964 1 95.81 147 ARG B N 1
ATOM 3893 C CA . ARG B 1 147 ? -24.641 17.125 -0.283 1 95.81 147 ARG B CA 1
ATOM 3894 C C . ARG B 1 147 ? -25.531 16.141 0.468 1 95.81 147 ARG B C 1
ATOM 3896 O O . ARG B 1 147 ? -26.156 16.5 1.464 1 95.81 147 ARG B O 1
ATOM 3903 N N . ARG B 1 148 ? -25.516 14.961 0.075 1 95.62 148 ARG B N 1
ATOM 3904 C CA . ARG B 1 148 ? -26.391 13.953 0.645 1 95.62 148 ARG B CA 1
ATOM 3905 C C . ARG B 1 148 ? -25.922 13.523 2.029 1 95.62 148 ARG B C 1
ATOM 3907 O O . ARG B 1 148 ? -26.688 12.938 2.801 1 95.62 148 ARG B O 1
ATOM 3914 N N . PHE B 1 149 ? -24.719 13.844 2.326 1 97.12 149 PHE B N 1
ATOM 3915 C CA . PHE B 1 149 ? -24.141 13.367 3.58 1 97.12 149 PHE B CA 1
ATOM 3916 C C . PHE B 1 149 ? -24.156 14.477 4.629 1 97.12 149 PHE B C 1
ATOM 3918 O O . PHE B 1 149 ? -23.094 14.859 5.137 1 97.12 149 PHE B O 1
ATOM 3925 N N . ALA B 1 150 ? -25.297 14.875 5.055 1 93.31 150 ALA B N 1
ATOM 3926 C CA . ALA B 1 150 ? -25.5 16 5.965 1 93.31 150 ALA B CA 1
ATOM 3927 C C . ALA B 1 150 ? -24.875 15.711 7.332 1 93.31 150 ALA B C 1
ATOM 3929 O O . ALA B 1 150 ? -24.516 16.641 8.062 1 93.31 150 ALA B O 1
ATOM 3930 N N . GLY B 1 151 ? -24.75 14.477 7.625 1 95.44 151 GLY B N 1
ATOM 3931 C CA . GLY B 1 151 ? -24.219 14.094 8.93 1 95.44 151 GLY B CA 1
ATOM 3932 C C . GLY B 1 151 ? -22.734 13.812 8.922 1 95.44 151 GLY B C 1
ATOM 3933 O O . GLY B 1 151 ? -22.172 13.398 9.938 1 95.44 151 GLY B O 1
ATOM 3934 N N . LEU B 1 152 ? -22.109 14.086 7.832 1 97.62 152 LEU B N 1
ATOM 3935 C CA . LEU B 1 152 ? -20.703 13.773 7.672 1 97.62 152 LEU B CA 1
ATOM 3936 C C . LEU B 1 152 ? -19.844 14.578 8.656 1 97.62 152 LEU B C 1
ATOM 3938 O O . LEU B 1 152 ? -20 15.797 8.766 1 97.62 152 LEU B O 1
ATOM 3942 N N . GLU B 1 153 ? -18.938 13.938 9.391 1 98.25 153 GLU B N 1
ATOM 3943 C CA . GLU B 1 153 ? -18.109 14.586 10.406 1 98.25 153 GLU B CA 1
ATOM 3944 C C . GLU B 1 153 ? -16.672 14.742 9.945 1 98.25 153 GLU B C 1
ATOM 3946 O O . GLU B 1 153 ? -15.977 15.672 10.352 1 98.25 153 GLU B O 1
ATOM 3951 N N . ARG B 1 154 ? -16.234 13.812 9.188 1 98.69 154 ARG B N 1
ATOM 3952 C CA . ARG B 1 154 ? -14.867 13.82 8.688 1 98.69 154 ARG B CA 1
ATOM 3953 C C . ARG B 1 154 ? -14.828 13.594 7.18 1 98.69 154 ARG B C 1
ATOM 3955 O O . ARG B 1 154 ? -15.477 12.68 6.668 1 98.69 154 ARG B O 1
ATOM 3962 N N . LEU B 1 155 ? -14.086 14.438 6.488 1 98.31 155 LEU B N 1
ATOM 3963 C CA . LEU B 1 155 ? -13.977 14.352 5.035 1 98.31 155 LEU B CA 1
ATOM 3964 C C . LEU B 1 155 ? -12.531 14.578 4.586 1 98.31 155 LEU B C 1
ATOM 3966 O O . LEU B 1 155 ? -11.859 15.492 5.07 1 98.31 155 LEU B O 1
ATOM 3970 N N . SER B 1 156 ? -12.062 13.727 3.771 1 98.19 156 SER B N 1
ATOM 3971 C CA . SER B 1 156 ? -10.75 13.875 3.154 1 98.19 156 SER B CA 1
ATOM 3972 C C . SER B 1 156 ? -10.852 13.844 1.632 1 98.19 156 SER B C 1
ATOM 3974 O O . SER B 1 156 ? -11.414 12.906 1.06 1 98.19 156 SER B O 1
ATOM 3976 N N . LEU B 1 157 ? -10.328 14.836 1.03 1 96.69 157 LEU B N 1
ATOM 3977 C CA . LEU B 1 157 ? -10.328 14.961 -0.424 1 96.69 157 LEU B CA 1
ATOM 3978 C C . LEU B 1 157 ? -8.906 15.102 -0.959 1 96.69 157 LEU B C 1
ATOM 3980 O O . LEU B 1 157 ? -8.172 15.992 -0.541 1 96.69 157 LEU B O 1
ATOM 3984 N N . ALA B 1 158 ? -8.562 14.289 -1.867 1 94.81 158 ALA B N 1
ATOM 3985 C CA . ALA B 1 158 ? -7.254 14.383 -2.51 1 94.81 158 ALA B CA 1
ATOM 3986 C C . ALA B 1 158 ? -7.398 14.578 -4.016 1 94.81 158 ALA B C 1
ATOM 3988 O O . ALA B 1 158 ? -7.918 13.711 -4.715 1 94.81 158 ALA B O 1
ATOM 3989 N N . GLY B 1 159 ? -6.977 15.688 -4.449 1 92 159 GLY B N 1
ATOM 3990 C CA . GLY B 1 159 ? -6.938 15.953 -5.879 1 92 159 GLY B CA 1
ATOM 3991 C C . GLY B 1 159 ? -8.297 16.281 -6.465 1 92 159 GLY B C 1
ATOM 3992 O O . GLY B 1 159 ? -8.484 16.234 -7.684 1 92 159 GLY B O 1
ATOM 3993 N N . GLN B 1 160 ? -9.219 16.562 -5.664 1 91.06 160 GLN B N 1
ATOM 3994 C CA . GLN B 1 160 ? -10.57 16.828 -6.137 1 91.06 160 GLN B CA 1
ATOM 3995 C C . GLN B 1 160 ? -10.906 18.312 -6.02 1 91.06 160 GLN B C 1
ATOM 3997 O O . GLN B 1 160 ? -10.914 18.875 -4.918 1 91.06 160 GLN B O 1
ATOM 4002 N N . ARG B 1 161 ? -11.359 18.984 -7.152 1 88.06 161 ARG B N 1
ATOM 4003 C CA . ARG B 1 161 ? -11.484 20.438 -7.086 1 88.06 161 ARG B CA 1
ATOM 4004 C C . ARG B 1 161 ? -12.844 20.891 -7.598 1 88.06 161 ARG B C 1
ATOM 4006 O O . ARG B 1 161 ? -13.242 22.031 -7.367 1 88.06 161 ARG B O 1
ATOM 4013 N N . LYS B 1 162 ? -13.539 19.984 -8.312 1 90.12 162 LYS B N 1
ATOM 4014 C CA . LYS B 1 162 ? -14.797 20.438 -8.914 1 90.12 162 LYS B CA 1
ATOM 4015 C C . LYS B 1 162 ? -15.922 20.438 -7.883 1 90.12 162 LYS B C 1
ATOM 4017 O O . LYS B 1 162 ? -16.156 19.438 -7.203 1 90.12 162 LYS B O 1
ATOM 4022 N N . HIS B 1 163 ? -16.562 21.625 -7.742 1 91.12 163 HIS B N 1
ATOM 4023 C CA . HIS B 1 163 ? -17.734 21.859 -6.898 1 91.12 163 HIS B CA 1
ATOM 4024 C C . HIS B 1 163 ? -17.391 21.688 -5.422 1 91.12 163 HIS B C 1
ATOM 4026 O O . HIS B 1 163 ? -18.109 21.016 -4.68 1 91.12 163 HIS B O 1
ATOM 4032 N N . LEU B 1 164 ? -16.266 22.203 -5.074 1 92.88 164 LEU B N 1
ATOM 4033 C CA . LEU B 1 164 ? -15.859 22.219 -3.676 1 92.88 164 LEU B CA 1
ATOM 4034 C C . LEU B 1 164 ? -16.828 23.031 -2.83 1 92.88 164 LEU B C 1
ATOM 4036 O O . LEU B 1 164 ? -16.859 22.891 -1.605 1 92.88 164 LEU B O 1
ATOM 4040 N N . ASP B 1 165 ? -17.656 23.828 -3.459 1 91.94 165 ASP B N 1
ATOM 4041 C CA . ASP B 1 165 ? -18.609 24.672 -2.766 1 91.94 165 ASP B CA 1
ATOM 4042 C C . ASP B 1 165 ? -19.656 23.844 -2.016 1 91.94 165 ASP B C 1
ATOM 4044 O O . ASP B 1 165 ? -20.328 24.344 -1.114 1 91.94 165 ASP B O 1
ATOM 4048 N N . VAL B 1 166 ? -19.766 22.594 -2.336 1 94.25 166 VAL B N 1
ATOM 4049 C CA . VAL B 1 166 ? -20.703 21.703 -1.665 1 94.25 166 VAL B CA 1
ATOM 4050 C C . VAL B 1 166 ? -20.359 21.594 -0.182 1 94.25 166 VAL B C 1
ATOM 4052 O O . VAL B 1 166 ? -21.219 21.281 0.646 1 94.25 166 VAL B O 1
ATOM 4055 N N . LEU B 1 167 ? -19.188 21.891 0.184 1 94 167 LEU B N 1
ATOM 4056 C CA . LEU B 1 167 ? -18.75 21.812 1.57 1 94 167 LEU B CA 1
ATOM 4057 C C . LEU B 1 167 ? -19.562 22.75 2.459 1 94 167 LEU B C 1
ATOM 4059 O O . LEU B 1 167 ? -19.672 22.516 3.664 1 94 167 LEU B O 1
ATOM 4063 N N . HIS B 1 168 ? -20.156 23.766 1.887 1 92.12 168 HIS B N 1
ATOM 4064 C CA . HIS B 1 168 ? -20.922 24.75 2.627 1 92.12 168 HIS B CA 1
ATOM 4065 C C . HIS B 1 168 ? -22.156 24.125 3.279 1 92.12 168 HIS B C 1
ATOM 4067 O O . HIS B 1 168 ? -22.641 24.625 4.301 1 92.12 168 HIS B O 1
ATOM 4073 N N . VAL B 1 169 ? -22.594 23.094 2.689 1 92.56 169 VAL B N 1
ATOM 4074 C CA . VAL B 1 169 ? -23.859 22.547 3.172 1 92.56 169 VAL B CA 1
ATOM 4075 C C . VAL B 1 169 ? -23.609 21.375 4.113 1 92.56 169 VAL B C 1
ATOM 4077 O O . VAL B 1 169 ? -24.547 20.781 4.648 1 92.56 169 VAL B O 1
ATOM 4080 N N . LEU B 1 170 ? -22.391 21.047 4.332 1 94.94 170 LEU B N 1
ATOM 4081 C CA . LEU B 1 170 ? -22.047 19.984 5.277 1 94.94 170 LEU B CA 1
ATOM 4082 C C . LEU B 1 170 ? -21.875 20.547 6.684 1 94.94 170 LEU B C 1
ATOM 4084 O O . LEU B 1 170 ? -20.75 20.656 7.188 1 94.94 170 LEU B O 1
ATOM 4088 N N . GLY B 1 171 ? -22.953 20.781 7.375 1 93.31 171 GLY B N 1
ATOM 4089 C CA . GLY B 1 171 ? -23 21.547 8.602 1 93.31 171 GLY B CA 1
ATOM 4090 C C . GLY B 1 171 ? -22.406 20.828 9.789 1 93.31 171 GLY B C 1
ATOM 4091 O O . GLY B 1 171 ? -22.078 21.453 10.805 1 93.31 171 GLY B O 1
ATOM 4092 N N . LYS B 1 172 ? -22.203 19.547 9.703 1 95.69 172 LYS B N 1
ATOM 4093 C CA . LYS B 1 172 ? -21.719 18.781 10.852 1 95.69 172 LYS B CA 1
ATOM 4094 C C . LYS B 1 172 ? -20.234 18.422 10.695 1 95.69 172 LYS B C 1
ATOM 4096 O O . LYS B 1 172 ? -19.672 17.734 11.547 1 95.69 172 LYS B O 1
ATOM 4101 N N . LEU B 1 173 ? -19.672 18.906 9.656 1 96.75 173 LEU B N 1
ATOM 4102 C CA . LEU B 1 173 ? -18.281 18.609 9.375 1 96.75 173 LEU B CA 1
ATOM 4103 C C . LEU B 1 173 ? -17.359 19.156 10.461 1 96.75 173 LEU B C 1
ATOM 4105 O O . LEU B 1 173 ? -17.391 20.359 10.75 1 96.75 173 LEU B O 1
ATOM 4109 N N . ARG B 1 174 ? -16.531 18.281 11.062 1 97.94 174 ARG B N 1
ATOM 4110 C CA . ARG B 1 174 ? -15.617 18.672 12.141 1 97.94 174 ARG B CA 1
ATOM 4111 C C . ARG B 1 174 ? -14.164 18.625 11.68 1 97.94 174 ARG B C 1
ATOM 4113 O O . ARG B 1 174 ? -13.336 19.406 12.156 1 97.94 174 ARG B O 1
ATOM 4120 N N . GLU B 1 175 ? -13.883 17.703 10.844 1 98.56 175 GLU B N 1
ATOM 4121 C CA . GLU B 1 175 ? -12.531 17.516 10.32 1 98.56 175 GLU B CA 1
ATOM 4122 C C . GLU B 1 175 ? -12.523 17.469 8.797 1 98.56 175 GLU B C 1
ATOM 4124 O O . GLU B 1 175 ? -13.266 16.703 8.188 1 98.56 175 GLU B O 1
ATOM 4129 N N . LEU B 1 176 ? -11.68 18.281 8.195 1 98.06 176 LEU B N 1
ATOM 4130 C CA . LEU B 1 176 ? -11.586 18.375 6.746 1 98.06 176 LEU B CA 1
ATOM 4131 C C . LEU B 1 176 ? -10.133 18.328 6.289 1 98.06 176 LEU B C 1
ATOM 4133 O O . LEU B 1 176 ? -9.281 19.031 6.836 1 98.06 176 LEU B O 1
ATOM 4137 N N . THR B 1 177 ? -9.828 17.469 5.43 1 97.94 177 THR B N 1
ATOM 4138 C CA . THR B 1 177 ? -8.547 17.438 4.742 1 97.94 177 THR B CA 1
ATOM 4139 C C . THR B 1 177 ? -8.727 17.688 3.248 1 97.94 177 THR B C 1
ATOM 4141 O O . THR B 1 177 ? -9.555 17.047 2.598 1 97.94 177 THR B O 1
ATOM 4144 N N . VAL B 1 178 ? -7.996 18.609 2.725 1 96.88 178 VAL B N 1
ATOM 4145 C CA . VAL B 1 178 ? -7.988 18.906 1.297 1 96.88 178 VAL B CA 1
ATOM 4146 C C . VAL B 1 178 ? -6.551 18.938 0.786 1 96.88 178 VAL B C 1
ATOM 4148 O O . VAL B 1 178 ? -5.785 19.844 1.133 1 96.88 178 VAL B O 1
ATOM 4151 N N . TYR B 1 179 ? -6.227 18.031 -0.015 1 96.25 179 TYR B N 1
ATOM 4152 C CA . TYR B 1 179 ? -4.871 17.906 -0.536 1 96.25 179 TYR B CA 1
ATOM 4153 C C . TYR B 1 179 ? -4.867 17.938 -2.059 1 96.25 179 TYR B C 1
ATOM 4155 O O . TYR B 1 179 ? -5.816 17.484 -2.697 1 96.25 179 TYR B O 1
ATOM 4163 N N . GLY B 1 180 ? -3.82 18.484 -2.586 1 93.75 180 GLY B N 1
ATOM 4164 C CA . GLY B 1 180 ? -3.527 18.328 -4 1 93.75 180 GLY B CA 1
ATOM 4165 C C . GLY B 1 180 ? -4.355 19.234 -4.891 1 93.75 180 GLY B C 1
ATOM 4166 O O . GLY B 1 180 ? -4.68 18.875 -6.023 1 93.75 180 GLY B O 1
ATOM 4167 N N . VAL B 1 181 ? -4.832 20.312 -4.383 1 92.81 181 VAL B N 1
ATOM 4168 C CA . VAL B 1 181 ? -5.551 21.312 -5.16 1 92.81 181 VAL B CA 1
ATOM 4169 C C . VAL B 1 181 ? -4.945 22.703 -4.91 1 92.81 181 VAL B C 1
ATOM 4171 O O . VAL B 1 181 ? -4.301 22.922 -3.881 1 92.81 181 VAL B O 1
ATOM 4174 N N . PRO B 1 182 ? -5.156 23.641 -5.934 1 93.75 182 PRO B N 1
ATOM 4175 C CA . PRO B 1 182 ? -4.711 25 -5.648 1 93.75 182 PRO B CA 1
ATOM 4176 C C . PRO B 1 182 ? -5.363 25.594 -4.398 1 93.75 182 PRO B C 1
ATOM 4178 O O . PRO B 1 182 ? -6.551 25.359 -4.152 1 93.75 182 PRO B O 1
ATOM 4181 N N . LEU B 1 183 ? -4.617 26.328 -3.641 1 95.19 183 LEU B N 1
ATOM 4182 C CA . LEU B 1 183 ? -5.094 26.781 -2.338 1 95.19 183 LEU B CA 1
ATOM 4183 C C . LEU B 1 183 ? -5.234 28.297 -2.307 1 95.19 183 LEU B C 1
ATOM 4185 O O . LEU B 1 183 ? -5.461 28.875 -1.244 1 95.19 183 LEU B O 1
ATOM 4189 N N . GLY B 1 184 ? -5.105 28.906 -3.457 1 92.81 184 GLY B N 1
ATOM 4190 C CA . GLY B 1 184 ? -5.258 30.344 -3.535 1 92.81 184 GLY B CA 1
ATOM 4191 C C . GLY B 1 184 ? -6.664 30.812 -3.211 1 92.81 184 GLY B C 1
ATOM 4192 O O . GLY B 1 184 ? -6.855 31.938 -2.744 1 92.81 184 GLY B O 1
ATOM 4193 N N . ASP B 1 185 ? -7.652 30 -3.545 1 92.62 185 ASP B N 1
ATOM 4194 C CA . ASP B 1 185 ? -9.055 30.297 -3.26 1 92.62 185 ASP B CA 1
ATOM 4195 C C . ASP B 1 185 ? -9.641 29.266 -2.299 1 92.62 185 ASP B C 1
ATOM 4197 O O . ASP B 1 185 ? -9.859 28.109 -2.674 1 92.62 185 ASP B O 1
ATOM 4201 N N . LEU B 1 186 ? -9.945 29.703 -1.075 1 95.12 186 LEU B N 1
ATOM 4202 C CA . LEU B 1 186 ? -10.492 28.828 -0.056 1 95.12 186 LEU B CA 1
ATOM 4203 C C . LEU B 1 186 ? -11.945 29.156 0.234 1 95.12 186 LEU B C 1
ATOM 4205 O O . LEU B 1 186 ? -12.414 29.016 1.366 1 95.12 186 LEU B O 1
ATOM 4209 N N . SER B 1 187 ? -12.672 29.641 -0.745 1 91.88 187 SER B N 1
ATOM 4210 C CA . SER B 1 187 ? -14.047 30.094 -0.569 1 91.88 187 SER B CA 1
ATOM 4211 C C . SER B 1 187 ? -14.969 28.938 -0.178 1 91.88 187 SER B C 1
ATOM 4213 O O . SER B 1 187 ? -16.094 29.156 0.254 1 91.88 187 SER B O 1
ATOM 4215 N N . PHE B 1 188 ? -14.414 27.75 -0.316 1 91.25 188 PHE B N 1
ATOM 4216 C CA . PHE B 1 188 ? -15.219 26.594 0.052 1 91.25 188 PHE B CA 1
ATOM 4217 C C . PHE B 1 188 ? -15.312 26.469 1.567 1 91.25 188 PHE B C 1
ATOM 4219 O O . PHE B 1 188 ? -16.125 25.688 2.08 1 91.25 188 PHE B O 1
ATOM 4226 N N . LEU B 1 189 ? -14.523 27.312 2.148 1 91.25 189 LEU B N 1
ATOM 4227 C CA . LEU B 1 189 ? -14.617 27.375 3.604 1 91.25 189 LEU B CA 1
ATOM 4228 C C . LEU B 1 189 ? -15.664 28.391 4.047 1 91.25 189 LEU B C 1
ATOM 4230 O O . LEU B 1 189 ? -16.031 29.281 3.273 1 91.25 189 LEU B O 1
ATOM 4234 N N . GLY B 1 190 ? -16.344 28.375 5.293 1 83.94 190 GLY B N 1
ATOM 4235 C CA . GLY B 1 190 ? -17.25 29.391 5.828 1 83.94 190 GLY B CA 1
ATOM 4236 C C . GLY B 1 190 ? -18.625 28.828 6.137 1 83.94 190 GLY B C 1
ATOM 4237 O O . GLY B 1 190 ? -19.344 29.375 6.977 1 83.94 190 GLY B O 1
ATOM 4238 N N . GLY B 1 191 ? -19.031 27.859 5.477 1 80.19 191 GLY B N 1
ATOM 4239 C CA . GLY B 1 191 ? -20.344 27.297 5.73 1 80.19 191 GLY B CA 1
ATOM 4240 C C . GLY B 1 191 ? -20.312 26.109 6.688 1 80.19 191 GLY B C 1
ATOM 4241 O O . GLY B 1 191 ? -21.297 25.375 6.793 1 80.19 191 GLY B O 1
ATOM 4242 N N . ASN B 1 192 ? -19.219 26.031 7.398 1 86.19 192 ASN B N 1
ATOM 4243 C CA . ASN B 1 192 ? -19.062 24.891 8.281 1 86.19 192 ASN B CA 1
ATOM 4244 C C . ASN B 1 192 ? -18.891 25.312 9.734 1 86.19 192 ASN B C 1
ATOM 4246 O O . ASN B 1 192 ? -17.766 25.375 10.242 1 86.19 192 ASN B O 1
ATOM 4250 N N . PRO B 1 193 ? -19.969 25.5 10.477 1 86.5 193 PRO B N 1
ATOM 4251 C CA . PRO B 1 193 ? -19.891 26.047 11.828 1 86.5 193 PRO B CA 1
ATOM 4252 C C . PRO B 1 193 ? -19.188 25.125 12.812 1 86.5 193 PRO B C 1
ATOM 4254 O O . PRO B 1 193 ? -18.75 25.562 13.883 1 86.5 193 PRO B O 1
ATOM 4257 N N . GLU B 1 194 ? -19.047 23.891 12.422 1 93.44 194 GLU B N 1
ATOM 4258 C CA . GLU B 1 194 ? -18.484 22.953 13.391 1 93.44 194 GLU B CA 1
ATOM 4259 C C . GLU B 1 194 ? -17.047 22.562 13.016 1 93.44 194 GLU B C 1
ATOM 4261 O O . GLU B 1 194 ? -16.422 21.766 13.711 1 93.44 194 GLU B O 1
ATOM 4266 N N . LEU B 1 195 ? -16.562 23.109 11.969 1 96.69 195 LEU B N 1
ATOM 4267 C CA . LEU B 1 195 ? -15.242 22.719 11.5 1 96.69 195 LEU B CA 1
ATOM 4268 C C . LEU B 1 195 ? -14.172 23.094 12.516 1 96.69 195 LEU B C 1
ATOM 4270 O O . LEU B 1 195 ? -13.922 24.281 12.758 1 96.69 195 LEU B O 1
ATOM 4274 N N . ALA B 1 196 ? -13.508 22.094 13.094 1 97.88 196 ALA B N 1
ATOM 4275 C CA . ALA B 1 196 ? -12.547 22.312 14.172 1 97.88 196 ALA B CA 1
ATOM 4276 C C . ALA B 1 196 ? -11.133 21.969 13.711 1 97.88 196 ALA B C 1
ATOM 4278 O O . ALA B 1 196 ? -10.148 22.516 14.234 1 97.88 196 ALA B O 1
ATOM 4279 N N . GLU B 1 197 ? -11.016 21.094 12.812 1 98.62 197 GLU B N 1
ATOM 4280 C CA . GLU B 1 197 ? -9.711 20.641 12.336 1 98.62 197 GLU B CA 1
ATOM 4281 C C . GLU B 1 197 ? -9.625 20.719 10.812 1 98.62 197 GLU B C 1
ATOM 4283 O O . GLU B 1 197 ? -10.492 20.203 10.109 1 98.62 197 GLU B O 1
ATOM 4288 N N . LEU B 1 198 ? -8.562 21.391 10.312 1 98.44 198 LEU B N 1
ATOM 4289 C CA . LEU B 1 198 ? -8.367 21.578 8.883 1 98.44 198 LEU B CA 1
ATOM 4290 C C . LEU B 1 198 ? -6.941 21.219 8.477 1 98.44 198 LEU B C 1
ATOM 4292 O O . LEU B 1 198 ? -5.98 21.656 9.109 1 98.44 198 LEU B O 1
ATOM 4296 N N . SER B 1 199 ? -6.832 20.391 7.508 1 98.31 199 SER B N 1
ATOM 4297 C CA . SER B 1 199 ? -5.543 20.062 6.91 1 98.31 199 SER B CA 1
ATOM 4298 C C . SER B 1 199 ? -5.508 20.438 5.434 1 98.31 199 SER B C 1
ATOM 4300 O O . SER B 1 199 ? -6.336 19.969 4.648 1 98.31 199 SER B O 1
ATOM 4302 N N . LEU B 1 200 ? -4.574 21.25 5.07 1 97.94 200 LEU B N 1
ATOM 4303 C CA . LEU B 1 200 ? -4.34 21.641 3.689 1 97.94 200 LEU B CA 1
ATOM 4304 C C . LEU B 1 200 ? -2.92 21.297 3.256 1 97.94 200 LEU B C 1
ATOM 4306 O O . LEU B 1 200 ? -1.986 21.359 4.059 1 97.94 200 LEU B O 1
ATOM 4310 N N . GLY B 1 201 ? -2.828 20.875 1.995 1 96.75 201 GLY B N 1
ATOM 4311 C CA . GLY B 1 201 ? -1.466 20.594 1.578 1 96.75 201 GLY B CA 1
ATOM 4312 C C . GLY B 1 201 ? -1.364 20.172 0.124 1 96.75 201 GLY B C 1
ATOM 4313 O O . GLY B 1 201 ? -2.383 19.969 -0.542 1 96.75 201 GLY B O 1
ATOM 4314 N N . PHE B 1 202 ? -0.113 20.219 -0.386 1 94.75 202 PHE B N 1
ATOM 4315 C CA . PHE B 1 202 ? 0.258 19.766 -1.717 1 94.75 202 PHE B CA 1
ATOM 4316 C C . PHE B 1 202 ? -0.416 20.594 -2.793 1 94.75 202 PHE B C 1
ATOM 4318 O O . PHE B 1 202 ? -0.795 20.078 -3.846 1 94.75 202 PHE B O 1
ATOM 4325 N N . GLY B 1 203 ? -0.715 21.688 -2.436 1 95 203 GLY B N 1
ATOM 4326 C CA . GLY B 1 203 ? -1.176 22.75 -3.326 1 95 203 GLY B CA 1
ATOM 4327 C C . GLY B 1 203 ? -0.321 24 -3.262 1 95 203 GLY B C 1
ATOM 4328 O O . GLY B 1 203 ? 0.657 24.047 -2.514 1 95 203 GLY B O 1
ATOM 4329 N N . GLY B 1 204 ? -0.673 24.938 -4.07 1 96.06 204 GLY B N 1
ATOM 4330 C CA . GLY B 1 204 ? 0.126 26.156 -4.117 1 96.06 204 GLY B CA 1
ATOM 4331 C C . GLY B 1 204 ? -0.633 27.391 -3.66 1 96.06 204 GLY B C 1
ATOM 4332 O O . GLY B 1 204 ? -1.831 27.516 -3.92 1 96.06 204 GLY B O 1
ATOM 4333 N N . ALA B 1 205 ? 0.027 28.266 -2.93 1 97.88 205 ALA B N 1
ATOM 4334 C CA . ALA B 1 205 ? -0.479 29.562 -2.521 1 97.88 205 ALA B CA 1
ATOM 4335 C C . ALA B 1 205 ? 0.612 30.391 -1.842 1 97.88 205 ALA B C 1
ATOM 4337 O O . ALA B 1 205 ? 1.467 29.844 -1.144 1 97.88 205 ALA B O 1
ATOM 4338 N N . GLU B 1 206 ? 0.592 31.672 -2.072 1 97.56 206 GLU B N 1
ATOM 4339 C CA . GLU B 1 206 ? 1.524 32.562 -1.381 1 97.56 206 GLU B CA 1
ATOM 4340 C C . GLU B 1 206 ? 1.034 32.906 0.026 1 97.56 206 GLU B C 1
ATOM 4342 O O . GLU B 1 206 ? 1.839 33.094 0.936 1 97.56 206 GLU B O 1
ATOM 4347 N N . GLU B 1 207 ? -0.234 32.969 0.079 1 97 207 GLU B N 1
ATOM 4348 C CA . GLU B 1 207 ? -0.925 33.188 1.344 1 97 207 GLU B CA 1
ATOM 4349 C C . GLU B 1 207 ? -2.238 32.438 1.403 1 97 207 GLU B C 1
ATOM 4351 O O . GLU B 1 207 ? -2.67 31.844 0.403 1 97 207 GLU B O 1
ATOM 4356 N N . LEU B 1 208 ? -2.844 32.375 2.594 1 97.88 208 LEU B N 1
ATOM 4357 C CA . LEU B 1 208 ? -4.066 31.594 2.793 1 97.88 208 LEU B CA 1
ATOM 4358 C C . LEU B 1 208 ? -5.137 32.438 3.48 1 97.88 208 LEU B C 1
ATOM 4360 O O . LEU B 1 208 ? -5.742 32 4.461 1 97.88 208 LEU B O 1
ATOM 4364 N N . ASP B 1 209 ? -5.406 33.594 2.963 1 96.19 209 ASP B N 1
ATOM 4365 C CA . ASP B 1 209 ? -6.285 34.562 3.605 1 96.19 209 ASP B CA 1
ATOM 4366 C C . ASP B 1 209 ? -7.711 34.031 3.715 1 96.19 209 ASP B C 1
ATOM 4368 O O . ASP B 1 209 ? -8.453 34.406 4.617 1 96.19 209 ASP B O 1
ATOM 4372 N N . GLY B 1 210 ? -8.094 33.156 2.854 1 95 210 GLY B N 1
ATOM 4373 C CA . GLY B 1 210 ? -9.422 32.562 2.893 1 95 210 GLY B CA 1
ATOM 4374 C C . GLY B 1 210 ? -9.695 31.797 4.18 1 95 210 GLY B C 1
ATOM 4375 O O . GLY B 1 210 ? -10.852 31.516 4.496 1 95 210 GLY B O 1
ATOM 4376 N N . LEU B 1 211 ? -8.711 31.5 4.949 1 96.69 211 LEU B N 1
ATOM 4377 C CA . LEU B 1 211 ? -8.867 30.797 6.219 1 96.69 211 LEU B CA 1
ATOM 4378 C C . LEU B 1 211 ? -9.68 31.625 7.203 1 96.69 211 LEU B C 1
ATOM 4380 O O . LEU B 1 211 ? -10.188 31.094 8.195 1 96.69 211 LEU B O 1
ATOM 4384 N N . ARG B 1 212 ? -9.781 32.938 6.938 1 94.38 212 ARG B N 1
ATOM 4385 C CA . ARG B 1 212 ? -10.523 33.812 7.816 1 94.38 212 ARG B CA 1
ATOM 4386 C C . ARG B 1 212 ? -11.961 33.344 7.988 1 94.38 212 ARG B C 1
ATOM 4388 O O . ARG B 1 212 ? -12.586 33.594 9.023 1 94.38 212 ARG B O 1
ATOM 4395 N N . ALA B 1 213 ? -12.453 32.594 7.012 1 92.69 213 ALA B N 1
ATOM 4396 C CA . ALA B 1 213 ? -13.836 32.125 7.012 1 92.69 213 ALA B CA 1
ATOM 4397 C C . ALA B 1 213 ? -14.031 31 8 1 92.69 213 ALA B C 1
ATOM 4399 O O . ALA B 1 213 ? -15.156 30.688 8.391 1 92.69 213 ALA B O 1
ATOM 4400 N N . ALA B 1 214 ? -12.984 30.328 8.422 1 92.62 214 ALA B N 1
ATOM 4401 C CA . ALA B 1 214 ? -13.055 29.203 9.359 1 92.62 214 ALA B CA 1
ATOM 4402 C C . ALA B 1 214 ? -12.93 29.688 10.797 1 92.62 214 ALA B C 1
ATOM 4404 O O . ALA B 1 214 ? -11.984 29.312 11.5 1 92.62 214 ALA B O 1
ATOM 4405 N N . GLU B 1 215 ? -13.883 30.266 11.375 1 87.12 215 GLU B N 1
ATOM 4406 C CA . GLU B 1 215 ? -13.852 31 12.641 1 87.12 215 GLU B CA 1
ATOM 4407 C C . GLU B 1 215 ? -13.695 30.062 13.828 1 87.12 215 GLU B C 1
ATOM 4409 O O . GLU B 1 215 ? -13.18 30.453 14.875 1 87.12 215 GLU B O 1
ATOM 4414 N N . ARG B 1 216 ? -14.039 28.891 13.695 1 93.25 216 ARG B N 1
ATOM 4415 C CA . ARG B 1 216 ? -14.055 27.984 14.836 1 93.25 216 ARG B CA 1
ATOM 4416 C C . ARG B 1 216 ? -12.891 27 14.773 1 93.25 216 ARG B C 1
ATOM 4418 O O . ARG B 1 216 ? -12.828 26.047 15.555 1 93.25 216 ARG B O 1
ATOM 4425 N N . LEU B 1 217 ? -12.031 27.266 13.898 1 96.81 217 LEU B N 1
ATOM 4426 C CA . LEU B 1 217 ? -10.914 26.359 13.68 1 96.81 217 LEU B CA 1
ATOM 4427 C C . LEU B 1 217 ? -10.047 26.266 14.93 1 96.81 217 LEU B C 1
ATOM 4429 O O . LEU B 1 217 ? -9.664 27.281 15.516 1 96.81 217 LEU B O 1
ATOM 4433 N N . GLU B 1 218 ? -9.75 25.047 15.383 1 98.44 218 GLU B N 1
ATOM 4434 C CA . GLU B 1 218 ? -8.938 24.781 16.562 1 98.44 218 GLU B CA 1
ATOM 4435 C C . GLU B 1 218 ? -7.586 24.188 16.203 1 98.44 218 GLU B C 1
ATOM 4437 O O . GLU B 1 218 ? -6.598 24.375 16.906 1 98.44 218 GLU B O 1
ATOM 4442 N N . ARG B 1 219 ? -7.574 23.453 15.148 1 98.81 219 ARG B N 1
ATOM 4443 C CA . ARG B 1 219 ? -6.352 22.812 14.688 1 98.81 219 ARG B CA 1
ATOM 4444 C C . ARG B 1 219 ? -6.133 23.031 13.195 1 98.81 219 ARG B C 1
ATOM 4446 O O . ARG B 1 219 ? -7.043 22.828 12.391 1 98.81 219 ARG B O 1
ATOM 4453 N N . LEU B 1 220 ? -4.93 23.5 12.852 1 98.62 220 LEU B N 1
ATOM 4454 C CA . LEU B 1 220 ? -4.57 23.766 11.469 1 98.62 220 LEU B CA 1
ATOM 4455 C C . LEU B 1 220 ? -3.26 23.078 11.102 1 98.62 220 LEU B C 1
ATOM 4457 O O . LEU B 1 220 ? -2.262 23.203 11.812 1 98.62 220 LEU B O 1
ATOM 4461 N N . SER B 1 221 ? -3.314 22.297 10.062 1 98.38 221 SER B N 1
ATOM 4462 C CA . SER B 1 221 ? -2.123 21.641 9.539 1 98.38 221 SER B CA 1
ATOM 4463 C C . SER B 1 221 ? -1.878 22.031 8.086 1 98.38 221 SER B C 1
ATOM 4465 O O . SER B 1 221 ? -2.766 21.875 7.242 1 98.38 221 SER B O 1
ATOM 4467 N N . LEU B 1 222 ? -0.71 22.516 7.836 1 98 222 LEU B N 1
ATOM 4468 C CA . LEU B 1 222 ? -0.291 22.844 6.48 1 98 222 LEU B CA 1
ATOM 4469 C C . LEU B 1 222 ? 0.909 22 6.059 1 98 222 LEU B C 1
ATOM 4471 O O . LEU B 1 222 ? 1.928 21.969 6.754 1 98 222 LEU B O 1
ATOM 4475 N N . THR B 1 223 ? 0.739 21.328 4.953 1 96.06 223 THR B N 1
ATOM 4476 C CA . THR B 1 223 ? 1.8 20.422 4.5 1 96.06 223 THR B CA 1
ATOM 4477 C C . THR B 1 223 ? 2.191 20.734 3.059 1 96.06 223 THR B C 1
ATOM 4479 O O . THR B 1 223 ? 1.371 20.609 2.146 1 96.06 223 THR B O 1
ATOM 4482 N N . SER B 1 224 ? 3.412 21.141 2.818 1 94.62 224 SER B N 1
ATOM 4483 C CA . SER B 1 224 ? 3.99 21.328 1.49 1 94.62 224 SER B CA 1
ATOM 4484 C C . SER B 1 224 ? 3.121 22.234 0.63 1 94.62 224 SER B C 1
ATOM 4486 O O . SER B 1 224 ? 2.766 21.891 -0.496 1 94.62 224 SER B O 1
ATOM 4488 N N . VAL B 1 225 ? 2.779 23.328 1.174 1 97.31 225 VAL B N 1
ATOM 4489 C CA . VAL B 1 225 ? 2.111 24.359 0.385 1 97.31 225 VAL B CA 1
ATOM 4490 C C . VAL B 1 225 ? 3.145 25.156 -0.408 1 97.31 225 VAL B C 1
ATOM 4492 O O . VAL B 1 225 ? 3.875 25.969 0.158 1 97.31 225 VAL B O 1
ATOM 4495 N N . ARG B 1 226 ? 3.123 24.906 -1.676 1 96 226 ARG B N 1
ATOM 4496 C CA . ARG B 1 226 ? 4.133 25.516 -2.537 1 96 226 ARG B CA 1
ATOM 4497 C C . ARG B 1 226 ? 3.965 27.031 -2.592 1 96 226 ARG B C 1
ATOM 4499 O O . ARG B 1 226 ? 2.871 27.531 -2.867 1 96 226 ARG B O 1
ATOM 4506 N N . GLY B 1 227 ? 5.012 27.75 -2.307 1 97.44 227 GLY B N 1
ATOM 4507 C CA . GLY B 1 227 ? 5.012 29.203 -2.451 1 97.44 227 GLY B CA 1
ATOM 4508 C C . GLY B 1 227 ? 4.578 29.922 -1.191 1 97.44 227 GLY B C 1
ATOM 4509 O O . GLY B 1 227 ? 4.648 31.156 -1.122 1 97.44 227 GLY B O 1
ATOM 4510 N N . LEU B 1 228 ? 4.164 29.219 -0.179 1 98.25 228 LEU B N 1
ATOM 4511 C CA . LEU B 1 228 ? 3.662 29.844 1.037 1 98.25 228 LEU B CA 1
ATOM 4512 C C . LEU B 1 228 ? 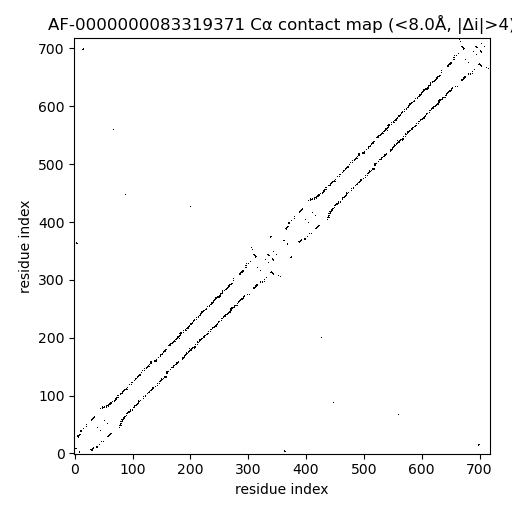4.746 30.688 1.701 1 98.25 228 LEU B C 1
ATOM 4514 O O . LEU B 1 228 ? 5.789 30.156 2.102 1 98.25 228 LEU B O 1
ATOM 4518 N N . SER B 1 229 ? 4.52 32 1.773 1 97.94 229 SER B N 1
ATOM 4519 C CA . SER B 1 229 ? 5.551 32.875 2.305 1 97.94 229 SER B CA 1
ATOM 4520 C C . SER B 1 229 ? 5 33.75 3.426 1 97.94 229 SER B C 1
ATOM 4522 O O . SER B 1 229 ? 5.766 34.406 4.16 1 97.94 229 SER B O 1
ATOM 4524 N N . ARG B 1 230 ? 3.617 33.812 3.5 1 96.44 230 ARG B N 1
ATOM 4525 C CA . ARG B 1 230 ? 2.986 34.625 4.531 1 96.44 230 ARG B CA 1
ATOM 4526 C C . ARG B 1 230 ? 1.816 33.906 5.176 1 96.44 230 ARG B C 1
ATOM 4528 O O . ARG B 1 230 ? 1.08 33.188 4.5 1 96.44 230 ARG B O 1
ATOM 4535 N N . LEU B 1 231 ? 1.642 34.094 6.48 1 97.69 231 LEU B N 1
ATOM 4536 C CA . LEU B 1 231 ? 0.528 33.469 7.211 1 97.69 231 LEU B CA 1
ATOM 4537 C C . LEU B 1 231 ? -0.112 34.5 8.148 1 97.69 231 LEU B C 1
ATOM 4539 O O . LEU B 1 231 ? -0.467 34.156 9.281 1 97.69 231 LEU B O 1
ATOM 4543 N N . ASP B 1 232 ? -0.287 35.688 7.73 1 96.38 232 ASP B N 1
ATOM 4544 C CA . ASP B 1 232 ? -0.849 36.781 8.531 1 96.38 232 ASP B CA 1
ATOM 4545 C C . ASP B 1 232 ? -2.273 36.438 8.977 1 96.38 232 ASP B C 1
ATOM 4547 O O . ASP B 1 232 ? -2.738 36.938 10 1 96.38 232 ASP B O 1
ATOM 4551 N N . VAL B 1 233 ? -2.869 35.562 8.266 1 96.5 233 VAL B N 1
ATOM 4552 C CA . VAL B 1 233 ? -4.27 35.25 8.5 1 96.5 233 VAL B CA 1
ATOM 4553 C C . VAL B 1 233 ? -4.422 34.562 9.867 1 96.5 233 VAL B C 1
ATOM 4555 O O . VAL B 1 233 ? -5.52 34.531 10.422 1 96.5 233 VAL B O 1
ATOM 4558 N N . LEU B 1 234 ? -3.398 34.031 10.438 1 96.88 234 LEU B N 1
ATOM 4559 C CA . LEU B 1 234 ? -3.469 33.344 11.719 1 96.88 234 LEU B CA 1
ATOM 4560 C C . LEU B 1 234 ? -4.086 34.219 12.789 1 96.88 234 LEU B C 1
ATOM 4562 O O . LEU B 1 234 ? -4.805 33.75 13.664 1 96.88 234 LEU B O 1
ATOM 4566 N N . ALA B 1 235 ? -3.799 35.5 12.711 1 91.62 235 ALA B N 1
ATOM 4567 C CA . ALA B 1 235 ? -4.316 36.469 13.68 1 91.62 235 ALA B CA 1
ATOM 4568 C C . ALA B 1 235 ? -5.84 36.469 13.68 1 91.62 235 ALA B C 1
ATOM 4570 O O . ALA B 1 235 ? -6.465 36.875 14.656 1 91.62 235 ALA B O 1
ATOM 4571 N N . ALA B 1 236 ? -6.422 36.031 12.609 1 92.06 236 ALA B N 1
ATOM 4572 C CA . ALA B 1 236 ? -7.871 36.062 12.445 1 92.06 236 ALA B CA 1
ATOM 4573 C C . ALA B 1 236 ? -8.492 34.75 12.891 1 92.06 236 ALA B C 1
ATOM 4575 O O . ALA B 1 236 ? -9.688 34.5 12.68 1 92.06 236 ALA B O 1
ATOM 4576 N N . LEU B 1 237 ? -7.762 33.875 13.539 1 95.38 237 LEU B N 1
ATOM 4577 C CA . LEU B 1 237 ? -8.25 32.594 14 1 95.38 237 LEU B CA 1
ATOM 4578 C C . LEU B 1 237 ? -8.148 32.469 15.516 1 95.38 237 LEU B C 1
ATOM 4580 O O . LEU B 1 237 ? -7.391 31.641 16.031 1 95.38 237 LEU B O 1
ATOM 4584 N N . PRO B 1 238 ? -8.969 33.156 16.266 1 93.56 238 PRO B N 1
ATOM 4585 C CA . PRO B 1 238 ? -8.789 33.312 17.703 1 93.56 238 PRO B CA 1
ATOM 4586 C C . PRO B 1 238 ? -8.977 32.031 18.484 1 93.56 238 PRO B C 1
ATOM 4588 O O . PRO B 1 238 ? -8.547 31.906 19.625 1 93.56 238 PRO B O 1
ATOM 4591 N N . ARG B 1 239 ? -9.578 30.984 17.891 1 96.19 239 ARG B N 1
ATOM 4592 C CA . ARG B 1 239 ? -9.844 29.75 18.625 1 96.19 239 ARG B CA 1
ATOM 4593 C C . ARG B 1 239 ? -8.758 28.719 18.359 1 96.19 239 ARG B C 1
ATOM 4595 O O . ARG B 1 239 ? -8.812 27.609 18.891 1 96.19 239 ARG B O 1
ATOM 4602 N N . LEU B 1 240 ? -7.797 29.062 17.578 1 97.88 240 LEU B N 1
ATOM 4603 C CA . LEU B 1 240 ? -6.746 28.125 17.203 1 97.88 240 LEU B CA 1
ATOM 4604 C C . LEU B 1 240 ? -5.98 27.641 18.422 1 97.88 240 LEU B C 1
ATOM 4606 O O . LEU B 1 240 ? -5.555 28.438 19.25 1 97.88 240 LEU B O 1
ATOM 4610 N N . ARG B 1 241 ? -5.809 26.328 18.531 1 98.62 241 ARG B N 1
ATOM 4611 C CA . ARG B 1 241 ? -5.121 25.719 19.656 1 98.62 241 ARG B CA 1
ATOM 4612 C C . ARG B 1 241 ? -3.816 25.062 19.203 1 98.62 241 ARG B C 1
ATOM 4614 O O . ARG B 1 241 ? -2.85 25 19.969 1 98.62 241 ARG B O 1
ATOM 4621 N N . GLU B 1 242 ? -3.822 24.578 18.016 1 98.75 242 GLU B N 1
ATOM 4622 C CA . GLU B 1 242 ? -2.656 23.859 17.5 1 98.75 242 GLU B CA 1
ATOM 4623 C C . GLU B 1 242 ? -2.377 24.25 16.047 1 98.75 242 GLU B C 1
ATOM 4625 O O . GLU B 1 242 ? -3.297 24.312 15.234 1 98.75 242 GLU B O 1
ATOM 4630 N N . LEU B 1 243 ? -1.082 24.516 15.781 1 98.56 243 LEU B N 1
ATOM 4631 C CA . LEU B 1 243 ? -0.611 24.828 14.438 1 98.56 243 LEU B CA 1
ATOM 4632 C C . LEU B 1 243 ? 0.521 23.891 14.023 1 98.56 243 LEU B C 1
ATOM 4634 O O . LEU B 1 243 ? 1.532 23.781 14.719 1 98.56 243 LEU B O 1
ATOM 4638 N N . LYS B 1 244 ? 0.314 23.203 12.961 1 97.88 244 LYS B N 1
ATOM 4639 C CA . LYS B 1 244 ? 1.347 22.328 12.398 1 97.88 244 LYS B CA 1
ATOM 4640 C C . LYS B 1 244 ? 1.73 22.766 10.992 1 97.88 244 LYS B C 1
ATOM 4642 O O . LYS B 1 244 ? 0.869 22.891 10.117 1 97.88 244 LYS B O 1
ATOM 4647 N N . LEU B 1 245 ? 2.99 22.984 10.828 1 97.44 245 LEU B N 1
ATOM 4648 C CA . LEU B 1 245 ? 3.545 23.391 9.539 1 97.44 245 LEU B CA 1
ATOM 4649 C C . LEU B 1 245 ? 4.625 22.422 9.086 1 97.44 245 LEU B C 1
ATOM 4651 O O . LEU B 1 245 ? 5.574 22.156 9.828 1 97.44 245 LEU B O 1
ATOM 4655 N N . ARG B 1 246 ? 4.441 21.922 7.898 1 94.12 246 ARG B N 1
ATOM 4656 C CA . ARG B 1 246 ? 5.422 20.969 7.391 1 94.12 246 ARG B CA 1
ATOM 4657 C C . ARG B 1 246 ? 5.902 21.359 6 1 94.12 246 ARG B C 1
ATOM 4659 O O . ARG B 1 246 ? 5.098 21.734 5.141 1 94.12 246 ARG B O 1
ATOM 4666 N N . ASN B 1 247 ? 7.188 21.266 5.82 1 91.56 247 ASN B N 1
ATOM 4667 C CA . ASN B 1 247 ? 7.812 21.453 4.516 1 91.56 247 ASN B CA 1
ATOM 4668 C C . ASN B 1 247 ? 7.375 22.766 3.871 1 91.56 247 ASN B C 1
ATOM 4670 O O . ASN B 1 247 ? 6.809 22.766 2.779 1 91.56 247 ASN B O 1
ATOM 4674 N N . GLN B 1 248 ? 7.758 23.875 4.543 1 96.06 248 GLN B N 1
ATOM 4675 C CA . GLN B 1 248 ? 7.477 25.219 4.051 1 96.06 248 GLN B CA 1
ATOM 4676 C C . GLN B 1 248 ? 8.766 26.016 3.854 1 96.06 248 GLN B C 1
ATOM 4678 O O . GLN B 1 248 ? 9.125 26.859 4.688 1 96.06 248 GLN B O 1
ATOM 4683 N N . PRO B 1 249 ? 9.43 25.922 2.691 1 94.5 249 PRO B N 1
ATOM 4684 C CA . PRO B 1 249 ? 10.773 26.469 2.492 1 94.5 249 PRO B CA 1
ATOM 4685 C C . PRO B 1 249 ? 10.75 27.984 2.279 1 94.5 249 PRO B C 1
ATOM 4687 O O . PRO B 1 249 ? 11.797 28.641 2.326 1 94.5 249 PRO B O 1
ATOM 4690 N N . LYS B 1 250 ? 9.594 28.594 2.01 1 97.25 250 LYS B N 1
ATOM 4691 C CA . LYS B 1 250 ? 9.547 30.016 1.731 1 97.25 250 LYS B CA 1
ATOM 4692 C C . LYS B 1 250 ? 8.977 30.797 2.918 1 97.25 250 LYS B C 1
ATOM 4694 O O . LYS B 1 250 ? 8.945 32.031 2.908 1 97.25 250 LYS B O 1
ATOM 4699 N N . LEU B 1 251 ? 8.531 30.062 3.877 1 97.81 251 LEU B N 1
ATOM 4700 C CA . LEU B 1 251 ? 7.973 30.719 5.055 1 97.81 251 LEU B CA 1
ATOM 4701 C C . LEU B 1 251 ? 9.078 31.109 6.027 1 97.81 251 LEU B C 1
ATOM 4703 O O . LEU B 1 251 ? 9.609 30.266 6.754 1 97.81 251 LEU B O 1
ATOM 4707 N N . ALA B 1 252 ? 9.344 32.438 6.133 1 97.12 252 ALA B N 1
ATOM 4708 C CA . ALA B 1 252 ? 10.516 32.906 6.859 1 97.12 252 ALA B CA 1
ATOM 4709 C C . ALA B 1 252 ? 10.148 33.344 8.281 1 97.12 252 ALA B C 1
ATOM 4711 O O . ALA B 1 252 ? 11.016 33.406 9.148 1 97.12 252 ALA B O 1
ATOM 4712 N N . ALA B 1 253 ? 8.844 33.594 8.445 1 95.69 253 ALA B N 1
ATOM 4713 C CA . ALA B 1 253 ? 8.414 34.062 9.766 1 95.69 253 ALA B CA 1
ATOM 4714 C C . ALA B 1 253 ? 6.926 33.812 9.977 1 95.69 253 ALA B C 1
ATOM 4716 O O . ALA B 1 253 ? 6.168 33.688 9.008 1 95.69 253 ALA B O 1
ATOM 4717 N N . LEU B 1 254 ? 6.574 33.656 11.227 1 97.12 254 LEU B N 1
ATOM 4718 C CA . LEU B 1 254 ? 5.164 33.719 11.602 1 97.12 254 LEU B CA 1
ATOM 4719 C C . LEU B 1 254 ? 4.777 35.094 12.078 1 97.12 254 LEU B C 1
ATOM 4721 O O . LEU B 1 254 ? 5.641 35.906 12.445 1 97.12 254 LEU B O 1
ATOM 4725 N N . PRO B 1 255 ? 3.533 35.406 11.969 1 96.56 255 PRO B N 1
ATOM 4726 C CA . PRO B 1 255 ? 3.09 36.75 12.422 1 96.56 255 PRO B CA 1
ATOM 4727 C C . PRO B 1 255 ? 2.998 36.844 13.938 1 96.56 255 PRO B C 1
ATOM 4729 O O . PRO B 1 255 ? 3.357 35.906 14.648 1 96.56 255 PRO B O 1
ATOM 4732 N N . ASP B 1 256 ? 2.604 38.094 14.352 1 95.69 256 ASP B N 1
ATOM 4733 C CA . ASP B 1 256 ? 2.277 38.281 15.766 1 95.69 256 ASP B CA 1
ATOM 4734 C C . ASP B 1 256 ? 1.143 37.375 16.203 1 95.69 256 ASP B C 1
ATOM 4736 O O . ASP B 1 256 ? 0.12 37.25 15.516 1 95.69 256 ASP B O 1
ATOM 4740 N N . LEU B 1 257 ? 1.332 36.656 17.328 1 96.69 257 LEU B N 1
ATOM 4741 C CA . LEU B 1 257 ? 0.375 35.656 17.75 1 96.69 257 LEU B CA 1
ATOM 4742 C C . LEU B 1 257 ? -0.354 36.094 19.016 1 96.69 257 LEU B C 1
ATOM 4744 O O . LEU B 1 257 ? -0.981 35.281 19.688 1 96.69 257 LEU B O 1
ATOM 4748 N N . SER B 1 258 ? -0.278 37.312 19.359 1 95.5 258 SER B N 1
ATOM 4749 C CA . SER B 1 258 ? -0.884 37.844 20.578 1 95.5 258 SER B CA 1
ATOM 4750 C C . SER B 1 258 ? -2.402 37.688 20.547 1 95.5 258 SER B C 1
ATOM 4752 O O . SER B 1 258 ? -3.043 37.594 21.594 1 95.5 258 SER B O 1
ATOM 4754 N N . GLY B 1 259 ? -2.98 37.656 19.375 1 93.56 259 GLY B N 1
ATOM 4755 C CA . GLY B 1 259 ? -4.422 37.562 19.203 1 93.56 259 GLY B CA 1
ATOM 4756 C C . GLY B 1 259 ? -4.918 36.125 19.312 1 93.56 259 GLY B C 1
ATOM 4757 O O . GLY B 1 259 ? -6.105 35.844 19.125 1 93.56 259 GLY B O 1
ATOM 4758 N N . LEU B 1 260 ? -4.066 35.219 19.688 1 96.38 260 LEU B N 1
ATOM 4759 C CA . LEU B 1 260 ? -4.434 33.812 19.797 1 96.38 260 LEU B CA 1
ATOM 4760 C C . LEU B 1 260 ? -4.305 33.312 21.234 1 96.38 260 LEU B C 1
ATOM 4762 O O . LEU B 1 260 ? -3.406 32.531 21.531 1 96.38 260 LEU B O 1
ATOM 4766 N N . PRO B 1 261 ? -5.238 33.625 22.109 1 94.94 261 PRO B N 1
ATOM 4767 C CA . PRO B 1 261 ? -5.109 33.281 23.531 1 94.94 261 PRO B CA 1
ATOM 4768 C C . PRO B 1 261 ? -5.188 31.781 23.797 1 94.94 261 PRO B C 1
ATOM 4770 O O . PRO B 1 261 ? -4.715 31.312 24.828 1 94.94 261 PRO B O 1
ATOM 4773 N N . HIS B 1 262 ? -5.754 31.047 22.797 1 96.75 262 HIS B N 1
ATOM 4774 C CA . HIS B 1 262 ? -5.973 29.625 23.047 1 96.75 262 HIS B CA 1
ATOM 4775 C C . HIS B 1 262 ? -4.879 28.781 22.406 1 96.75 262 HIS B C 1
ATOM 4777 O O . HIS B 1 262 ? -4.871 27.562 22.547 1 96.75 262 HIS B O 1
ATOM 4783 N N . LEU B 1 263 ? -3.955 29.406 21.719 1 97.69 263 LEU B N 1
ATOM 4784 C CA . LEU B 1 263 ? -2.883 28.672 21.062 1 97.69 263 LEU B CA 1
ATOM 4785 C C . LEU B 1 263 ? -1.957 28.016 22.078 1 97.69 263 LEU B C 1
ATOM 4787 O O . LEU B 1 263 ? -1.387 28.703 22.938 1 97.69 263 LEU B O 1
ATOM 4791 N N . ARG B 1 264 ? -1.822 26.656 21.922 1 98 264 ARG B N 1
ATOM 4792 C CA . ARG B 1 264 ? -1.065 25.906 22.922 1 98 264 ARG B CA 1
ATOM 4793 C C . ARG B 1 264 ? 0.156 25.25 22.281 1 98 264 ARG B C 1
ATOM 4795 O O . ARG B 1 264 ? 1.17 25.031 22.953 1 98 264 ARG B O 1
ATOM 4802 N N . ALA B 1 265 ? 0.029 24.938 21.047 1 98.31 265 ALA B N 1
ATOM 4803 C CA . ALA B 1 265 ? 1.105 24.156 20.453 1 98.31 265 ALA B CA 1
ATOM 4804 C C . ALA B 1 265 ? 1.385 24.609 19.016 1 98.31 265 ALA B C 1
ATOM 4806 O O . ALA B 1 265 ? 0.455 24.859 18.25 1 98.31 265 ALA B O 1
ATOM 4807 N N . ILE B 1 266 ? 2.695 24.719 18.688 1 98.12 266 ILE B N 1
ATOM 4808 C CA . ILE B 1 266 ? 3.174 24.953 17.328 1 98.12 266 ILE B CA 1
ATOM 4809 C C . ILE B 1 266 ? 4.246 23.938 16.969 1 98.12 266 ILE B C 1
ATOM 4811 O O . ILE B 1 266 ? 5.195 23.719 17.719 1 98.12 266 ILE B O 1
ATOM 4815 N N . GLU B 1 267 ? 4.016 23.312 15.906 1 96.69 267 GLU B N 1
ATOM 4816 C CA . GLU B 1 267 ? 5.016 22.391 15.383 1 96.69 267 GLU B CA 1
ATOM 4817 C C . GLU B 1 267 ? 5.438 22.766 13.969 1 96.69 267 GLU B C 1
ATOM 4819 O O . GLU B 1 267 ? 4.594 22.891 13.078 1 96.69 267 GLU B O 1
ATOM 4824 N N . CYS B 1 268 ? 6.727 22.953 13.805 1 95.88 268 CYS B N 1
ATOM 4825 C CA . CYS B 1 268 ? 7.316 23.219 12.5 1 95.88 268 CYS B CA 1
ATOM 4826 C C . CYS B 1 268 ? 8.305 22.125 12.117 1 95.88 268 CYS B C 1
ATOM 4828 O O . CYS B 1 268 ? 9.281 21.875 12.828 1 95.88 268 CYS B O 1
ATOM 4830 N N . TYR B 1 269 ? 8.023 21.547 11.086 1 92 269 TYR B N 1
ATOM 4831 C CA . TYR B 1 269 ? 8.914 20.547 10.508 1 92 269 TYR B CA 1
ATOM 4832 C C . TYR B 1 269 ? 9.43 20.984 9.141 1 92 269 TYR B C 1
ATOM 4834 O O . TYR B 1 269 ? 8.672 21.016 8.172 1 92 269 TYR B O 1
ATOM 4842 N N . GLU B 1 270 ? 10.695 21.219 9.008 1 90.31 270 GLU B N 1
ATOM 4843 C CA . GLU B 1 270 ? 11.312 21.688 7.77 1 90.31 270 GLU B CA 1
ATOM 4844 C C . GLU B 1 270 ? 10.664 22.984 7.285 1 90.31 270 GLU B C 1
ATOM 4846 O O . GLU B 1 270 ? 10.211 23.062 6.141 1 90.31 270 GLU B O 1
ATOM 4851 N N . VAL B 1 271 ? 10.664 23.922 8.18 1 95.31 271 VAL B N 1
ATOM 4852 C CA . VAL B 1 271 ? 10.188 25.266 7.875 1 95.31 271 VAL B CA 1
ATOM 4853 C C . VAL B 1 271 ? 11.352 26.266 7.914 1 95.31 271 VAL B C 1
ATOM 4855 O O . VAL B 1 271 ? 12.211 26.172 8.789 1 95.31 271 VAL B O 1
ATOM 4858 N N . ALA B 1 272 ? 11.375 27.219 6.965 1 95.88 272 ALA B N 1
ATOM 4859 C CA . ALA B 1 272 ? 12.539 28.078 6.789 1 95.88 272 ALA B CA 1
ATOM 4860 C C . ALA B 1 272 ? 12.398 29.359 7.613 1 95.88 272 ALA B C 1
ATOM 4862 O O . ALA B 1 272 ? 12.578 30.453 7.094 1 95.88 272 ALA B O 1
ATOM 4863 N N . LEU B 1 273 ? 12.109 29.172 8.836 1 97.19 273 LEU B N 1
ATOM 4864 C CA . LEU B 1 273 ? 12 30.328 9.719 1 97.19 273 LEU B CA 1
ATOM 4865 C C . LEU B 1 273 ? 13.352 31 9.906 1 97.19 273 LEU B C 1
ATOM 4867 O O . LEU B 1 273 ? 14.375 30.312 10.016 1 97.19 273 LEU B O 1
ATOM 4871 N N . GLU B 1 274 ? 13.305 32.375 9.977 1 96.69 274 GLU B N 1
ATOM 4872 C CA . GLU B 1 274 ? 14.555 33.125 10.109 1 96.69 274 GLU B CA 1
ATOM 4873 C C . GLU B 1 274 ? 14.672 33.75 11.5 1 96.69 274 GLU B C 1
ATOM 4875 O O . GLU B 1 274 ? 15.742 34.219 11.875 1 96.69 274 GLU B O 1
ATOM 4880 N N . SER B 1 275 ? 13.672 33.781 12.18 1 95.12 275 SER B N 1
ATOM 4881 C CA . SER B 1 275 ? 13.656 34.281 13.555 1 95.12 275 SER B CA 1
ATOM 4882 C C . SER B 1 275 ? 12.57 33.594 14.383 1 95.12 275 SER B C 1
ATOM 4884 O O . SER B 1 275 ? 11.688 32.938 13.828 1 95.12 275 SER B O 1
ATOM 4886 N N . LEU B 1 276 ? 12.656 33.719 15.703 1 96.62 276 LEU B N 1
ATOM 4887 C CA . LEU B 1 276 ? 11.703 33.062 16.594 1 96.62 276 LEU B CA 1
ATOM 4888 C C . LEU B 1 276 ? 10.953 34.094 17.438 1 96.62 276 LEU B C 1
ATOM 4890 O O . LEU B 1 276 ? 10.234 33.75 18.375 1 96.62 276 LEU B O 1
ATOM 4894 N N . GLY B 1 277 ? 11.109 35.344 17.094 1 94.69 277 GLY B N 1
ATOM 4895 C CA . GLY B 1 277 ? 10.508 36.406 17.891 1 94.69 277 GLY B CA 1
ATOM 4896 C C . GLY B 1 277 ? 9 36.281 18.031 1 94.69 277 GLY B C 1
ATOM 4897 O O . GLY B 1 277 ? 8.43 36.594 19.062 1 94.69 277 GLY B O 1
ATOM 4898 N N . TRP B 1 278 ? 8.359 35.719 17.062 1 95.12 278 TRP B N 1
ATOM 4899 C CA . TRP B 1 278 ? 6.91 35.562 17.031 1 95.12 278 TRP B CA 1
ATOM 4900 C C . TRP B 1 278 ? 6.461 34.625 18.172 1 95.12 278 TRP B C 1
ATOM 4902 O O . TRP B 1 278 ? 5.344 34.75 18.672 1 95.12 278 TRP B O 1
ATOM 4912 N N . ALA B 1 279 ? 7.223 33.719 18.609 1 95.69 279 ALA B N 1
ATOM 4913 C CA . ALA B 1 279 ? 6.852 32.719 19.609 1 95.69 279 ALA B CA 1
ATOM 4914 C C . ALA B 1 279 ? 6.602 33.406 20.969 1 95.69 279 ALA B C 1
ATOM 4916 O O . ALA B 1 279 ? 5.762 32.938 21.75 1 95.69 279 ALA B O 1
ATOM 4917 N N . SER B 1 280 ? 7.34 34.5 21.234 1 94.5 280 SER B N 1
ATOM 4918 C CA . SER B 1 280 ? 7.199 35.188 22.516 1 94.5 280 SER B CA 1
ATOM 4919 C C . SER B 1 280 ? 5.891 35.969 22.578 1 94.5 280 SER B C 1
ATOM 4921 O O . SER B 1 280 ? 5.461 36.375 23.656 1 94.5 280 SER B O 1
ATOM 4923 N N . THR B 1 281 ? 5.262 36.156 21.469 1 95.19 281 THR B N 1
ATOM 4924 C CA . THR B 1 281 ? 4.023 36.938 21.438 1 95.19 281 THR B CA 1
ATOM 4925 C C . THR B 1 281 ? 2.824 36.031 21.734 1 95.19 281 THR B C 1
ATOM 4927 O O . THR B 1 281 ? 1.728 36.531 22.016 1 95.19 281 THR B O 1
ATOM 4930 N N . ALA B 1 282 ? 2.941 34.75 21.734 1 94.25 282 ALA B N 1
ATOM 4931 C CA . ALA B 1 282 ? 1.852 33.812 22 1 94.25 282 ALA B CA 1
ATOM 4932 C C . ALA B 1 282 ? 1.648 33.625 23.5 1 94.25 282 ALA B C 1
ATOM 4934 O O . ALA B 1 282 ? 2.424 32.938 24.156 1 94.25 282 ALA B O 1
ATOM 4935 N N . PRO B 1 283 ? 0.627 34.094 24.109 1 90.56 283 PRO B N 1
ATOM 4936 C CA . PRO B 1 283 ? 0.509 34.125 25.562 1 90.56 283 PRO B CA 1
ATOM 4937 C C . PRO B 1 283 ? 0.323 32.75 26.172 1 90.56 283 PRO B C 1
ATOM 4939 O O . PRO B 1 283 ? 0.724 32.5 27.312 1 90.56 283 PRO B O 1
ATOM 4942 N N . GLY B 1 284 ? -0.269 31.875 25.453 1 92.19 284 GLY B N 1
ATOM 4943 C CA . GLY B 1 284 ? -0.605 30.578 26.031 1 92.19 284 GLY B CA 1
ATOM 4944 C C . GLY B 1 284 ? 0.228 29.438 25.453 1 92.19 284 GLY B C 1
ATOM 4945 O O . GLY B 1 284 ? -0.12 28.266 25.625 1 92.19 284 GLY B O 1
ATOM 4946 N N . LEU B 1 285 ? 1.316 29.688 24.844 1 95.5 285 LEU B N 1
ATOM 4947 C CA . LEU B 1 285 ? 2.094 28.656 24.156 1 95.5 285 LEU B CA 1
ATOM 4948 C C . LEU B 1 285 ? 2.729 27.703 25.172 1 95.5 285 LEU B C 1
ATOM 4950 O O . LEU B 1 285 ? 3.498 28.125 26.031 1 95.5 285 LEU B O 1
ATOM 4954 N N . ASP B 1 286 ? 2.381 26.453 25.047 1 96.12 286 ASP B N 1
ATOM 4955 C CA . ASP B 1 286 ? 2.854 25.406 25.953 1 96.12 286 ASP B CA 1
ATOM 4956 C C . ASP B 1 286 ? 3.924 24.547 25.297 1 96.12 286 ASP B C 1
ATOM 4958 O O . ASP B 1 286 ? 4.84 24.062 25.953 1 96.12 286 ASP B O 1
ATOM 4962 N N . GLN B 1 287 ? 3.725 24.328 24.031 1 97 287 GLN B N 1
ATOM 4963 C CA . GLN B 1 287 ? 4.625 23.453 23.297 1 97 287 GLN B CA 1
ATOM 4964 C C . GLN B 1 287 ? 5.117 24.109 22.016 1 97 287 GLN B C 1
ATOM 4966 O O . GLN B 1 287 ? 4.316 24.578 21.219 1 97 287 GLN B O 1
ATOM 4971 N N . LEU B 1 288 ? 6.453 24.094 21.875 1 97.19 288 LEU B N 1
ATOM 4972 C CA . LEU B 1 288 ? 7.09 24.594 20.656 1 97.19 288 LEU B CA 1
ATOM 4973 C C . LEU B 1 288 ? 8.023 23.531 20.062 1 97.19 288 LEU B C 1
ATOM 4975 O O . LEU B 1 288 ? 8.992 23.141 20.719 1 97.19 288 LEU B O 1
ATOM 4979 N N . ALA B 1 289 ? 7.621 23.047 18.891 1 95.56 289 ALA B N 1
ATOM 4980 C CA . ALA B 1 289 ? 8.469 22.078 18.219 1 95.56 289 ALA B CA 1
ATOM 4981 C C . ALA B 1 289 ? 9.055 22.641 16.938 1 95.56 289 ALA B C 1
ATOM 4983 O O . ALA B 1 289 ? 8.312 23.078 16.047 1 95.56 289 ALA B O 1
ATOM 4984 N N . LEU B 1 290 ? 10.336 22.656 16.859 1 95.44 290 LEU B N 1
ATOM 4985 C CA . LEU B 1 290 ? 11.086 23.047 15.672 1 95.44 290 LEU B CA 1
ATOM 4986 C C . LEU B 1 290 ? 11.992 21.906 15.203 1 95.44 290 LEU B C 1
ATOM 4988 O O . LEU B 1 290 ? 13.094 21.734 15.719 1 95.44 290 LEU B O 1
ATOM 4992 N N . LEU B 1 291 ? 11.5 21.266 14.203 1 90.75 291 LEU B N 1
ATOM 4993 C CA . LEU B 1 291 ? 12.172 20.047 13.773 1 90.75 291 LEU B CA 1
ATOM 4994 C C . LEU B 1 291 ? 12.797 20.234 12.398 1 90.75 291 LEU B C 1
ATOM 4996 O O . LEU B 1 291 ? 12.195 20.828 11.508 1 90.75 291 LEU B O 1
ATOM 5000 N N . ASP B 1 292 ? 14.055 19.75 12.258 1 88.38 292 ASP B N 1
ATOM 5001 C CA . ASP B 1 292 ? 14.836 19.828 11.023 1 88.38 292 ASP B CA 1
ATOM 5002 C C . ASP B 1 292 ? 15.055 21.281 10.609 1 88.38 292 ASP B C 1
ATOM 5004 O O . ASP B 1 292 ? 14.758 21.656 9.477 1 88.38 292 ASP B O 1
ATOM 5008 N N . VAL B 1 293 ? 15.617 21.953 11.594 1 92.12 293 VAL B N 1
ATOM 5009 C CA . VAL B 1 293 ? 15.852 23.375 11.445 1 92.12 293 VAL B CA 1
ATOM 5010 C C . VAL B 1 293 ? 17.141 23.609 10.648 1 92.12 293 VAL B C 1
ATOM 5012 O O . VAL B 1 293 ? 18.188 23.094 11.008 1 92.12 293 VAL B O 1
ATOM 5015 N N . LYS B 1 294 ? 17.016 24.422 9.656 1 89.62 294 LYS B N 1
ATOM 5016 C CA . LYS B 1 294 ? 18.156 24.703 8.789 1 89.62 294 LYS B CA 1
ATOM 5017 C C . LYS B 1 294 ? 18.578 26.172 8.898 1 89.62 294 LYS B C 1
ATOM 5019 O O . LYS B 1 294 ? 19.766 26.484 8.883 1 89.62 294 LYS B O 1
ATOM 5024 N N . THR B 1 295 ? 17.672 27.031 9.023 1 94.62 295 THR B N 1
ATOM 5025 C CA . THR B 1 295 ? 17.891 28.453 8.82 1 94.62 295 THR B CA 1
ATOM 5026 C C . THR B 1 295 ? 18.188 29.156 10.148 1 94.62 295 THR B C 1
ATOM 5028 O O . THR B 1 295 ? 18.828 30.219 10.164 1 94.62 295 THR B O 1
ATOM 5031 N N . LEU B 1 296 ? 17.875 28.547 11.242 1 96.44 296 LEU B N 1
ATOM 5032 C CA . LEU B 1 296 ? 18.047 29.172 12.555 1 96.44 296 LEU B CA 1
ATOM 5033 C C . LEU B 1 296 ? 19.359 28.719 13.195 1 96.44 296 LEU B C 1
ATOM 5035 O O . LEU B 1 296 ? 19.891 27.672 12.836 1 96.44 296 LEU B O 1
ATOM 5039 N N . GLU B 1 297 ? 19.844 29.594 14.055 1 96.25 297 GLU B N 1
ATOM 5040 C CA . GLU B 1 297 ? 21.062 29.281 14.812 1 96.25 297 GLU B CA 1
ATOM 5041 C C . GLU B 1 297 ? 20.812 29.406 16.312 1 96.25 297 GLU B C 1
ATOM 5043 O O . GLU B 1 297 ? 19.734 29.812 16.734 1 96.25 297 GLU B O 1
ATOM 5048 N N . ALA B 1 298 ? 21.828 29.016 17.062 1 96.5 298 ALA B N 1
ATOM 5049 C CA . ALA B 1 298 ? 21.719 29.016 18.516 1 96.5 298 ALA B CA 1
ATOM 5050 C C . ALA B 1 298 ? 21.375 30.391 19.047 1 96.5 298 ALA B C 1
ATOM 5052 O O . ALA B 1 298 ? 20.641 30.531 20.031 1 96.5 298 ALA B O 1
ATOM 5053 N N . GLY B 1 299 ? 21.844 31.406 18.406 1 96.81 299 GLY B N 1
ATOM 5054 C CA . GLY B 1 299 ? 21.547 32.75 18.812 1 96.81 299 GLY B CA 1
ATOM 5055 C C . GLY B 1 299 ? 20.062 33.094 18.766 1 96.81 299 GLY B C 1
ATOM 5056 O O . GLY B 1 299 ? 19.562 33.812 19.625 1 96.81 299 GLY B O 1
ATOM 5057 N N . ASP B 1 300 ? 19.391 32.625 17.812 1 97.12 300 ASP B N 1
ATOM 5058 C CA . ASP B 1 300 ? 17.953 32.844 17.688 1 97.12 300 ASP B CA 1
ATOM 5059 C C . ASP B 1 300 ? 17.203 32.219 18.844 1 97.12 300 ASP B C 1
ATOM 5061 O O . ASP B 1 300 ? 16.234 32.781 19.359 1 97.12 300 ASP B O 1
ATOM 5065 N N . PHE B 1 301 ? 17.625 31.094 19.234 1 97.38 301 PHE B N 1
ATOM 5066 C CA . PHE B 1 301 ? 17.016 30.406 20.375 1 97.38 301 PHE B CA 1
ATOM 5067 C C . PHE B 1 301 ? 17.312 31.156 21.672 1 97.38 301 PHE B C 1
ATOM 5069 O O . PHE B 1 301 ? 16.453 31.266 22.547 1 97.38 301 PHE B O 1
ATOM 5076 N N . ALA B 1 302 ? 18.562 31.625 21.766 1 97.12 302 ALA B N 1
ATOM 5077 C CA . ALA B 1 302 ? 18.938 32.406 22.938 1 97.12 302 ALA B CA 1
ATOM 5078 C C . ALA B 1 302 ? 18.047 33.625 23.094 1 97.12 302 ALA B C 1
ATOM 5080 O O . ALA B 1 302 ? 17.609 33.969 24.203 1 97.12 302 ALA B O 1
ATOM 5081 N N . GLU B 1 303 ? 17.828 34.281 22.031 1 96.5 303 GLU B N 1
ATOM 5082 C CA . GLU B 1 303 ? 16.969 35.469 22.047 1 96.5 303 GLU B CA 1
ATOM 5083 C C . GLU B 1 303 ? 15.555 35.094 22.5 1 96.5 303 GLU B C 1
ATOM 5085 O O . GLU B 1 303 ? 14.953 35.844 23.297 1 96.5 303 GLU B O 1
ATOM 5090 N N . LEU B 1 304 ? 15.055 34.031 21.984 1 95.75 304 LEU B N 1
ATOM 5091 C CA . LEU B 1 304 ? 13.711 33.625 22.375 1 95.75 304 LEU B CA 1
ATOM 5092 C C . LEU B 1 304 ? 13.656 33.281 23.859 1 95.75 304 LEU B C 1
ATOM 5094 O O . LEU B 1 304 ? 12.773 33.75 24.578 1 95.75 304 LEU B O 1
ATOM 5098 N N . LEU B 1 305 ? 14.648 32.562 24.328 1 95.12 305 LEU B N 1
ATOM 5099 C CA . LEU B 1 305 ? 14.625 32.031 25.688 1 95.12 305 LEU B CA 1
ATOM 5100 C C . LEU B 1 305 ? 14.875 33.156 26.703 1 95.12 305 LEU B C 1
ATOM 5102 O O . LEU B 1 305 ? 14.57 33 27.891 1 95.12 305 LEU B O 1
ATOM 5106 N N . ALA B 1 306 ? 15.422 34.219 26.203 1 94.12 306 ALA B N 1
ATOM 5107 C CA . ALA B 1 306 ? 15.633 35.406 27.062 1 94.12 306 ALA B CA 1
ATOM 5108 C C . ALA B 1 306 ? 14.305 36.062 27.422 1 94.12 306 ALA B C 1
ATOM 5110 O O . ALA B 1 306 ? 14.18 36.688 28.469 1 94.12 306 ALA B O 1
ATOM 5111 N N . VAL B 1 307 ? 13.328 35.844 26.609 1 91.94 307 VAL B N 1
ATOM 5112 C CA . VAL B 1 307 ? 12.07 36.594 26.766 1 91.94 307 VAL B CA 1
ATOM 5113 C C . VAL B 1 307 ? 10.961 35.625 27.172 1 91.94 307 VAL B C 1
ATOM 5115 O O . VAL B 1 307 ? 10.016 36 27.859 1 91.94 307 VAL B O 1
ATOM 5118 N N . CYS B 1 308 ? 11.07 34.438 26.625 1 90.94 308 CYS B N 1
ATOM 5119 C CA . CYS B 1 308 ? 10.008 33.438 26.797 1 90.94 308 CYS B CA 1
ATOM 5120 C C . CYS B 1 308 ? 10.562 32.031 26.812 1 90.94 308 CYS B C 1
ATOM 5122 O O . CYS B 1 308 ? 11.414 31.688 26 1 90.94 308 CYS B O 1
ATOM 5124 N N . ARG B 1 309 ? 10.031 31.266 27.781 1 93.12 309 ARG B N 1
ATOM 5125 C CA . ARG B 1 309 ? 10.453 29.859 27.906 1 93.12 309 ARG B CA 1
ATOM 5126 C C . ARG B 1 309 ? 9.258 28.922 27.875 1 93.12 309 ARG B C 1
ATOM 5128 O O . ARG B 1 309 ? 8.711 28.578 28.922 1 93.12 309 ARG B O 1
ATOM 5135 N N . PRO B 1 310 ? 8.945 28.484 26.703 1 93.75 310 PRO B N 1
ATOM 5136 C CA . PRO B 1 310 ? 7.852 27.516 26.641 1 93.75 310 PRO B CA 1
ATOM 5137 C C . PRO B 1 310 ? 8.117 26.281 27.5 1 93.75 310 PRO B C 1
ATOM 5139 O O . PRO B 1 310 ? 9.25 25.797 27.547 1 93.75 310 PRO B O 1
ATOM 5142 N N . PRO B 1 311 ? 7.082 25.719 28.156 1 94.81 311 PRO B N 1
ATOM 5143 C CA . PRO B 1 311 ? 7.266 24.562 29.047 1 94.81 311 PRO B CA 1
ATOM 5144 C C . PRO B 1 311 ? 7.867 23.359 28.344 1 94.81 311 PRO B C 1
ATOM 5146 O O . PRO B 1 311 ? 8.641 22.609 28.938 1 94.81 311 PRO B O 1
ATOM 5149 N N . ARG B 1 312 ? 7.465 23.188 27.141 1 96.06 312 ARG B N 1
ATOM 5150 C CA . ARG B 1 312 ? 7.977 22.062 26.375 1 96.06 312 ARG B CA 1
ATOM 5151 C C . ARG B 1 312 ? 8.531 22.531 25.031 1 96.06 312 ARG B C 1
ATOM 5153 O O . ARG B 1 312 ? 7.84 23.219 24.266 1 96.06 312 ARG B O 1
ATOM 5160 N N . ILE B 1 313 ? 9.766 22.047 24.734 1 95.81 313 ILE B N 1
ATOM 5161 C CA . ILE B 1 313 ? 10.406 22.391 23.484 1 95.81 313 ILE B CA 1
ATOM 5162 C C . ILE B 1 313 ? 10.992 21.141 22.828 1 95.81 313 ILE B C 1
ATOM 5164 O O . ILE B 1 313 ? 11.57 20.297 23.516 1 95.81 313 ILE B O 1
ATOM 5168 N N . ARG B 1 314 ? 10.672 20.953 21.625 1 93.5 314 ARG B N 1
ATOM 5169 C CA . ARG B 1 314 ? 11.336 19.938 20.797 1 93.5 314 ARG B CA 1
ATOM 5170 C C . ARG B 1 314 ? 12.133 20.594 19.672 1 93.5 314 ARG B C 1
ATOM 5172 O O . ARG B 1 314 ? 11.609 21.422 18.938 1 93.5 314 ARG B O 1
ATOM 5179 N N . VAL B 1 315 ? 13.422 20.172 19.562 1 92.69 315 VAL B N 1
ATOM 5180 C CA . VAL B 1 315 ? 14.242 20.828 18.547 1 92.69 315 VAL B CA 1
ATOM 5181 C C . VAL B 1 315 ? 15.164 19.797 17.891 1 92.69 315 VAL B C 1
ATOM 5183 O O . VAL B 1 315 ? 15.75 18.953 18.578 1 92.69 315 VAL B O 1
ATOM 5186 N N . SER B 1 316 ? 15.188 19.812 16.625 1 88.75 316 SER B N 1
ATOM 5187 C CA . SER B 1 316 ? 16.188 19.094 15.852 1 88.75 316 SER B CA 1
ATOM 5188 C C . SER B 1 316 ? 16.844 19.984 14.805 1 88.75 316 SER B C 1
ATOM 5190 O O . SER B 1 316 ? 16.156 20.531 13.938 1 88.75 316 SER B O 1
ATOM 5192 N N . MET B 1 317 ? 18.188 20.078 14.891 1 89.81 317 MET B N 1
ATOM 5193 C CA . MET B 1 317 ? 18.953 20.922 13.969 1 89.81 317 MET B CA 1
ATOM 5194 C C . MET B 1 317 ? 19.609 20.078 12.883 1 89.81 317 MET B C 1
ATOM 5196 O O . MET B 1 317 ? 20.094 18.969 13.156 1 89.81 317 MET B O 1
ATOM 5200 N N . LEU B 1 318 ? 19.672 20.594 11.719 1 83.38 318 LEU B N 1
ATOM 5201 C CA . LEU B 1 318 ? 20.297 19.859 10.633 1 83.38 318 LEU B CA 1
ATOM 5202 C C . LEU B 1 318 ? 21.812 19.969 10.703 1 83.38 318 LEU B C 1
ATOM 5204 O O . LEU B 1 318 ? 22.531 19.031 10.328 1 83.38 318 LEU B O 1
ATOM 5208 N N . ARG B 1 319 ? 22.312 21.156 11.227 1 84.31 319 ARG B N 1
ATOM 5209 C CA . ARG B 1 319 ? 23.75 21.359 11.383 1 84.31 319 ARG B CA 1
ATOM 5210 C C . ARG B 1 319 ? 24.219 20.875 12.75 1 84.31 319 ARG B C 1
ATOM 5212 O O . ARG B 1 319 ? 23.75 21.359 13.781 1 84.31 319 ARG B O 1
ATOM 5219 N N . ALA B 1 320 ? 25.219 20.094 12.711 1 83.44 320 ALA B N 1
ATOM 5220 C CA . ALA B 1 320 ? 25.734 19.453 13.93 1 83.44 320 ALA B CA 1
ATOM 5221 C C . ALA B 1 320 ? 26.172 20.5 14.945 1 83.44 320 ALA B C 1
ATOM 5223 O O . ALA B 1 320 ? 25.859 20.391 16.141 1 83.44 320 ALA B O 1
ATOM 5224 N N . ALA B 1 321 ? 26.922 21.484 14.438 1 90.5 321 ALA B N 1
ATOM 5225 C CA . ALA B 1 321 ? 27.438 22.516 15.336 1 90.5 321 ALA B CA 1
ATOM 5226 C C . ALA B 1 321 ? 26.297 23.234 16.047 1 90.5 321 ALA B C 1
ATOM 5228 O O . ALA B 1 321 ? 26.406 23.547 17.234 1 90.5 321 ALA B O 1
ATOM 5229 N N . GLN B 1 322 ? 25.25 23.453 15.344 1 93.12 322 GLN B N 1
ATOM 5230 C CA . GLN B 1 322 ? 24.094 24.125 15.93 1 93.12 322 GLN B CA 1
ATOM 5231 C C . GLN B 1 322 ? 23.328 23.219 16.875 1 93.12 322 GLN B C 1
ATOM 5233 O O . GLN B 1 322 ? 22.766 23.672 17.875 1 93.12 322 GLN B O 1
ATOM 5238 N N . ARG B 1 323 ? 23.297 22 16.547 1 90.88 323 ARG B N 1
ATOM 5239 C CA . ARG B 1 323 ? 22.641 21.016 17.422 1 90.88 323 ARG B CA 1
ATOM 5240 C C . ARG B 1 323 ? 23.25 21.031 18.812 1 90.88 323 ARG B C 1
ATOM 5242 O O . ARG B 1 323 ? 22.531 21.094 19.812 1 90.88 323 ARG B O 1
ATOM 5249 N N . GLU B 1 324 ? 24.562 20.969 18.828 1 92.19 324 GLU B N 1
ATOM 5250 C CA . GLU B 1 324 ? 25.281 20.969 20.109 1 92.19 324 GLU B CA 1
ATOM 5251 C C . GLU B 1 324 ? 25.062 22.297 20.859 1 92.19 324 GLU B C 1
ATOM 5253 O O . GLU B 1 324 ? 24.828 22.297 22.062 1 92.19 324 GLU B O 1
ATOM 5258 N N . ALA B 1 325 ? 25.156 23.375 20.109 1 96.56 325 ALA B N 1
ATOM 5259 C CA . ALA B 1 325 ? 25.016 24.688 20.703 1 96.56 325 ALA B CA 1
ATOM 5260 C C . ALA B 1 325 ? 23.625 24.875 21.297 1 96.56 325 ALA B C 1
ATOM 5262 O O . ALA B 1 325 ? 23.484 25.406 22.406 1 96.56 325 ALA B O 1
ATOM 5263 N N . VAL B 1 326 ? 22.625 24.453 20.625 1 96.5 326 VAL B N 1
ATOM 5264 C CA . VAL B 1 326 ? 21.25 24.625 21.078 1 96.5 326 VAL B CA 1
ATOM 5265 C C . VAL B 1 326 ? 20.984 23.734 22.281 1 96.5 326 VAL B C 1
ATOM 5267 O O . VAL B 1 326 ? 20.328 24.141 23.25 1 96.5 326 VAL B O 1
ATOM 5270 N N . SER B 1 327 ? 21.516 22.547 22.25 1 94.19 327 SER B N 1
ATOM 5271 C CA . SER B 1 327 ? 21.375 21.641 23.375 1 94.19 327 SER B CA 1
ATOM 5272 C C . SER B 1 327 ? 22 22.219 24.641 1 94.19 327 SER B C 1
ATOM 5274 O O . SER B 1 327 ? 21.406 22.156 25.719 1 94.19 327 SER B O 1
ATOM 5276 N N . ARG B 1 328 ? 23.172 22.703 24.484 1 95.88 328 ARG B N 1
ATOM 5277 C CA . ARG B 1 328 ? 23.859 23.344 25.609 1 95.88 328 ARG B CA 1
ATOM 5278 C C . ARG B 1 328 ? 23.047 24.516 26.156 1 95.88 328 ARG B C 1
ATOM 5280 O O . ARG B 1 328 ? 22.938 24.688 27.359 1 95.88 328 ARG B O 1
ATOM 5287 N N . LEU B 1 329 ? 22.594 25.312 25.234 1 96.81 329 LEU B N 1
ATOM 5288 C CA . LEU B 1 329 ? 21.797 26.469 25.609 1 96.81 329 LEU B CA 1
ATOM 5289 C C . LEU B 1 329 ? 20.562 26.062 26.406 1 96.81 329 LEU B C 1
ATOM 5291 O O . LEU B 1 329 ? 20.25 26.672 27.438 1 96.81 329 LEU B O 1
ATOM 5295 N N . LEU B 1 330 ? 19.828 25.078 25.953 1 96.19 330 LEU B N 1
ATOM 5296 C CA . LEU B 1 330 ? 18.641 24.609 26.641 1 96.19 330 LEU B CA 1
ATOM 5297 C C . LEU B 1 330 ? 18.969 24.062 28.016 1 96.19 330 LEU B C 1
ATOM 5299 O O . LEU B 1 330 ? 18.266 24.344 29 1 96.19 330 LEU B O 1
ATOM 5303 N N . ALA B 1 331 ? 20.031 23.375 28.094 1 95.06 331 ALA B N 1
ATOM 5304 C CA . ALA B 1 331 ? 20.469 22.875 29.391 1 95.06 331 ALA B CA 1
ATOM 5305 C C . ALA B 1 331 ? 20.797 24.016 30.359 1 95.06 331 ALA B C 1
ATOM 5307 O O . ALA B 1 331 ? 20.422 23.969 31.531 1 95.06 331 ALA B O 1
ATOM 5308 N N . GLN B 1 332 ? 21.453 24.969 29.859 1 95.19 332 GLN B N 1
ATOM 5309 C CA . GLN B 1 332 ? 21.875 26.109 30.672 1 95.19 332 GLN B CA 1
ATOM 5310 C C . GLN B 1 332 ? 20.688 26.922 31.156 1 95.19 332 GLN B C 1
ATOM 5312 O O . GLN B 1 332 ? 20.75 27.594 32.188 1 95.19 332 GLN B O 1
ATOM 5317 N N . THR B 1 333 ? 19.656 26.891 30.391 1 94.25 333 THR B N 1
ATOM 5318 C CA . THR B 1 333 ? 18.484 27.703 30.734 1 94.25 333 THR B CA 1
ATOM 5319 C C . THR B 1 333 ? 17.516 26.906 31.609 1 94.25 333 THR B C 1
ATOM 5321 O O . THR B 1 333 ? 16.406 27.375 31.891 1 94.25 333 THR B O 1
ATOM 5324 N N . GLY B 1 334 ? 17.844 25.672 31.969 1 93.12 334 GLY B N 1
ATOM 5325 C CA . GLY B 1 334 ? 17.094 24.938 33 1 93.12 334 GLY B CA 1
ATOM 5326 C C . GLY B 1 334 ? 16.281 23.797 32.406 1 93.12 334 GLY B C 1
ATOM 5327 O O . GLY B 1 334 ? 15.602 23.078 33.156 1 93.12 334 GLY B O 1
ATOM 5328 N N . TYR B 1 335 ? 16.281 23.672 31.109 1 95.69 335 TYR B N 1
ATOM 5329 C CA . TYR B 1 335 ? 15.523 22.578 30.531 1 95.69 335 TYR B CA 1
ATOM 5330 C C . TYR B 1 335 ? 16.203 21.234 30.812 1 95.69 335 TYR B C 1
ATOM 5332 O O . TYR B 1 335 ? 17.422 21.172 30.938 1 95.69 335 TYR B O 1
ATOM 5340 N N . VAL B 1 336 ? 15.297 20.172 30.844 1 94.94 336 VAL B N 1
ATOM 5341 C CA . VAL B 1 336 ? 15.781 18.797 31 1 94.94 336 VAL B CA 1
ATOM 5342 C C . VAL B 1 336 ? 15.484 18 29.734 1 94.94 336 VAL B C 1
ATOM 5344 O O . VAL B 1 336 ? 14.359 18 29.234 1 94.94 336 VAL B O 1
ATOM 5347 N N . GLU B 1 337 ? 16.438 17.344 29.266 1 90.75 337 GLU B N 1
ATOM 5348 C CA . GLU B 1 337 ? 16.297 16.578 28.016 1 90.75 337 GLU B CA 1
ATOM 5349 C C . GLU B 1 337 ? 15.555 15.273 28.25 1 90.75 337 GLU B C 1
ATOM 5351 O O . GLU B 1 337 ? 15.82 14.555 29.219 1 90.75 337 GLU B O 1
ATOM 5356 N N . GLY B 1 338 ? 14.594 15.055 27.422 1 83.38 338 GLY B N 1
ATOM 5357 C CA . GLY B 1 338 ? 13.875 13.789 27.406 1 83.38 338 GLY B CA 1
ATOM 5358 C C . GLY B 1 338 ? 14.164 12.945 26.172 1 83.38 338 GLY B C 1
ATOM 5359 O O . GLY B 1 338 ? 15.289 12.945 25.672 1 83.38 338 GLY B O 1
ATOM 5360 N N . LYS B 1 339 ? 13.141 12.18 25.844 1 75.31 339 LYS B N 1
ATOM 5361 C CA . LYS B 1 339 ? 13.258 11.336 24.656 1 75.31 339 LYS B CA 1
ATOM 5362 C C . LYS B 1 339 ? 12.82 12.094 23.406 1 75.31 339 LYS B C 1
ATOM 5364 O O . LYS B 1 339 ? 12.086 13.078 23.5 1 75.31 339 LYS B O 1
ATOM 5369 N N . ARG B 1 340 ? 13.32 11.828 22.203 1 73.44 340 ARG B N 1
ATOM 5370 C CA . ARG B 1 340 ? 12.883 12.305 20.891 1 73.44 340 ARG B CA 1
ATOM 5371 C C . ARG B 1 340 ? 13.062 13.82 20.781 1 73.44 340 ARG B C 1
ATOM 5373 O O . ARG B 1 340 ? 12.141 14.531 20.375 1 73.44 340 ARG B O 1
ATOM 5380 N N . ASN B 1 341 ? 14.203 14.25 21.25 1 79.31 341 ASN B N 1
ATOM 5381 C CA . ASN B 1 341 ? 14.586 15.656 21.125 1 79.31 341 ASN B CA 1
ATOM 5382 C C . ASN B 1 341 ? 13.688 16.562 21.969 1 79.31 341 ASN B C 1
ATOM 5384 O O . ASN B 1 341 ? 13.531 17.734 21.656 1 79.31 341 ASN B O 1
ATOM 5388 N N . GLU B 1 342 ? 13.094 15.922 22.922 1 89.62 342 GLU B N 1
ATOM 5389 C CA . GLU B 1 342 ? 12.195 16.703 23.781 1 89.62 342 GLU B CA 1
ATOM 5390 C C . GLU B 1 342 ? 12.938 17.297 24.969 1 89.62 342 GLU B C 1
ATOM 5392 O O . GLU B 1 342 ? 13.789 16.641 25.562 1 89.62 342 GLU B O 1
ATOM 5397 N N . TRP B 1 343 ? 12.648 18.578 25.234 1 93.88 343 TRP B N 1
ATOM 5398 C CA . TRP B 1 343 ? 13.148 19.297 26.391 1 93.88 343 TRP B CA 1
ATOM 5399 C C . TRP B 1 343 ? 11.992 19.844 27.234 1 93.88 343 TRP B C 1
ATOM 5401 O O . TRP B 1 343 ? 11.055 20.438 26.703 1 93.88 343 TRP B O 1
ATOM 5411 N N . ARG B 1 344 ? 12.039 19.625 28.562 1 95.12 344 ARG B N 1
ATOM 5412 C CA . ARG B 1 344 ? 10.953 20.047 29.438 1 95.12 344 ARG B CA 1
ATOM 5413 C C . ARG B 1 344 ? 11.477 20.953 30.547 1 95.12 344 ARG B C 1
ATOM 5415 O O . ARG B 1 344 ? 12.555 20.719 31.109 1 95.12 344 ARG B O 1
ATOM 5422 N N . MET B 1 345 ? 10.75 22 30.797 1 92.62 345 MET B N 1
ATOM 5423 C CA . MET B 1 345 ? 11.039 22.859 31.938 1 92.62 345 MET B CA 1
ATOM 5424 C C . MET B 1 345 ? 10.43 22.297 33.219 1 92.62 345 MET B C 1
ATOM 5426 O O . MET B 1 345 ? 9.234 22.016 33.281 1 92.62 345 MET B O 1
ATOM 5430 N N . PRO B 1 346 ? 11.266 21.969 34.25 1 85.06 346 PRO B N 1
ATOM 5431 C CA . PRO B 1 346 ? 10.734 21.422 35.5 1 85.06 346 PRO B CA 1
ATOM 5432 C C . PRO B 1 346 ? 9.695 22.328 36.156 1 85.06 346 PRO B C 1
ATOM 5434 O O . PRO B 1 346 ? 9.688 23.531 35.906 1 85.06 346 PRO B O 1
ATOM 5437 N N . GLU B 1 347 ? 8.578 21.766 36.75 1 69.81 347 GLU B N 1
ATOM 5438 C CA . GLU B 1 347 ? 7.496 22.484 37.406 1 69.81 347 GLU B CA 1
ATOM 5439 C C . GLU B 1 347 ? 8.039 23.609 38.312 1 69.81 347 GLU B C 1
ATOM 5441 O O . GLU B 1 347 ? 7.449 24.688 38.375 1 69.81 347 GLU B O 1
ATOM 5446 N N . VAL B 1 348 ? 8.961 23.453 39.281 1 53.84 348 VAL B N 1
ATOM 5447 C CA . VAL B 1 348 ? 9.445 24.469 40.219 1 53.84 348 VAL B CA 1
ATOM 5448 C C . VAL B 1 348 ? 9.961 25.688 39.438 1 53.84 348 VAL B C 1
ATOM 5450 O O . VAL B 1 348 ? 9.867 26.812 39.906 1 53.84 348 VAL B O 1
ATOM 5453 N N . GLY B 1 349 ? 10.461 25.531 38.344 1 45.06 349 GLY B N 1
ATOM 5454 C CA . GLY B 1 349 ? 11.094 26.578 37.562 1 45.06 349 GLY B CA 1
ATOM 5455 C C . GLY B 1 349 ? 10.102 27.422 36.75 1 45.06 349 GLY B C 1
ATOM 5456 O O . GLY B 1 349 ? 10.477 28.406 36.156 1 45.06 349 GLY B O 1
ATOM 5457 N N . ARG B 1 350 ? 8.852 26.953 36.406 1 50.06 350 ARG B N 1
ATOM 5458 C CA . ARG B 1 350 ? 7.809 27.594 35.625 1 50.06 350 ARG B CA 1
ATOM 5459 C C . ARG B 1 350 ? 7.367 28.906 36.281 1 50.06 350 ARG B C 1
ATOM 5461 O O . ARG B 1 350 ? 6.992 29.859 35.562 1 50.06 350 ARG B O 1
ATOM 5468 N N . ASN B 1 351 ? 7.316 28.938 37.562 1 44.28 351 ASN B N 1
ATOM 5469 C CA . ASN B 1 351 ? 6.898 30.125 38.281 1 44.28 351 ASN B CA 1
ATOM 5470 C C . ASN B 1 351 ? 7.797 31.312 37.969 1 44.28 351 ASN B C 1
ATOM 5472 O O . ASN B 1 351 ? 7.328 32.469 37.938 1 44.28 351 ASN B O 1
ATOM 5476 N N . ASN B 1 352 ? 9.039 31.141 37.844 1 41.41 352 ASN B N 1
ATOM 5477 C CA . ASN B 1 352 ? 9.93 32.281 37.688 1 41.41 352 ASN B CA 1
ATOM 5478 C C . ASN B 1 352 ? 9.891 32.844 36.281 1 41.41 352 ASN B C 1
ATOM 5480 O O . ASN B 1 352 ? 10.203 34 36.062 1 41.41 352 ASN B O 1
ATOM 5484 N N . ALA B 1 353 ? 9.531 32.156 35.25 1 46.47 353 ALA B N 1
ATOM 5485 C CA . ALA B 1 353 ? 9.5 32.625 33.875 1 46.47 353 ALA B CA 1
ATOM 5486 C C . ALA B 1 353 ? 8.242 33.438 33.594 1 46.47 353 ALA B C 1
ATOM 5488 O O . ALA B 1 353 ? 8.273 34.406 32.812 1 46.47 353 ALA B O 1
ATOM 5489 N N . ARG B 1 354 ? 7.02 33.25 34.094 1 45.09 354 ARG B N 1
ATOM 5490 C CA . ARG B 1 354 ? 5.812 34.062 34 1 45.09 354 ARG B CA 1
ATOM 5491 C C . ARG B 1 354 ? 6 35.406 34.688 1 45.09 354 ARG B C 1
ATOM 5493 O O . ARG B 1 354 ? 5.309 36.375 34.406 1 45.09 354 ARG B O 1
ATOM 5500 N N . GLN B 1 355 ? 6.68 35.5 35.781 1 40.34 355 GLN B N 1
ATOM 5501 C CA . GLN B 1 355 ? 6.801 36.781 36.5 1 40.34 355 GLN B CA 1
ATOM 5502 C C . GLN B 1 355 ? 7.586 37.812 35.719 1 40.34 355 GLN B C 1
ATOM 5504 O O . GLN B 1 355 ? 7.359 39 35.844 1 40.34 355 GLN B O 1
ATOM 5509 N N . SER B 1 356 ? 8.516 37.375 34.781 1 39.94 356 SER B N 1
ATOM 5510 C CA . SER B 1 356 ? 9.273 38.438 34.125 1 39.94 356 SER B CA 1
ATOM 5511 C C . SER B 1 356 ? 8.492 39.031 32.969 1 39.94 356 SER B C 1
ATOM 5513 O O . SER B 1 356 ? 8.891 40.031 32.406 1 39.94 356 SER B O 1
ATOM 5515 N N . ARG B 1 357 ? 7.434 38.438 32.375 1 44.06 357 ARG B N 1
ATOM 5516 C CA . ARG B 1 357 ? 6.609 39.031 31.344 1 44.06 357 ARG B CA 1
ATOM 5517 C C . ARG B 1 357 ? 5.707 40.125 31.922 1 44.06 357 ARG B C 1
ATOM 5519 O O . ARG B 1 357 ? 5.152 40.938 31.188 1 44.06 357 ARG B O 1
ATOM 5526 N N . GLN B 1 358 ? 5.207 40.031 33.219 1 37.56 358 GLN B N 1
ATOM 5527 C CA . GLN B 1 358 ? 4.309 41.062 33.781 1 37.56 358 GLN B CA 1
ATOM 5528 C C . GLN B 1 358 ? 5.082 42.312 34.188 1 37.56 358 GLN B C 1
ATOM 5530 O O . GLN B 1 358 ? 4.484 43.344 34.5 1 37.56 358 GLN B O 1
ATOM 5535 N N . GLY B 1 359 ? 6.41 42.219 34.531 1 32.25 359 GLY B N 1
ATOM 5536 C CA . GLY B 1 359 ? 7.062 43.469 34.844 1 32.25 359 GLY B CA 1
ATOM 5537 C C . GLY B 1 359 ? 7.656 44.156 33.656 1 32.25 359 GLY B C 1
ATOM 5538 O O . GLY B 1 359 ? 8.016 43.5 32.656 1 32.25 359 GLY B O 1
#

Secondary structure (DSSP, 8-state):
-----GGGEEE--TT--HHHHHHHTT-TT--EEEE-TT----HHHHHHHHHHHHH-TTPEEEEEEESSS-EEGGGGGG-TT--EEEEEEES-EE-GGGGGG-TT--EEEEEETT----GGGGGS-S--SEEEE---S-S---GGGGGG-TT--EEEEES--TTGGGGGG-TT--EEEEESS--S--TT-SS-TT--EEEEESSB-S--GGGGG-TT--EEEEE--BT----GGGGG-TT--EEEEEEETT-------TT-TT--EEEEEEE-----GGGGG-TT--EEEEEEE-S--HHHHHHHHHH---SEEEEEESSHHHHHHHHHHHHHTT-EE-STTEEE--STTHHHHHHHHH-/-----GGGEEE--TT--HHHHHHHTT-TT--EEEE-TT----HHHHHHHHHHHHH-TTPEEEEEEESSS-EEGGGGGG-TT--EEEEEEES-EE-GGGGGG-TT--EEEEEETT----GGGGGS-S--SEEEE---S-S---GGGGGG-TT--EEEEES--TTGGGGGG-TT--EEEEESS--S--TT-SS-TT--EEEEESSB-S--GGGGG-TT--EEEEE--BT----GGGGG-TT--EEEEEEETT-------TT-TT--EEEEEEE-----GGGGG-TT--EEEEEEE-S--HHHHHHHHHH---SEEEEEESSHHHHHHHHHHHHHTT-EE-STTEEE--GGGHHHHHHHHH-

Nearest PDB structures (foldseek):
  7pv9-assembly2_B  TM=7.518E-01  e=3.545E-05  Listeria monocytogenes EGD-e
  8ben-assembly4_D  TM=6.525E-01  e=6.016E-05  Mus musculus
  1otn-assembly1_A  TM=5.515E-01  e=6.950E-05  Listeria monocytogenes
  8bx8-assembly1_Q  TM=7.719E-01  e=5.022E-03  Tetrahymena thermophila
  7k5b-assembly1_Q  TM=7.719E-01  e=5.022E-03  Tetrahymena thermophila

Solvent-accessible surface area (backbone atoms only — not comparable to full-atom values): 34754 Å² total; per-residue (Å²): 124,81,65,61,15,47,87,17,29,32,75,55,56,85,67,61,42,54,67,57,48,52,56,51,62,73,42,83,65,59,32,31,43,28,37,35,72,88,35,69,74,53,73,65,49,37,47,31,47,21,54,28,22,62,77,34,54,80,36,25,42,32,43,32,59,13,75,74,49,59,42,64,36,59,61,43,72,54,29,50,40,43,20,27,41,33,40,31,66,21,42,41,70,36,56,64,68,34,54,39,64,26,80,55,39,30,32,42,33,46,24,36,30,60,44,62,60,52,68,59,58,75,48,32,61,45,70,27,41,32,42,32,41,43,47,38,74,47,78,64,36,54,42,59,67,56,58,61,28,46,59,24,29,33,40,35,37,27,48,68,68,41,54,52,57,39,46,33,64,26,49,45,24,29,35,41,35,45,29,38,39,73,43,67,68,37,76,43,45,54,38,34,83,46,30,29,35,42,36,41,25,47,17,38,26,49,45,52,62,44,55,50,44,43,56,53,26,28,33,43,33,41,35,39,36,45,65,28,42,47,53,66,44,57,48,56,28,46,48,24,28,35,42,38,39,31,48,27,76,55,25,36,54,67,47,73,29,60,56,21,67,50,26,30,37,40,38,33,34,39,38,33,32,66,60,45,69,37,62,65,38,29,80,39,47,39,33,43,33,42,32,52,32,71,62,58,50,45,65,46,52,49,58,31,54,72,71,35,72,55,45,29,37,29,58,36,50,68,47,66,72,43,36,54,47,38,50,51,50,41,47,74,73,56,34,43,80,60,70,68,50,27,32,36,47,53,76,85,59,53,62,64,59,61,56,59,70,77,101,123,83,66,62,14,47,88,17,29,32,76,55,58,85,66,60,43,54,66,57,46,51,55,50,63,73,41,83,63,58,33,32,43,30,36,35,72,88,36,69,75,52,72,65,48,36,47,32,47,23,54,28,21,60,76,34,53,80,36,26,43,34,44,33,59,13,75,75,50,58,42,65,36,58,61,44,73,53,29,50,40,41,22,26,42,35,38,32,65,21,42,41,70,37,55,66,67,34,55,39,65,26,80,54,39,30,32,43,34,47,25,36,30,61,44,62,58,51,68,59,59,76,48,32,61,45,69,27,42,33,42,33,40,43,46,37,74,47,78,63,35,55,41,59,67,56,58,62,29,46,59,24,28,33,41,35,36,26,48,68,69,42,54,51,58,40,46,34,66,26,49,45,23,29,36,42,34,46,29,38,39,72,41,68,67,37,75,43,47,54,39,34,82,44,30,29,34,42,35,42,23,46,19,39,25,49,46,54,62,44,54,49,45,42,57,52,27,26,33,42,35,40,35,39,36,44,66,26,43,47,52,67,43,59,51,56,27,47,48,25,28,34,40,36,40,29,48,25,77,54,25,36,53,67,46,71,29,59,57,21,66,49,25,29,36,40,37,32,35,40,39,33,32,66,60,45,68,35,63,63,38,29,79,40,47,39,34,43,32,42,32,50,32,71,62,58,49,43,65,45,53,51,57,34,54,72,72,35,74,54,46,28,37,29,58,36,51,68,46,65,73,42,37,53,47,38,50,52,50,42,48,73,73,57,35,42,80,58,71,71,49,27,29,35,48,52,75,87,59,53,65,64,60,61,57,61,71,78,99

InterPro domains:
  IPR032675 Leucine-rich repeat domain superfamily [G3DSA:3.80.10.10] (9-313)